Protein AF-0000000083140894 (afdb_homodimer)

pLDDT: mean 89.72, std 10.63, range [37.97, 98.75]

Foldseek 3Di:
DDKFWAKKKKKFWAAAQVLFDDPVNQVLLCVLCVVVQWDKDKDWDWDQDPDVRDTDIGIWIKIAHPVFGWIWTDDRTMIMIMHRDDDDVVVVLVSVVSSCVSVVTFTFKIKMKTKMKDFQADPLLVVLLCCVQPNDDVPPPDDDDDWDKHKDWDWDQDPVLRFIKIKIKMKIFDWDDDPNDTDGGMIMIMIMIMTDPVGNDRRDDSVNSSVRVVVNVVVVVVVVVVSVCSSPDPPD/DDKFWAKKKKKFWAAAQVLFDDPVSQVLLCVLCVVVQWDKDKDWDWDQDPDVRDTDIGIWIKIAHPVFGWIWTDDRTMIMIMHRDDDPVVVVLVSVVSSCVSVVTFTFKIKMKTKMKDFQADPLLVVLLCCVQPNDDPPDDDDDDDWDKHKDWDWDQDPVLRFIKIKIKMKIFDWDDDPNDTDGGMIMIMIMIMTDPVGNDRRDDSVNSSVRVVVNVVVVVVVVVVSVCSSPDPPD

Radius of gyration: 26.81 Å; Cα contacts (8 Å, |Δi|>4): 986; chains: 2; bounding box: 55×72×66 Å

Nearest PDB structures (foldseek):
  6bm7-assembly1_F  TM=3.847E-01  e=2.060E-04  Trypanosoma brucei brucei TREU927
  5tvm-assembly2_E  TM=3.573E-01  e=2.888E-04  Trypanosoma brucei brucei TREU927
  5tvf-assembly1_F  TM=3.531E-01  e=4.534E-04  Trypanosoma brucei brucei TREU927
  6bm7-assembly2_E  TM=3.654E-01  e=8.429E-04  Trypanosoma brucei brucei TREU927
  5tvm-assembly1_F  TM=3.788E-01  e=7.530E-04  Trypanosoma brucei brucei TREU927

Secondary structure (DSSP, 8-state):
-EEEEEEEEEEEES--TTS-S-HHHHHHHHHHHGGGT-EEEEEEEEEEETTTTEEEEEEEEEEEETTTTEEEEE-SSEEEEEESS---HHHHHHHHHHHHHHHT--BSEEEEEEEEEEE---HHHHHHHHHHHSPPPTT-SS-EEEEEEEEEEEEEEETTTTEEEEEEEEEEEEEEEETTEEEEEEEEEEEEEEE-TT-----B-HHHHHHHHHHHHHHHHHHHHHHHHHHHS---/-EEEEEEEEEEEES--TTS-S-HHHHHHHHHHHGGGT-EEEEEEEEEEETTTTEEEEEEEEEEEETTTTEEEEE-SSEEEEEESS---HHHHHHHHHHHHHHHT--BSEEEEEEEEEEE---HHHHHHHHHHHSPPPTT-SS-EEEEEEEEEEEEEEETTTTEEEEEEEEEEEEEEEETTEEEEEEEEEEEEEEE-SS-----B-HHHHHHHHHHHHHHHHHHHHHHHHHHHS---

Structure (mmCIF, N/CA/C/O backbone):
data_AF-0000000083140894-model_v1
#
loop_
_entity.id
_entity.type
_entity.pdbx_description
1 polymer 'Uncharacterized protein'
#
loop_
_atom_site.group_PDB
_atom_site.id
_atom_site.type_symbol
_atom_site.label_atom_id
_atom_site.label_alt_id
_atom_site.label_comp_id
_atom_site.label_asym_id
_atom_site.label_entity_id
_atom_site.label_seq_id
_atom_site.pdbx_PDB_ins_code
_atom_site.Cartn_x
_atom_site.Cartn_y
_atom_site.Cartn_z
_atom_site.occupancy
_atom_site.B_iso_or_equiv
_atom_site.auth_seq_id
_atom_site.auth_comp_id
_atom_site.auth_asym_id
_atom_site.auth_atom_id
_atom_site.pdbx_PDB_model_num
ATOM 1 N N . MET A 1 1 ? 19 0.999 19.016 1 87 1 MET A N 1
ATOM 2 C CA . MET A 1 1 ? 17.859 1.551 18.297 1 87 1 MET A CA 1
ATOM 3 C C . MET A 1 1 ? 17.922 3.074 18.266 1 87 1 MET A C 1
ATOM 5 O O . MET A 1 1 ? 18.281 3.713 19.25 1 87 1 MET A O 1
ATOM 9 N N . GLU A 1 2 ? 17.75 3.65 17.172 1 91.75 2 GLU A N 1
ATOM 10 C CA . GLU A 1 2 ? 17.719 5.098 16.984 1 91.75 2 GLU A CA 1
ATOM 11 C C . GLU A 1 2 ? 16.516 5.512 16.141 1 91.75 2 GLU A C 1
ATOM 13 O O . GLU A 1 2 ? 16.109 4.793 15.234 1 91.75 2 GLU A O 1
ATOM 18 N N . ILE A 1 3 ? 16 6.676 16.547 1 92.56 3 ILE A N 1
ATOM 19 C CA . ILE A 1 3 ? 14.883 7.227 15.781 1 92.56 3 ILE A CA 1
ATOM 20 C C . ILE A 1 3 ? 15.344 8.461 15.008 1 92.56 3 ILE A C 1
ATOM 22 O O . ILE A 1 3 ? 15.859 9.414 15.594 1 92.56 3 ILE A O 1
ATOM 26 N N . ASN A 1 4 ? 15.195 8.414 13.727 1 93.44 4 ASN A N 1
ATOM 27 C CA . ASN A 1 4 ? 15.547 9.523 12.852 1 93.44 4 ASN A CA 1
ATOM 28 C C . ASN A 1 4 ? 14.32 10.117 12.156 1 93.44 4 ASN A C 1
ATOM 30 O O . ASN A 1 4 ? 13.594 9.398 11.461 1 93.44 4 ASN A O 1
ATOM 34 N N . VAL A 1 5 ? 14.172 11.344 12.391 1 91.75 5 VAL A N 1
ATOM 35 C CA . VAL A 1 5 ? 13.102 12.031 11.672 1 91.75 5 VAL A CA 1
ATOM 36 C C . VAL A 1 5 ? 13.578 12.398 10.266 1 91.75 5 VAL A C 1
ATOM 38 O O . VAL A 1 5 ? 14.594 13.078 10.109 1 91.75 5 VAL A O 1
ATOM 41 N N . MET A 1 6 ? 12.805 11.992 9.281 1 92.5 6 MET A N 1
ATOM 42 C CA . MET A 1 6 ? 13.203 12.25 7.898 1 92.5 6 MET A CA 1
ATOM 43 C C . MET A 1 6 ? 12.531 13.516 7.371 1 92.5 6 MET A C 1
ATOM 45 O O . MET A 1 6 ? 13.188 14.391 6.805 1 92.5 6 MET A O 1
ATOM 49 N N . THR A 1 7 ? 11.281 13.57 7.57 1 95.56 7 THR A N 1
ATOM 50 C CA . THR A 1 7 ? 10.531 14.719 7.059 1 95.56 7 THR A CA 1
ATOM 51 C C . THR A 1 7 ? 9.289 14.969 7.906 1 95.56 7 THR A C 1
ATOM 53 O O . THR A 1 7 ? 8.648 14.031 8.375 1 95.56 7 THR A O 1
ATOM 56 N N . VAL A 1 8 ? 9 16.188 8.156 1 97.06 8 VAL A N 1
ATOM 57 C CA . VAL A 1 8 ? 7.734 16.641 8.727 1 97.06 8 VAL A CA 1
ATOM 58 C C . VAL A 1 8 ? 7.082 17.656 7.793 1 97.06 8 VAL A C 1
ATOM 60 O O . VAL A 1 8 ? 7.723 18.609 7.371 1 97.06 8 VAL A O 1
ATOM 63 N N . LYS A 1 9 ? 5.859 17.469 7.477 1 98 9 LYS A N 1
ATOM 64 C CA . LYS A 1 9 ? 5.117 18.375 6.609 1 98 9 LYS A CA 1
ATOM 65 C C . LYS A 1 9 ? 3.834 18.859 7.285 1 98 9 LYS A C 1
ATOM 67 O O . LYS A 1 9 ? 2.971 18.047 7.637 1 98 9 LYS A O 1
ATOM 72 N N . TYR A 1 10 ? 3.77 20.062 7.469 1 98.56 10 TYR A N 1
ATOM 73 C CA . TYR A 1 10 ? 2.572 20.734 7.949 1 98.56 10 TYR A CA 1
ATOM 74 C C . TYR A 1 10 ? 1.78 21.328 6.789 1 98.56 10 TYR A C 1
ATOM 76 O O . TYR A 1 10 ? 2.334 22.062 5.957 1 98.56 10 TYR A O 1
ATOM 84 N N . SER A 1 11 ? 0.509 21.094 6.777 1 98.75 11 SER A N 1
ATOM 85 C CA . SER A 1 11 ? -0.263 21.578 5.637 1 98.75 11 SER A CA 1
ATOM 86 C C . SER A 1 11 ? -1.566 22.219 6.09 1 98.75 11 SER A C 1
ATOM 88 O O . SER A 1 11 ? -2.215 21.75 7.023 1 98.75 11 SER A O 1
ATOM 90 N N . ILE A 1 12 ? -1.928 23.25 5.434 1 98.62 12 ILE A N 1
ATOM 91 C CA . ILE A 1 12 ? -3.275 23.797 5.48 1 98.62 12 ILE A CA 1
ATOM 92 C C . ILE A 1 12 ? -3.879 23.812 4.078 1 98.62 12 ILE A C 1
ATOM 94 O O . ILE A 1 12 ? -3.17 24.016 3.092 1 98.62 12 ILE A O 1
ATOM 98 N N . PHE A 1 13 ? -5.152 23.594 4.039 1 98.25 13 PHE A N 1
ATOM 99 C CA . PHE A 1 13 ? -5.824 23.469 2.75 1 98.25 13 PHE A CA 1
ATOM 100 C C . PHE A 1 13 ? -6.871 24.562 2.574 1 98.25 13 PHE A C 1
ATOM 102 O O . PHE A 1 13 ? -7.43 25.062 3.555 1 98.25 13 PHE A O 1
ATOM 109 N N . GLY A 1 14 ? -7.16 24.875 1.337 1 97.06 14 GLY A N 1
ATOM 110 C CA . GLY A 1 14 ? -8.133 25.875 0.91 1 97.06 14 GLY A CA 1
ATOM 111 C C . GLY A 1 14 ? -8.148 26.094 -0.591 1 97.06 14 GLY A C 1
ATOM 112 O O . GLY A 1 14 ? -7.781 25.188 -1.355 1 97.06 14 GLY A O 1
ATOM 113 N N . ASN A 1 15 ? -8.742 27.141 -0.982 1 96.19 15 ASN A N 1
ATOM 114 C CA . ASN A 1 15 ? -8.688 27.562 -2.377 1 96.19 15 ASN A CA 1
ATOM 115 C C . ASN A 1 15 ? -7.672 28.672 -2.588 1 96.19 15 ASN A C 1
ATOM 117 O O . ASN A 1 15 ? -7.957 29.844 -2.309 1 96.19 15 ASN A O 1
ATOM 121 N N . TYR A 1 16 ? -6.539 28.297 -3.158 1 96.88 16 TYR A N 1
ATOM 122 C CA . TYR A 1 16 ? -5.434 29.25 -3.199 1 96.88 16 TYR A CA 1
ATOM 123 C C . TYR A 1 16 ? -4.961 29.469 -4.629 1 96.88 16 TYR A C 1
ATOM 125 O O . TYR A 1 16 ? -3.82 29.891 -4.859 1 96.88 16 TYR A O 1
ATOM 133 N N . ASP A 1 17 ? -5.746 29.172 -5.531 1 94.38 17 ASP A N 1
ATOM 134 C CA . ASP A 1 17 ? -5.402 29.281 -6.945 1 94.38 17 ASP A CA 1
ATOM 135 C C . ASP A 1 17 ? -4.969 30.703 -7.289 1 94.38 17 ASP A C 1
ATOM 137 O O . ASP A 1 17 ? -4.121 30.906 -8.156 1 94.38 17 ASP A O 1
ATOM 141 N N . PHE A 1 18 ? -5.438 31.656 -6.582 1 94.62 18 PHE A N 1
ATOM 142 C CA . PHE A 1 18 ? -5.195 33.062 -6.883 1 94.62 18 PHE A CA 1
ATOM 143 C C . PHE A 1 18 ? -3.791 33.469 -6.453 1 94.62 18 PHE A C 1
ATOM 145 O O . PHE A 1 18 ? -3.295 34.531 -6.855 1 94.62 18 PHE A O 1
ATOM 152 N N . VAL A 1 19 ? -3.197 32.688 -5.613 1 95.56 19 VAL A N 1
ATOM 153 C CA . VAL A 1 19 ? -1.817 32.969 -5.23 1 95.56 19 VAL A CA 1
ATOM 154 C C . VAL A 1 19 ? -0.863 32.312 -6.234 1 95.56 19 VAL A C 1
ATOM 156 O O . VAL A 1 19 ? -0.141 31.391 -5.895 1 95.56 19 VAL A O 1
ATOM 159 N N . ASP A 1 20 ? -0.807 32.812 -7.402 1 92.56 20 ASP A N 1
ATOM 160 C CA . ASP A 1 20 ? 0.033 32.281 -8.469 1 92.56 20 ASP A CA 1
ATOM 161 C C . ASP A 1 20 ? 1.432 32.906 -8.422 1 92.56 20 ASP A C 1
ATOM 163 O O . ASP A 1 20 ? 1.721 33.75 -7.574 1 92.56 20 ASP A O 1
ATOM 167 N N . ASN A 1 21 ? 2.254 32.344 -9.328 1 92.62 21 ASN A N 1
ATOM 168 C CA . ASN A 1 21 ? 3.652 32.75 -9.32 1 92.62 21 ASN A CA 1
ATOM 169 C C . ASN A 1 21 ? 3.855 34.062 -10.086 1 92.62 21 ASN A C 1
ATOM 171 O O . ASN A 1 21 ? 4.621 34.094 -11.055 1 92.62 21 ASN A O 1
ATOM 175 N N . THR A 1 22 ? 3.279 35.156 -9.586 1 93.94 22 THR A N 1
ATOM 176 C CA . THR A 1 22 ? 3.471 36.5 -10.156 1 93.94 22 THR A CA 1
ATOM 177 C C . THR A 1 22 ? 4.547 37.25 -9.398 1 93.94 22 THR A C 1
ATOM 179 O O . THR A 1 22 ? 4.797 36.969 -8.219 1 93.94 22 THR A O 1
ATOM 182 N N . PRO A 1 23 ? 5.117 38.188 -10.055 1 94.38 23 PRO A N 1
ATOM 183 C CA . PRO A 1 23 ? 6.113 39 -9.352 1 94.38 23 PRO A CA 1
ATOM 184 C C . PRO A 1 23 ? 5.559 39.656 -8.094 1 94.38 23 PRO A C 1
ATOM 186 O O . PRO A 1 23 ? 6.266 39.781 -7.086 1 94.38 23 PRO A O 1
ATOM 189 N N . GLU A 1 24 ? 4.332 40.062 -8.156 1 95.69 24 GLU A N 1
ATOM 190 C CA . GLU A 1 24 ? 3.691 40.719 -7.012 1 95.69 24 GLU A CA 1
ATOM 191 C C . GLU A 1 24 ? 3.596 39.75 -5.828 1 95.69 24 GLU A C 1
ATOM 193 O O . GLU A 1 24 ? 3.982 40.094 -4.711 1 95.69 24 GLU A O 1
ATOM 198 N N . ASN A 1 25 ? 3.096 38.562 -6.062 1 96.31 25 ASN A N 1
ATOM 199 C CA . ASN A 1 25 ? 2.951 37.594 -5.004 1 96.31 25 ASN A CA 1
ATOM 200 C C . ASN A 1 25 ? 4.309 37.156 -4.445 1 96.31 25 ASN A C 1
ATOM 202 O O . ASN A 1 25 ? 4.473 37.031 -3.232 1 96.31 25 ASN A O 1
ATOM 206 N N . VAL A 1 26 ? 5.266 36.938 -5.305 1 95.31 26 VAL A N 1
ATOM 207 C CA . VAL A 1 26 ? 6.602 36.531 -4.898 1 95.31 26 VAL A CA 1
ATOM 208 C C . VAL A 1 26 ? 7.254 37.625 -4.055 1 95.31 26 VAL A C 1
ATOM 210 O O . VAL A 1 26 ? 7.902 37.312 -3.045 1 95.31 26 VAL A O 1
ATOM 213 N N . SER A 1 27 ? 7.035 38.781 -4.551 1 95.19 27 SER A N 1
ATOM 214 C CA . SER A 1 27 ? 7.586 39.906 -3.803 1 95.19 27 SER A CA 1
ATOM 215 C C . SER A 1 27 ? 7 39.969 -2.396 1 95.19 27 SER A C 1
ATOM 217 O O . SER A 1 27 ? 7.727 40.188 -1.425 1 95.19 27 SER A O 1
ATOM 219 N N . LYS A 1 28 ? 5.754 39.812 -2.318 1 95.44 28 LYS A N 1
ATOM 220 C CA . LYS A 1 28 ? 5.07 39.844 -1.028 1 95.44 28 LYS A CA 1
ATOM 221 C C . LYS A 1 28 ? 5.613 38.75 -0.11 1 95.44 28 LYS A C 1
ATOM 223 O O . LYS A 1 28 ? 5.855 39 1.073 1 95.44 28 LYS A O 1
ATOM 228 N N . LEU A 1 29 ? 5.793 37.625 -0.621 1 96.19 29 LEU A N 1
ATOM 229 C CA . LEU A 1 29 ? 6.32 36.5 0.144 1 96.19 29 LEU A CA 1
ATOM 230 C C . LEU A 1 29 ? 7.758 36.75 0.583 1 96.19 29 LEU A C 1
ATOM 232 O O . LEU A 1 29 ? 8.109 36.531 1.743 1 96.19 29 LEU A O 1
ATOM 236 N N . TYR A 1 30 ? 8.508 37.25 -0.326 1 95.44 30 TYR A N 1
ATOM 237 C CA . TYR A 1 30 ? 9.906 37.5 -0.01 1 95.44 30 TYR A CA 1
ATOM 238 C C . TYR A 1 30 ? 10.031 38.562 1.075 1 95.44 30 TYR A C 1
ATOM 240 O O . TYR A 1 30 ? 10.898 38.469 1.948 1 95.44 30 TYR A O 1
ATOM 248 N N . GLU A 1 31 ? 9.227 39.531 0.975 1 95.31 31 GLU A N 1
ATOM 249 C CA . GLU A 1 31 ? 9.227 40.594 1.99 1 95.31 31 GLU A CA 1
ATOM 250 C C . GLU A 1 31 ? 8.945 40 3.375 1 95.31 31 GLU A C 1
ATOM 252 O O . GLU A 1 31 ? 9.523 40.469 4.367 1 95.31 31 GLU A O 1
ATOM 257 N N . SER A 1 32 ? 8.133 39.031 3.369 1 95.5 32 SER A N 1
ATOM 258 C CA . SER A 1 32 ? 7.695 38.438 4.637 1 95.5 32 SER A CA 1
ATOM 259 C C . SER A 1 32 ? 8.711 37.438 5.16 1 95.5 32 SER A C 1
ATOM 261 O O . SER A 1 32 ? 8.82 37.219 6.375 1 95.5 32 SER A O 1
ATOM 263 N N . PHE A 1 33 ? 9.539 36.812 4.281 1 96.75 33 PHE A N 1
ATOM 264 C CA . PHE A 1 33 ? 10.297 35.656 4.711 1 96.75 33 PHE A CA 1
ATOM 265 C C . PHE A 1 33 ? 11.781 35.812 4.402 1 96.75 33 PHE A C 1
ATOM 267 O O . PHE A 1 33 ? 12.617 35.094 4.93 1 96.75 33 PHE A O 1
ATOM 274 N N . GLY A 1 34 ? 12.102 36.781 3.629 1 95.06 34 GLY A N 1
ATOM 275 C CA . GLY A 1 34 ? 13.461 36.938 3.154 1 95.06 34 GLY A CA 1
ATOM 276 C C . GLY A 1 34 ? 14.461 37.156 4.273 1 95.06 34 GLY A C 1
ATOM 277 O O . GLY A 1 34 ? 15.578 36.656 4.227 1 95.06 34 GLY A O 1
ATOM 278 N N . LYS A 1 35 ? 14.047 37.875 5.219 1 93.88 35 LYS A N 1
ATOM 279 C CA . LYS A 1 35 ? 14.93 38.219 6.324 1 93.88 35 LYS A CA 1
ATOM 280 C C . LYS A 1 35 ? 15.344 36.969 7.105 1 93.88 35 LYS A C 1
ATOM 282 O O . LYS A 1 35 ? 16.375 36.969 7.777 1 93.88 35 LYS A O 1
ATOM 287 N N . GLU A 1 36 ? 14.617 35.969 6.988 1 93.56 36 GLU A N 1
ATOM 288 C CA . GLU A 1 36 ? 14.906 34.75 7.734 1 93.56 36 GLU A CA 1
ATOM 289 C C . GLU A 1 36 ? 15.672 33.75 6.875 1 93.56 36 GLU A C 1
ATOM 291 O O . GLU A 1 36 ? 15.797 32.594 7.246 1 93.56 36 GLU A O 1
ATOM 296 N N . GLY A 1 37 ? 15.984 34.188 5.707 1 93.88 37 GLY A N 1
ATOM 297 C CA . GLY A 1 37 ? 16.859 33.375 4.891 1 93.88 37 GLY A CA 1
ATOM 298 C C . GLY A 1 37 ? 16.125 32.594 3.818 1 93.88 37 GLY A C 1
ATOM 299 O O . GLY A 1 37 ? 16.719 31.781 3.109 1 93.88 37 GLY A O 1
ATOM 300 N N . PHE A 1 38 ? 14.875 32.812 3.684 1 96.5 38 PHE A N 1
ATOM 301 C CA . PHE A 1 38 ? 14.125 32.156 2.633 1 96.5 38 PHE A CA 1
ATOM 302 C C . PHE A 1 38 ? 14.383 32.812 1.279 1 96.5 38 PHE A C 1
ATOM 304 O O . PHE A 1 38 ? 14.406 34.031 1.174 1 96.5 38 PHE A O 1
ATOM 311 N N . MET A 1 39 ? 14.578 31.984 0.313 1 96.25 39 MET A N 1
ATOM 312 C CA . MET A 1 39 ? 14.758 32.438 -1.059 1 96.25 39 MET A CA 1
ATOM 313 C C . MET A 1 39 ? 13.602 32 -1.945 1 96.25 39 MET A C 1
ATOM 315 O O . MET A 1 39 ? 13.117 30.875 -1.82 1 96.25 39 MET A O 1
ATOM 319 N N . PRO A 1 40 ? 13.211 32.875 -2.803 1 94.88 40 PRO A N 1
ATOM 320 C CA . PRO A 1 40 ? 12.141 32.5 -3.717 1 94.88 40 PRO A CA 1
ATOM 321 C C . PRO A 1 40 ? 12.555 31.391 -4.68 1 94.88 40 PRO A C 1
ATOM 323 O O . PRO A 1 40 ? 13.711 31.344 -5.109 1 94.88 40 PRO A O 1
ATOM 326 N N . ASN A 1 41 ? 11.656 30.578 -4.914 1 94 41 ASN A N 1
ATOM 327 C CA . ASN A 1 41 ? 11.742 29.484 -5.879 1 94 41 ASN A CA 1
ATOM 328 C C . ASN A 1 41 ? 10.383 29.203 -6.523 1 94 41 ASN A C 1
ATOM 330 O O . ASN A 1 41 ? 9.414 29.906 -6.262 1 94 41 ASN A O 1
ATOM 334 N N . MET A 1 42 ? 10.367 28.328 -7.527 1 91.88 42 MET A N 1
ATOM 335 C CA . MET A 1 42 ? 9.086 27.953 -8.133 1 91.88 42 MET A CA 1
ATOM 336 C C . MET A 1 42 ? 8.984 26.438 -8.297 1 91.88 42 MET A C 1
ATOM 338 O O . MET A 1 42 ? 10 25.75 -8.43 1 91.88 42 MET A O 1
ATOM 342 N N . VAL A 1 43 ? 7.777 25.938 -8.156 1 93.19 43 VAL A N 1
ATOM 343 C CA . VAL A 1 43 ? 7.496 24.547 -8.477 1 93.19 43 VAL A CA 1
ATOM 344 C C . VAL A 1 43 ? 6.562 24.469 -9.68 1 93.19 43 VAL A C 1
ATOM 346 O O . VAL A 1 43 ? 5.684 25.312 -9.852 1 93.19 43 VAL A O 1
ATOM 349 N N . THR A 1 44 ? 6.797 23.453 -10.453 1 91 44 THR A N 1
ATOM 350 C CA . THR A 1 44 ? 5.996 23.266 -11.656 1 91 44 THR A CA 1
ATOM 351 C C . THR A 1 44 ? 5.004 22.109 -11.469 1 91 44 THR A C 1
ATOM 353 O O . THR A 1 44 ? 5.383 21.016 -11.031 1 91 44 THR A O 1
ATOM 356 N N . LEU A 1 45 ? 3.76 22.375 -11.711 1 89.31 45 LEU A N 1
ATOM 357 C CA . LEU A 1 45 ? 2.715 21.359 -11.719 1 89.31 45 LEU A CA 1
ATOM 358 C C . LEU A 1 45 ? 2.264 21.062 -13.141 1 89.31 45 LEU A C 1
ATOM 360 O O . LEU A 1 45 ? 2.184 21.953 -13.977 1 89.31 45 LEU A O 1
ATOM 364 N N . LEU A 1 46 ? 2.078 19.781 -13.359 1 84.25 46 LEU A N 1
ATOM 365 C CA . LEU A 1 46 ? 1.522 19.406 -14.648 1 84.25 46 LEU A CA 1
ATOM 366 C C . LEU A 1 46 ? 0.008 19.234 -14.57 1 84.25 46 LEU A C 1
ATOM 368 O O . LEU A 1 46 ? -0.501 18.578 -13.664 1 84.25 46 LEU A O 1
ATOM 372 N N . LYS A 1 47 ? -0.736 20.016 -15.273 1 73.44 47 LYS A N 1
ATOM 373 C CA . LYS A 1 47 ? -2.189 19.906 -15.336 1 73.44 47 LYS A CA 1
ATOM 374 C C . LYS A 1 47 ? -2.639 19.438 -16.719 1 73.44 47 LYS A C 1
ATOM 376 O O . LYS A 1 47 ? -2.221 20 -17.734 1 73.44 47 LYS A O 1
ATOM 381 N N . ILE A 1 48 ? -3.227 18.25 -16.641 1 67.75 48 ILE A N 1
ATOM 382 C CA . ILE A 1 48 ? -3.785 17.781 -17.906 1 67.75 48 ILE A CA 1
ATOM 383 C C . ILE A 1 48 ? -5.168 18.406 -18.109 1 67.75 48 ILE A C 1
ATOM 385 O O . ILE A 1 48 ? -6.059 18.25 -17.281 1 67.75 48 ILE A O 1
ATOM 389 N N . GLU A 1 49 ? -5.336 19.359 -18.969 1 59.16 49 GLU A N 1
ATOM 390 C CA . GLU A 1 49 ? -6.645 19.938 -19.281 1 59.16 49 GLU A CA 1
ATOM 391 C C . GLU A 1 49 ? -7.43 19.047 -20.234 1 59.16 49 GLU A C 1
ATOM 393 O O . GLU A 1 49 ? -6.914 18.641 -21.281 1 59.16 49 GLU A O 1
ATOM 398 N N . GLN A 1 50 ? -8.539 18.438 -19.609 1 60.44 50 GLN A N 1
ATOM 399 C CA . GLN A 1 50 ? -9.5 17.844 -20.531 1 60.44 50 GLN A CA 1
ATOM 400 C C . GLN A 1 50 ? -10.344 18.906 -21.219 1 60.44 50 GLN A C 1
ATOM 402 O O . GLN A 1 50 ? -10.438 20.047 -20.75 1 60.44 50 GLN A O 1
ATOM 407 N N . PRO A 1 51 ? -10.867 18.344 -22.484 1 61.91 51 PRO A N 1
ATOM 408 C CA . PRO A 1 51 ? -10.781 17.109 -23.266 1 61.91 51 PRO A CA 1
ATOM 409 C C . PRO A 1 51 ? -9.539 17.062 -24.156 1 61.91 51 PRO A C 1
ATOM 411 O O . PRO A 1 51 ? -9.242 16.031 -24.766 1 61.91 51 PRO A O 1
ATOM 414 N N . GLN A 1 52 ? -8.969 18.219 -24.266 1 60.25 52 GLN A N 1
ATOM 415 C CA . GLN A 1 52 ? -7.973 18.281 -25.328 1 60.25 52 GLN A CA 1
ATOM 416 C C . GLN A 1 52 ? -6.68 17.594 -24.906 1 60.25 52 GLN A C 1
ATOM 418 O O . GLN A 1 52 ? -5.762 17.438 -25.719 1 60.25 52 GLN A O 1
ATOM 423 N N . ASN A 1 53 ? -6.562 16.969 -23.844 1 64.62 53 ASN A N 1
ATOM 424 C CA . ASN A 1 53 ? -5.398 16.25 -23.359 1 64.62 53 ASN A CA 1
ATOM 425 C C . ASN A 1 53 ? -4.141 17.109 -23.406 1 64.62 53 ASN A C 1
ATOM 427 O O . ASN A 1 53 ? -3.066 16.625 -23.781 1 64.62 53 ASN A O 1
ATOM 431 N N . LYS A 1 54 ? -4.367 18.484 -23.453 1 65.19 54 LYS A N 1
ATOM 432 C CA . LYS A 1 54 ? -3.211 19.375 -23.422 1 65.19 54 LYS A CA 1
ATOM 433 C C . LYS A 1 54 ? -2.611 19.453 -22.016 1 65.19 54 LYS A C 1
ATOM 435 O O . LYS A 1 54 ? -3.344 19.531 -21.031 1 65.19 54 LYS A O 1
ATOM 440 N N . VAL A 1 55 ? -1.345 19.172 -22.016 1 72.31 55 VAL A N 1
ATOM 441 C CA . VAL A 1 55 ? -0.589 19.25 -20.766 1 72.31 55 VAL A CA 1
ATOM 442 C C . VAL A 1 55 ? -0.121 20.688 -20.531 1 72.31 55 VAL A C 1
ATOM 444 O O . VAL A 1 55 ? 0.611 21.25 -21.359 1 72.31 55 VAL A O 1
ATOM 447 N N . ASP A 1 56 ? -0.754 21.469 -19.625 1 78.69 56 ASP A N 1
ATOM 448 C CA . ASP A 1 56 ? -0.32 22.812 -19.266 1 78.69 56 ASP A CA 1
ATOM 449 C C . ASP A 1 56 ? 0.549 22.797 -18 1 78.69 56 ASP A C 1
ATOM 451 O O . ASP A 1 56 ? 0.361 21.953 -17.125 1 78.69 56 ASP A O 1
ATOM 455 N N . GLN A 1 57 ? 1.533 23.656 -18.156 1 84.75 57 GLN A N 1
ATOM 456 C CA . GLN A 1 57 ? 2.402 23.812 -17 1 84.75 57 GLN A CA 1
ATOM 457 C C . GLN A 1 57 ? 1.942 24.969 -16.125 1 84.75 57 GLN A C 1
ATOM 459 O O . GLN A 1 57 ? 1.671 26.062 -16.625 1 84.75 57 GLN A O 1
ATOM 464 N N . LEU A 1 58 ? 1.712 24.703 -14.844 1 87.5 58 LEU A N 1
ATOM 465 C CA . LEU A 1 58 ? 1.357 25.719 -13.859 1 87.5 58 LEU A CA 1
ATOM 466 C C . LEU A 1 58 ? 2.502 25.953 -12.883 1 87.5 58 LEU A C 1
ATOM 468 O O . LEU A 1 58 ? 3.008 25.016 -12.273 1 87.5 58 LEU A O 1
ATOM 472 N N . TYR A 1 59 ? 2.867 27.219 -12.805 1 91.25 59 TYR A N 1
ATOM 473 C CA . TYR A 1 59 ? 3.936 27.578 -11.875 1 91.25 59 TYR A CA 1
ATOM 474 C C . TYR A 1 59 ? 3.369 28.094 -10.555 1 91.25 59 TYR A C 1
ATOM 476 O O . TYR A 1 59 ? 2.438 28.891 -10.555 1 91.25 59 TYR A O 1
ATOM 484 N N . ARG A 1 60 ? 3.984 27.578 -9.445 1 96.06 60 ARG A N 1
ATOM 485 C CA . ARG A 1 60 ? 3.541 28 -8.117 1 96.06 60 ARG A CA 1
ATOM 486 C C . ARG A 1 60 ? 4.707 28.531 -7.297 1 96.06 60 ARG A C 1
ATOM 488 O O . ARG A 1 60 ? 5.832 28.047 -7.41 1 96.06 60 ARG A O 1
ATOM 495 N N . PRO A 1 61 ? 4.461 29.516 -6.441 1 96.5 61 PRO A N 1
ATOM 496 C CA . PRO A 1 61 ? 5.543 30.062 -5.621 1 96.5 61 PRO A CA 1
ATOM 497 C C . PRO A 1 61 ? 6.035 29.078 -4.562 1 96.5 61 PRO A C 1
ATOM 499 O O . PRO A 1 61 ? 5.238 28.328 -3.998 1 96.5 61 PRO A O 1
ATOM 502 N N . GLN A 1 62 ? 7.262 29.109 -4.305 1 97.25 62 GLN A N 1
ATOM 503 C CA . GLN A 1 62 ? 7.93 28.344 -3.27 1 97.25 62 GLN A CA 1
ATOM 504 C C . GLN A 1 62 ? 9.039 29.156 -2.604 1 97.25 62 GLN A C 1
ATOM 506 O O . GLN A 1 62 ? 9.672 29.984 -3.246 1 97.25 62 GLN A O 1
ATOM 511 N N . LEU A 1 63 ? 9.203 29.016 -1.302 1 96.94 63 LEU A N 1
ATOM 512 C CA . LEU A 1 63 ? 10.305 29.578 -0.533 1 96.94 63 LEU A CA 1
ATOM 513 C C . LEU A 1 63 ? 11.172 28.469 0.06 1 96.94 63 LEU A C 1
ATOM 515 O O . LEU A 1 63 ? 10.656 27.516 0.652 1 96.94 63 LEU A O 1
ATOM 519 N N . VAL A 1 64 ? 12.484 28.594 -0.092 1 96.44 64 VAL A N 1
ATOM 520 C CA . VAL A 1 64 ? 13.391 27.562 0.402 1 96.44 64 VAL A CA 1
ATOM 521 C C . VAL A 1 64 ? 14.438 28.203 1.318 1 96.44 64 VAL A C 1
ATOM 523 O O . VAL A 1 64 ? 15.023 29.234 0.979 1 96.44 64 VAL A O 1
ATOM 526 N N . ASN A 1 65 ? 14.57 27.656 2.479 1 94.62 65 ASN A N 1
ATOM 527 C CA . ASN A 1 65 ? 15.648 28.016 3.396 1 94.62 65 ASN A CA 1
ATOM 528 C C . ASN A 1 65 ? 16.703 26.922 3.492 1 94.62 65 ASN A C 1
ATOM 530 O O . ASN A 1 65 ? 16.438 25.859 4.059 1 94.62 65 ASN A O 1
ATOM 534 N N . LYS A 1 66 ? 17.891 27.109 3.031 1 86.5 66 LYS A N 1
ATOM 535 C CA . LYS A 1 66 ? 18.906 26.062 2.957 1 86.5 66 LYS A CA 1
ATOM 536 C C . LYS A 1 66 ? 19.641 25.922 4.285 1 86.5 66 LYS A C 1
ATOM 538 O O . LYS A 1 66 ? 20.109 24.844 4.625 1 86.5 66 LYS A O 1
ATOM 543 N N . SER A 1 67 ? 19.75 27.047 5.004 1 87.5 67 SER A N 1
ATOM 544 C CA . SER A 1 67 ? 20.469 27.016 6.281 1 87.5 67 SER A CA 1
ATOM 545 C C . SER A 1 67 ? 19.656 26.266 7.34 1 87.5 67 SER A C 1
ATOM 547 O O . SER A 1 67 ? 20.234 25.641 8.234 1 87.5 67 SER A O 1
ATOM 549 N N . MET A 1 68 ? 18.406 26.391 7.281 1 85.75 68 MET A N 1
ATOM 550 C CA . MET A 1 68 ? 17.438 25.609 8.055 1 85.75 68 MET A CA 1
ATOM 551 C C . MET A 1 68 ? 16.531 24.812 7.133 1 85.75 68 MET A C 1
ATOM 553 O O . MET A 1 68 ? 15.547 25.344 6.602 1 85.75 68 MET A O 1
ATOM 557 N N . PRO A 1 69 ? 16.891 23.656 6.938 1 90 69 PRO A N 1
ATOM 558 C CA . PRO A 1 69 ? 16.172 22.922 5.906 1 90 69 PRO A CA 1
ATOM 559 C C . PRO A 1 69 ? 14.656 22.984 6.078 1 90 69 PRO A C 1
ATOM 561 O O . PRO A 1 69 ? 14.086 22.234 6.867 1 90 69 PRO A O 1
ATOM 564 N N . CYS A 1 70 ? 14.094 23.969 5.402 1 95.31 70 CYS A N 1
ATOM 565 C CA . CYS A 1 70 ? 12.664 24.234 5.414 1 95.31 70 CYS A CA 1
ATOM 566 C C . CYS A 1 70 ? 12.195 24.75 4.062 1 95.31 70 CYS A C 1
ATOM 568 O O . CYS A 1 70 ? 12.867 25.578 3.443 1 95.31 70 CYS A O 1
ATOM 570 N N . THR A 1 71 ? 11.133 24.234 3.621 1 96.81 71 THR A N 1
ATOM 571 C CA . THR A 1 71 ? 10.531 24.672 2.363 1 96.81 71 THR A CA 1
ATOM 572 C C . THR A 1 71 ? 9.062 25.031 2.559 1 96.81 71 THR A C 1
ATOM 574 O O . THR A 1 71 ? 8.328 24.297 3.229 1 96.81 71 THR A O 1
ATOM 577 N N . ILE A 1 72 ? 8.648 26.125 2.041 1 97.62 72 ILE A N 1
ATOM 578 C CA . ILE A 1 72 ? 7.258 26.547 2.018 1 97.62 72 ILE A CA 1
ATOM 579 C C . ILE A 1 72 ? 6.742 26.547 0.581 1 97.62 72 ILE A C 1
ATOM 581 O O . ILE A 1 72 ? 7.273 27.266 -0.278 1 97.62 72 ILE A O 1
ATOM 585 N N . THR A 1 73 ? 5.734 25.797 0.322 1 97.94 73 THR A N 1
ATOM 586 C CA . THR A 1 73 ? 5.172 25.703 -1.021 1 97.94 73 THR A CA 1
ATOM 587 C C . THR A 1 73 ? 3.701 26.109 -1.021 1 97.94 73 THR A C 1
ATOM 589 O O . THR A 1 73 ? 2.92 25.625 -0.199 1 97.94 73 THR A O 1
ATOM 592 N N . ILE A 1 74 ? 3.348 26.969 -1.915 1 97.88 74 ILE A N 1
ATOM 593 C CA . ILE A 1 74 ? 1.955 27.375 -2.068 1 97.88 74 ILE A CA 1
ATOM 594 C C . ILE A 1 74 ? 1.361 26.734 -3.316 1 97.88 74 ILE A C 1
ATOM 596 O O . ILE A 1 74 ? 1.697 27.109 -4.441 1 97.88 74 ILE A O 1
ATOM 600 N N . LEU A 1 75 ? 0.528 25.828 -3.092 1 97.19 75 LEU A N 1
ATOM 601 C CA . LEU A 1 75 ? -0.176 25.125 -4.164 1 97.19 75 LEU A CA 1
ATOM 602 C C . LEU A 1 75 ? -1.6 25.656 -4.309 1 97.19 75 LEU A C 1
ATOM 604 O O . LEU A 1 75 ? -2.066 26.438 -3.477 1 97.19 75 LEU A O 1
ATOM 608 N N . PRO A 1 76 ? -2.279 25.25 -5.379 1 95.56 76 PRO A N 1
ATOM 609 C CA . PRO A 1 76 ? -3.625 25.781 -5.598 1 95.56 76 PRO A CA 1
ATOM 610 C C . PRO A 1 76 ? -4.598 25.406 -4.484 1 95.56 76 PRO A C 1
ATOM 612 O O . PRO A 1 76 ? -5.527 26.172 -4.191 1 95.56 76 PRO A O 1
ATOM 615 N N . GLU A 1 77 ? -4.309 24.219 -3.818 1 96 77 GLU A N 1
ATOM 616 C CA . GLU A 1 77 ? -5.305 23.75 -2.861 1 96 77 GLU A CA 1
ATOM 617 C C . GLU A 1 77 ? -4.719 23.656 -1.455 1 96 77 GLU A C 1
ATOM 619 O O . GLU A 1 77 ? -5.387 23.203 -0.527 1 96 77 GLU A O 1
ATOM 624 N N . ARG A 1 78 ? -3.467 24.062 -1.374 1 97.56 78 ARG A N 1
ATOM 625 C CA . ARG A 1 78 ? -2.891 23.922 -0.039 1 97.56 78 ARG A CA 1
ATOM 626 C C . ARG A 1 78 ? -1.57 24.688 0.063 1 97.56 78 ARG A C 1
ATOM 628 O O . ARG A 1 78 ? -0.972 25.031 -0.955 1 97.56 78 ARG A O 1
ATOM 635 N N . VAL A 1 79 ? -1.161 24.969 1.271 1 98.5 79 VAL A N 1
ATOM 636 C CA . VAL A 1 79 ? 0.173 25.438 1.633 1 98.5 79 VAL A CA 1
ATOM 637 C C . VAL A 1 79 ? 0.884 24.375 2.473 1 98.5 79 VAL A C 1
ATOM 639 O O . VAL A 1 79 ? 0.341 23.906 3.473 1 98.5 79 VAL A O 1
ATOM 642 N N . ASP A 1 80 ? 2.057 24.078 2.055 1 98.5 80 ASP A N 1
ATOM 643 C CA . ASP A 1 80 ? 2.867 23.094 2.771 1 98.5 80 ASP A CA 1
ATOM 644 C C . ASP A 1 80 ? 4.113 23.75 3.367 1 98.5 80 ASP A C 1
ATOM 646 O O . ASP A 1 80 ? 4.801 24.516 2.695 1 98.5 80 ASP A O 1
ATOM 650 N N . ILE A 1 81 ? 4.371 23.469 4.605 1 98.06 81 ILE A N 1
ATOM 651 C CA . ILE A 1 81 ? 5.66 23.75 5.23 1 98.06 81 ILE A CA 1
ATOM 652 C C . ILE A 1 81 ? 6.359 22.438 5.578 1 98.06 81 ILE A C 1
ATOM 654 O O . ILE A 1 81 ? 5.871 21.656 6.406 1 98.06 81 ILE A O 1
ATOM 658 N N . GLU A 1 82 ? 7.445 22.203 4.938 1 97.38 82 GLU A N 1
ATOM 659 C CA . GLU A 1 82 ? 8.164 20.938 5.09 1 97.38 82 GLU A CA 1
ATOM 660 C C . GLU A 1 82 ? 9.539 21.156 5.703 1 97.38 82 GLU A C 1
ATOM 662 O O . GLU A 1 82 ? 10.258 22.078 5.316 1 97.38 82 GLU A O 1
ATOM 667 N N . THR A 1 83 ? 9.867 20.281 6.641 1 95.31 83 THR A N 1
ATOM 668 C CA . THR A 1 83 ? 11.18 20.359 7.277 1 95.31 83 THR A CA 1
ATOM 669 C C . THR A 1 83 ? 11.719 18.969 7.578 1 95.31 83 THR A C 1
ATOM 671 O O . THR A 1 83 ? 10.953 18.016 7.684 1 95.31 83 THR A O 1
ATOM 674 N N . SER A 1 84 ? 13.016 18.797 7.551 1 87.5 84 SER A N 1
ATOM 675 C CA . SER A 1 84 ? 13.664 17.531 7.926 1 87.5 84 SER A CA 1
ATOM 676 C C . SER A 1 84 ? 14.242 17.609 9.336 1 87.5 84 SER A C 1
ATOM 678 O O . SER A 1 84 ? 14.727 16.609 9.867 1 87.5 84 SER A O 1
ATOM 680 N N . GLU A 1 85 ? 14.273 18.844 9.773 1 73.38 85 GLU A N 1
ATOM 681 C CA . GLU A 1 85 ? 14.805 19.062 11.117 1 73.38 85 GLU A CA 1
ATOM 682 C C . GLU A 1 85 ? 13.711 19.562 12.062 1 73.38 85 GLU A C 1
ATOM 684 O O . GLU A 1 85 ? 12.617 19.922 11.625 1 73.38 85 GLU A O 1
ATOM 689 N N . GLY A 1 86 ? 13.914 19.266 13.336 1 75 86 GLY A N 1
ATOM 690 C CA . GLY A 1 86 ? 12.961 19.672 14.352 1 75 86 GLY A CA 1
ATOM 691 C C . GLY A 1 86 ? 12.82 21.188 14.477 1 75 86 GLY A C 1
ATOM 692 O O . GLY A 1 86 ? 13.594 21.828 15.195 1 75 86 GLY A O 1
ATOM 693 N N . ILE A 1 87 ? 11.969 21.844 13.625 1 86.62 87 ILE A N 1
ATOM 694 C CA . ILE A 1 87 ? 11.539 23.234 13.82 1 86.62 87 ILE A CA 1
ATOM 695 C C . ILE A 1 87 ? 10.406 23.281 14.844 1 86.62 87 ILE A C 1
ATOM 697 O O . ILE A 1 87 ? 9.516 22.422 14.836 1 86.62 87 ILE A O 1
ATOM 701 N N . GLU A 1 88 ? 10.562 24.25 15.711 1 92.19 88 GLU A N 1
ATOM 702 C CA . GLU A 1 88 ? 9.547 24.406 16.75 1 92.19 88 GLU A CA 1
ATOM 703 C C . GLU A 1 88 ? 8.188 24.734 16.141 1 92.19 88 GLU A C 1
ATOM 705 O O . GLU A 1 88 ? 8.109 25.516 15.18 1 92.19 88 GLU A O 1
ATOM 710 N N . LEU A 1 89 ? 7.211 24.234 16.734 1 96.19 89 LEU A N 1
ATOM 711 C CA . LEU A 1 89 ? 5.852 24.422 16.25 1 96.19 89 LEU A CA 1
ATOM 712 C C . LEU A 1 89 ? 5.504 25.906 16.188 1 96.19 89 LEU A C 1
ATOM 714 O O . LEU A 1 89 ? 4.828 26.359 15.258 1 96.19 89 LEU A O 1
ATOM 718 N N . GLU A 1 90 ? 5.969 26.656 17.141 1 96.75 90 GLU A N 1
ATOM 719 C CA . GLU A 1 90 ? 5.691 28.094 17.188 1 96.75 90 GLU A CA 1
ATOM 720 C C . GLU A 1 90 ? 6.16 28.797 15.914 1 96.75 90 GLU A C 1
ATOM 722 O O . GLU A 1 90 ? 5.469 29.672 15.391 1 96.75 90 GLU A O 1
ATOM 727 N N . LYS A 1 91 ? 7.32 28.391 15.5 1 95.62 91 LYS A N 1
ATOM 728 C CA . LYS A 1 91 ? 7.863 28.969 14.273 1 95.62 91 LYS A CA 1
ATOM 729 C C . LYS A 1 91 ? 7.031 28.578 13.055 1 95.62 91 LYS A C 1
ATOM 731 O O . LYS A 1 91 ? 6.785 29.406 12.172 1 95.62 91 LYS A O 1
ATOM 736 N N . ILE A 1 92 ? 6.625 27.344 13.023 1 97.38 92 ILE A N 1
ATOM 737 C CA . ILE A 1 92 ? 5.77 26.859 11.945 1 97.38 92 ILE A CA 1
ATOM 738 C C . ILE A 1 92 ? 4.48 27.672 11.898 1 97.38 92 ILE A C 1
ATOM 740 O O . ILE A 1 92 ? 4.051 28.109 10.828 1 97.38 92 ILE A O 1
ATOM 744 N N . LEU A 1 93 ? 3.898 27.859 13.023 1 98.31 93 LEU A N 1
ATOM 745 C CA . LEU A 1 93 ? 2.648 28.609 13.125 1 98.31 93 LEU A CA 1
ATOM 746 C C . LEU A 1 93 ? 2.85 30.047 12.695 1 98.31 93 LEU A C 1
ATOM 748 O O . LEU A 1 93 ? 1.978 30.641 12.055 1 98.31 93 LEU A O 1
ATOM 752 N N . ASP A 1 94 ? 3.959 30.578 13.078 1 97.94 94 ASP A N 1
ATOM 753 C CA . ASP A 1 94 ? 4.285 31.938 12.648 1 97.94 94 ASP A CA 1
ATOM 754 C C . ASP A 1 94 ? 4.344 32.031 11.125 1 97.94 94 ASP A C 1
ATOM 756 O O . ASP A 1 94 ? 3.834 32.969 10.531 1 97.94 94 ASP A O 1
ATOM 760 N N . TYR A 1 95 ? 4.973 31.062 10.5 1 97.81 95 TYR A N 1
ATOM 761 C CA . TYR A 1 95 ? 5.059 31.031 9.047 1 97.81 95 TYR A CA 1
ATOM 762 C C . TYR A 1 95 ? 3.672 30.984 8.422 1 97.81 95 TYR A C 1
ATOM 764 O O . TYR A 1 95 ? 3.375 31.734 7.484 1 97.81 95 TYR A O 1
ATOM 772 N N . PHE A 1 96 ? 2.852 30.094 8.969 1 98.5 96 PHE A N 1
ATOM 773 C CA . PHE A 1 96 ? 1.49 30.016 8.453 1 98.5 96 PHE A CA 1
ATOM 774 C C . PHE A 1 96 ? 0.761 31.344 8.625 1 98.5 96 PHE A C 1
ATOM 776 O O . PHE A 1 96 ? 0.087 31.812 7.703 1 98.5 96 PHE A O 1
ATOM 783 N N . LYS A 1 97 ? 0.882 31.906 9.742 1 98.25 97 LYS A N 1
ATOM 784 C CA . LYS A 1 97 ? 0.199 33.156 10.023 1 98.25 97 LYS A CA 1
ATOM 785 C C . LYS A 1 97 ? 0.596 34.25 9.016 1 98.25 97 LYS A C 1
ATOM 787 O O . LYS A 1 97 ? -0.261 34.969 8.5 1 98.25 97 LYS A O 1
ATOM 792 N N . ARG A 1 98 ? 1.833 34.375 8.734 1 97.81 98 ARG A N 1
ATOM 793 C CA . ARG A 1 98 ? 2.332 35.375 7.785 1 97.81 98 ARG A CA 1
ATOM 794 C C . ARG A 1 98 ? 1.718 35.156 6.406 1 97.81 98 ARG A C 1
ATOM 796 O O . ARG A 1 98 ? 1.304 36.125 5.758 1 97.81 98 ARG A O 1
ATOM 803 N N . ILE A 1 99 ? 1.69 33.938 6 1 98.06 99 ILE A N 1
ATOM 804 C CA . ILE A 1 99 ? 1.151 33.625 4.676 1 98.06 99 ILE A CA 1
ATOM 805 C C . ILE A 1 99 ? -0.348 33.906 4.652 1 98.06 99 ILE A C 1
ATOM 807 O O . ILE A 1 99 ? -0.852 34.562 3.721 1 98.06 99 ILE A O 1
ATOM 811 N N . ILE A 1 100 ? -1.05 33.438 5.676 1 97.69 100 ILE A N 1
ATOM 812 C CA . ILE A 1 100 ? -2.492 33.625 5.785 1 97.69 100 ILE A CA 1
ATOM 813 C C . ILE A 1 100 ? -2.818 35.125 5.746 1 97.69 100 ILE A C 1
ATOM 815 O O . ILE A 1 100 ? -3.713 35.531 5.012 1 97.69 100 ILE A O 1
ATOM 819 N N . ASP A 1 101 ? -2.068 35.906 6.438 1 96.44 101 ASP A N 1
ATOM 820 C CA . ASP A 1 101 ? -2.311 37.344 6.516 1 96.44 101 ASP A CA 1
ATOM 821 C C . ASP A 1 101 ? -1.967 38.031 5.195 1 96.44 101 ASP A C 1
ATOM 823 O O . ASP A 1 101 ? -2.658 38.938 4.777 1 96.44 101 ASP A O 1
ATOM 827 N N . SER A 1 102 ? -0.893 37.562 4.586 1 96.38 102 SER A N 1
ATOM 828 C CA . SER A 1 102 ? -0.434 38.188 3.35 1 96.38 102 SER A CA 1
ATOM 829 C C . SER A 1 102 ? -1.467 38.062 2.238 1 96.38 102 SER A C 1
ATOM 831 O O . SER A 1 102 ? -1.599 38.938 1.387 1 96.38 102 SER A O 1
ATOM 833 N N . PHE A 1 103 ? -2.199 36.969 2.311 1 97.5 103 PHE A N 1
ATOM 834 C CA . PHE A 1 103 ? -3.059 36.719 1.166 1 97.5 103 PHE A CA 1
ATOM 835 C C . PHE A 1 103 ? -4.504 36.5 1.61 1 97.5 103 PHE A C 1
ATOM 837 O O . PHE A 1 103 ? -5.359 36.125 0.802 1 97.5 103 PHE A O 1
ATOM 844 N N . ASN A 1 104 ? -4.762 36.719 2.881 1 96.81 104 ASN A N 1
ATOM 845 C CA . ASN A 1 104 ? -6.094 36.531 3.451 1 96.81 104 ASN A CA 1
ATOM 846 C C . ASN A 1 104 ? -6.637 35.125 3.139 1 96.81 104 ASN A C 1
ATOM 848 O O . ASN A 1 104 ? -7.75 35 2.625 1 96.81 104 ASN A O 1
ATOM 852 N N . LEU A 1 105 ? -5.879 34.125 3.48 1 97.88 105 LEU A N 1
ATOM 853 C CA . LEU A 1 105 ? -6.238 32.75 3.158 1 97.88 105 LEU A CA 1
ATOM 854 C C . LEU A 1 105 ? -7.328 32.25 4.098 1 97.88 105 LEU A C 1
ATOM 856 O O . LEU A 1 105 ? -7.316 32.562 5.293 1 97.88 105 LEU A O 1
ATOM 860 N N . LYS A 1 106 ? -8.195 31.453 3.508 1 97.88 106 LYS A N 1
ATOM 861 C CA . LYS A 1 106 ? -9.18 30.703 4.277 1 97.88 106 LYS A CA 1
ATOM 862 C C . LYS A 1 106 ? -8.82 29.219 4.336 1 97.88 106 L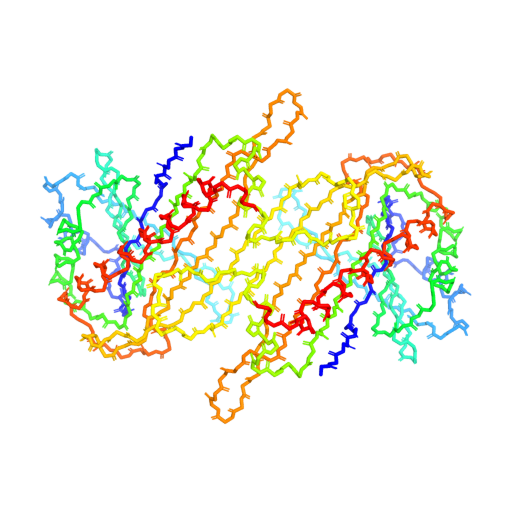YS A C 1
ATOM 864 O O . LYS A 1 106 ? -8.289 28.672 3.369 1 97.88 106 LYS A O 1
ATOM 869 N N . ILE A 1 107 ? -9.18 28.578 5.48 1 98 107 ILE A N 1
ATOM 870 C CA . ILE A 1 107 ? -8.703 27.219 5.703 1 98 107 ILE A CA 1
ATOM 871 C C . ILE A 1 107 ? -9.891 26.281 5.871 1 98 107 ILE A C 1
ATOM 873 O O . ILE A 1 107 ? -10.781 26.531 6.688 1 98 107 ILE A O 1
ATOM 877 N N . ASN A 1 108 ? -9.875 25.172 5.129 1 97.12 108 ASN A N 1
ATOM 878 C CA . ASN A 1 108 ? -10.977 24.219 5.266 1 97.12 108 ASN A CA 1
ATOM 879 C C . ASN A 1 108 ? -10.477 22.859 5.77 1 97.12 108 ASN A C 1
ATOM 881 O O . ASN A 1 108 ? -11.273 22.031 6.203 1 97.12 108 ASN A O 1
ATOM 885 N N . ARG A 1 109 ? -9.18 22.578 5.715 1 97.94 109 ARG A N 1
ATOM 886 C CA . ARG A 1 109 ? -8.602 21.328 6.184 1 97.94 109 ARG A CA 1
ATOM 887 C C . ARG A 1 109 ? -7.172 21.531 6.684 1 97.94 109 ARG A C 1
ATOM 889 O O . ARG A 1 109 ? -6.492 22.469 6.262 1 97.94 109 ARG A O 1
ATOM 896 N N . ILE A 1 110 ? -6.723 20.734 7.641 1 98.31 110 ILE A N 1
ATOM 897 C CA . ILE A 1 110 ? -5.383 20.766 8.219 1 98.31 110 ILE A CA 1
ATOM 898 C C . ILE A 1 110 ? -4.801 19.359 8.266 1 98.31 110 ILE A C 1
ATOM 900 O O . ILE A 1 110 ? -5.523 18.391 8.492 1 98.31 110 ILE A O 1
ATOM 904 N N . ALA A 1 111 ? -3.48 19.266 8.031 1 98.56 111 ALA A N 1
ATOM 905 C CA . ALA A 1 111 ? -2.867 17.938 8.055 1 98.56 111 ALA A CA 1
ATOM 906 C C . ALA A 1 111 ? -1.423 18 8.539 1 98.56 111 ALA A C 1
ATOM 908 O O . ALA A 1 111 ? -0.747 19.016 8.359 1 98.56 111 ALA A O 1
ATOM 909 N N . LEU A 1 112 ? -0.982 16.969 9.188 1 98.25 112 LEU A N 1
ATOM 910 C CA . LEU A 1 112 ? 0.41 16.719 9.539 1 98.25 112 LEU A CA 1
ATOM 911 C C . LEU A 1 112 ? 0.867 15.367 8.977 1 98.25 112 LEU A C 1
ATOM 913 O O . LEU A 1 112 ? 0.232 14.344 9.227 1 98.25 112 LEU A O 1
ATOM 917 N N . ASN A 1 113 ? 1.885 15.375 8.188 1 98.06 113 ASN A N 1
ATOM 918 C CA . ASN A 1 113 ? 2.537 14.164 7.715 1 98.06 113 ASN A CA 1
ATOM 919 C C . ASN A 1 113 ? 3.98 14.07 8.203 1 98.06 113 ASN A C 1
ATOM 921 O O . ASN A 1 113 ? 4.738 15.039 8.086 1 98.06 113 ASN A O 1
ATOM 925 N N . LYS A 1 114 ? 4.305 12.984 8.703 1 97.19 114 LYS A N 1
ATOM 926 C CA . LYS A 1 114 ? 5.66 12.82 9.227 1 97.19 114 LYS A CA 1
ATOM 927 C C . LYS A 1 114 ? 6.227 11.445 8.867 1 97.19 114 LYS A C 1
ATOM 929 O O . LYS A 1 114 ? 5.523 10.438 8.953 1 97.19 114 LYS A O 1
ATOM 934 N N . THR A 1 115 ? 7.457 11.406 8.438 1 97.19 115 THR A N 1
ATOM 935 C CA . THR A 1 115 ? 8.195 10.172 8.211 1 97.19 115 THR A CA 1
ATOM 936 C C . THR A 1 115 ? 9.367 10.055 9.172 1 97.19 115 THR A C 1
ATOM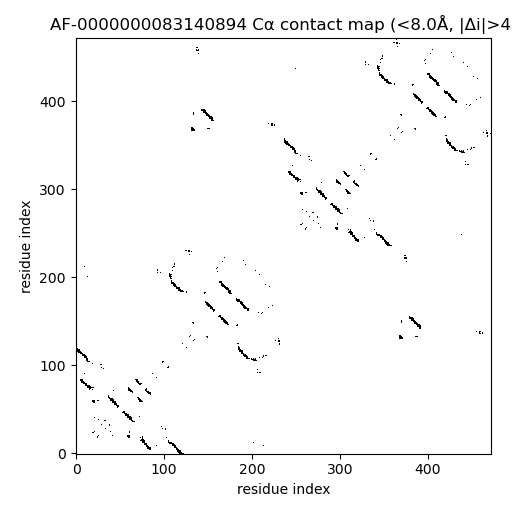 938 O O . THR A 1 115 ? 10.203 10.961 9.258 1 97.19 115 THR A O 1
ATOM 941 N N . SER A 1 116 ? 9.391 9 9.891 1 95.88 116 SER A N 1
ATOM 942 C CA . SER A 1 116 ? 10.492 8.664 10.781 1 95.88 116 SER A CA 1
ATOM 943 C C . SER A 1 116 ? 11.039 7.273 10.484 1 95.88 116 SER A C 1
ATOM 945 O O . SER A 1 116 ? 10.336 6.434 9.914 1 95.88 116 SER A O 1
ATOM 947 N N . ILE A 1 117 ? 12.289 7.09 10.852 1 95.31 117 ILE A N 1
ATOM 948 C CA . ILE A 1 117 ? 12.914 5.781 10.703 1 95.31 117 ILE A CA 1
ATOM 949 C C . ILE A 1 117 ? 13.445 5.312 12.062 1 95.31 117 ILE A C 1
ATOM 951 O O . ILE A 1 117 ? 14.203 6.031 12.719 1 95.31 117 ILE A O 1
ATOM 955 N N . ILE A 1 118 ? 12.992 4.211 12.453 1 94.31 118 ILE A N 1
ATOM 956 C CA . ILE A 1 118 ? 13.625 3.514 13.562 1 94.31 118 ILE A CA 1
ATOM 957 C C . ILE A 1 118 ? 14.734 2.602 13.039 1 94.31 118 ILE A C 1
ATOM 959 O O . ILE A 1 118 ? 14.461 1.61 12.359 1 94.31 118 ILE A O 1
ATOM 963 N N . ALA A 1 119 ? 15.914 2.918 13.414 1 93.75 119 ALA A N 1
ATOM 964 C CA . ALA A 1 119 ? 17.047 2.238 12.781 1 93.75 119 ALA A CA 1
ATOM 965 C C . ALA A 1 119 ? 17.859 1.466 13.812 1 93.75 119 ALA A C 1
ATOM 967 O O . ALA A 1 119 ? 17.625 1.59 15.023 1 93.75 119 ALA A O 1
ATOM 968 N N . ASN A 1 120 ? 18.766 0.58 13.266 1 91.88 120 ASN A N 1
ATOM 969 C CA . ASN A 1 120 ? 19.703 -0.216 14.039 1 91.88 120 ASN A CA 1
ATOM 970 C C . ASN A 1 120 ? 19 -1.188 14.969 1 91.88 120 ASN A C 1
ATOM 972 O O . ASN A 1 120 ? 19.375 -1.328 16.141 1 91.88 120 ASN A O 1
ATOM 976 N N . LEU A 1 121 ? 18.031 -1.745 14.406 1 92.56 121 LEU A N 1
ATOM 977 C CA . LEU A 1 121 ? 17.312 -2.758 15.18 1 92.56 121 LEU A CA 1
ATOM 978 C C . LEU A 1 121 ? 18.062 -4.082 15.164 1 92.56 121 LEU A C 1
ATOM 980 O O . LEU A 1 121 ? 18.531 -4.523 14.109 1 92.56 121 LEU A O 1
ATOM 984 N N . THR A 1 122 ? 18.203 -4.621 16.391 1 90.31 122 THR A N 1
ATOM 985 C CA . THR A 1 122 ? 18.734 -5.977 16.453 1 90.31 122 THR A CA 1
ATOM 986 C C . THR A 1 122 ? 17.734 -6.98 15.898 1 90.31 122 THR A C 1
ATOM 988 O O . THR A 1 122 ? 16.547 -6.656 15.719 1 90.31 122 THR A O 1
ATOM 991 N N . LYS A 1 123 ? 18.203 -8.172 15.656 1 86.31 123 LYS A N 1
ATOM 992 C CA . LYS A 1 123 ? 17.328 -9.234 15.18 1 86.31 123 LYS A CA 1
ATOM 993 C C . LYS A 1 123 ? 16.172 -9.477 16.156 1 86.31 123 LYS A C 1
ATOM 995 O O . LYS A 1 123 ? 15.023 -9.633 15.75 1 86.31 123 LYS A O 1
ATOM 1000 N N . ASP A 1 124 ? 16.516 -9.453 17.375 1 88.25 124 ASP A N 1
ATOM 1001 C CA . ASP A 1 124 ? 15.523 -9.672 18.406 1 88.25 124 ASP A CA 1
ATOM 1002 C C . ASP A 1 124 ? 14.484 -8.555 18.422 1 88.25 124 ASP A C 1
ATOM 1004 O O . ASP A 1 124 ? 13.281 -8.812 18.547 1 88.25 124 ASP A O 1
ATOM 1008 N N . GLU A 1 125 ? 14.914 -7.391 18.266 1 88.94 125 GLU A N 1
ATOM 1009 C CA . GLU A 1 125 ? 14.016 -6.234 18.266 1 88.94 125 GLU A CA 1
ATOM 1010 C C . GLU A 1 125 ? 13.078 -6.27 17.062 1 88.94 125 GLU A C 1
ATOM 1012 O O . GLU A 1 125 ? 11.883 -5.973 17.203 1 88.94 125 GLU A O 1
ATOM 1017 N N . GLN A 1 126 ? 13.625 -6.652 16.016 1 85.31 126 GLN A N 1
ATOM 1018 C CA . GLN A 1 126 ? 12.828 -6.766 14.805 1 85.31 126 GLN A CA 1
ATOM 1019 C C . GLN A 1 126 ? 11.758 -7.84 14.938 1 85.31 126 GLN A C 1
ATOM 1021 O O . GLN A 1 126 ? 10.625 -7.656 14.492 1 85.31 126 GLN A O 1
ATOM 1026 N N . GLU A 1 127 ? 12.172 -8.914 15.453 1 83.44 127 GLU A N 1
ATOM 1027 C CA . GLU A 1 127 ? 11.234 -10.016 15.648 1 83.44 127 GLU A CA 1
ATOM 1028 C C . GLU A 1 127 ? 10.086 -9.609 16.562 1 83.44 127 GLU A C 1
ATOM 1030 O O . GLU A 1 127 ? 8.93 -9.953 16.312 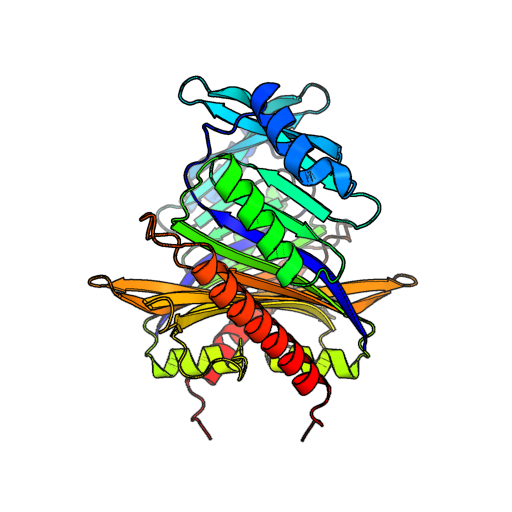1 83.44 127 GLU A O 1
ATOM 1035 N N . LYS A 1 128 ? 10.383 -8.836 17.562 1 83.75 128 LYS A N 1
ATOM 1036 C CA . LYS A 1 128 ? 9.352 -8.352 18.484 1 83.75 128 LYS A CA 1
ATOM 1037 C C . LYS A 1 128 ? 8.359 -7.449 17.766 1 83.75 128 LYS A C 1
ATOM 1039 O O . LYS A 1 128 ? 7.145 -7.594 17.938 1 83.75 128 LYS A O 1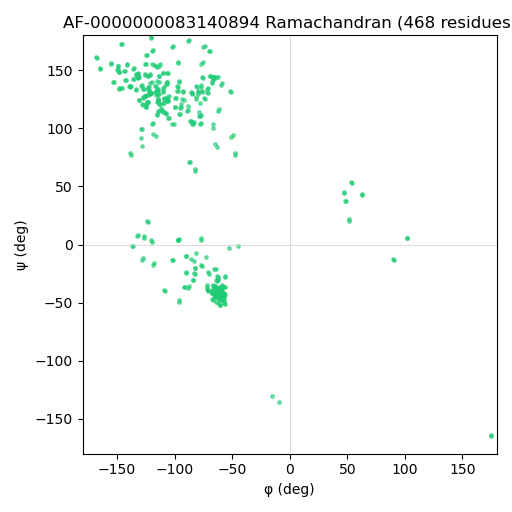
ATOM 1044 N N . LEU A 1 129 ? 8.883 -6.574 16.969 1 83.44 129 LEU A N 1
ATOM 1045 C CA . LEU A 1 129 ? 8.023 -5.648 16.234 1 83.44 129 LEU A CA 1
ATOM 1046 C C . LEU A 1 129 ? 7.137 -6.395 15.242 1 83.44 129 LEU A C 1
ATOM 1048 O O . LEU A 1 129 ? 5.93 -6.152 15.18 1 83.44 129 LEU A O 1
ATOM 1052 N N . ASN A 1 130 ? 7.793 -7.281 14.602 1 79.44 130 ASN A N 1
ATOM 1053 C CA . ASN A 1 130 ? 7.059 -8.023 13.586 1 79.44 130 ASN A CA 1
ATOM 1054 C C . ASN A 1 130 ? 5.992 -8.922 14.203 1 79.44 130 ASN A C 1
ATOM 1056 O O . ASN A 1 130 ? 4.887 -9.039 13.672 1 79.44 130 ASN A O 1
ATOM 1060 N N . GLU A 1 131 ? 6.297 -9.523 15.242 1 79.19 131 GLU A N 1
ATOM 1061 C CA . GLU A 1 131 ? 5.348 -10.398 15.914 1 79.19 131 GLU A CA 1
ATOM 1062 C C . GLU A 1 131 ? 4.121 -9.633 16.391 1 79.19 131 GLU A C 1
ATOM 1064 O O . GLU A 1 131 ? 3.014 -10.172 16.422 1 79.19 131 GLU A O 1
ATOM 1069 N N . LYS A 1 132 ? 4.3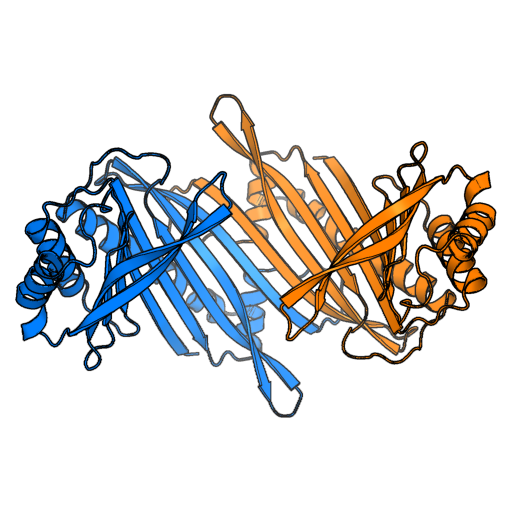91 -8.469 16.656 1 76.06 132 LYS A N 1
ATOM 1070 C CA . LYS A 1 132 ? 3.289 -7.66 17.156 1 76.06 132 LYS A CA 1
ATOM 1071 C C . LYS A 1 132 ? 2.523 -6.996 16.016 1 76.06 132 LYS A C 1
ATOM 1073 O O . LYS A 1 132 ? 1.296 -6.887 16.062 1 76.06 132 LYS A O 1
ATOM 1078 N N . LEU A 1 133 ? 3.242 -6.613 15.062 1 76 133 LEU A N 1
ATOM 1079 C CA . LEU A 1 133 ? 2.635 -5.762 14.039 1 76 133 LEU A CA 1
ATOM 1080 C C . LEU A 1 133 ? 2.059 -6.602 12.906 1 76 133 LEU A C 1
ATOM 1082 O O . LEU A 1 133 ? 1.092 -6.195 12.258 1 76 133 LEU A O 1
ATOM 1086 N N . THR A 1 134 ? 2.754 -7.684 12.578 1 74.88 134 THR A N 1
ATOM 1087 C CA . THR A 1 134 ? 2.312 -8.609 11.539 1 74.88 134 THR A CA 1
ATOM 1088 C C . THR A 1 134 ? 2.539 -10.055 11.977 1 74.88 134 THR A C 1
ATOM 1090 O O . THR A 1 134 ? 3.463 -10.711 11.492 1 74.88 134 THR A O 1
ATOM 1093 N N . PRO A 1 135 ? 1.683 -10.461 12.797 1 71.69 135 PRO A N 1
ATOM 1094 C CA . PRO A 1 135 ? 1.93 -11.805 13.328 1 71.69 135 PRO A CA 1
ATOM 1095 C C . PRO A 1 135 ? 1.98 -12.859 12.227 1 71.69 135 PRO A C 1
ATOM 1097 O O . PRO A 1 135 ? 1.22 -12.789 11.258 1 71.69 135 PRO A O 1
ATOM 1100 N N . PRO A 1 136 ? 3.025 -13.766 12.414 1 65.62 136 PRO A N 1
ATOM 1101 C CA . PRO A 1 136 ? 3.207 -14.828 11.43 1 65.62 136 PRO A CA 1
ATOM 1102 C C . PRO A 1 136 ? 2.045 -15.82 11.406 1 65.62 136 PRO A C 1
ATOM 1104 O O . PRO A 1 136 ? 1.37 -16 12.422 1 65.62 136 PRO A O 1
ATOM 1107 N N . GLU A 1 137 ? 1.843 -16.219 10.078 1 62.94 137 GLU A N 1
ATOM 1108 C CA . GLU A 1 137 ? 0.902 -17.328 9.961 1 62.94 137 GLU A CA 1
ATOM 1109 C C . GLU A 1 137 ? 1.565 -18.656 10.32 1 62.94 137 GLU A C 1
ATOM 1111 O O . GLU A 1 137 ? 2.779 -18.812 10.164 1 62.94 137 GLU A O 1
ATOM 1116 N N . ASN A 1 138 ? 1.098 -19.453 11.305 1 60.5 138 ASN A N 1
ATOM 1117 C CA . ASN A 1 138 ? 1.649 -20.734 11.734 1 60.5 138 ASN A CA 1
ATOM 1118 C C . ASN A 1 138 ? 1.988 -21.625 10.547 1 60.5 138 ASN A C 1
ATOM 1120 O O . ASN A 1 138 ? 2.357 -22.781 10.734 1 60.5 138 ASN A O 1
ATOM 1124 N N . CYS A 1 139 ? 1.75 -21.203 9.438 1 52.62 139 CYS A N 1
ATOM 1125 C CA . CYS A 1 139 ? 1.812 -22.172 8.344 1 52.62 139 CYS A CA 1
ATOM 1126 C C . CYS A 1 139 ? 3.248 -22.391 7.883 1 52.62 139 CYS A C 1
ATOM 1128 O O . CYS A 1 139 ? 3.527 -23.297 7.109 1 52.62 139 CYS A O 1
ATOM 1130 N N . CYS A 1 140 ? 4.047 -21.562 8.453 1 55.81 140 CYS A N 1
ATOM 1131 C CA . CYS A 1 140 ? 5.289 -21.781 7.727 1 55.81 140 CYS A CA 1
ATOM 1132 C C . CYS A 1 140 ? 6.441 -22.047 8.688 1 55.81 140 CYS A C 1
ATOM 1134 O O . CYS A 1 140 ? 6.77 -21.203 9.516 1 55.81 140 CYS A O 1
ATOM 1136 N N . GLY A 1 141 ? 6.605 -23.25 9.094 1 57.88 141 GLY A N 1
ATOM 1137 C CA . GLY A 1 141 ? 7.824 -23.594 9.812 1 57.88 141 GLY A CA 1
ATOM 1138 C C . GLY A 1 141 ? 8.859 -22.484 9.789 1 57.88 141 GLY A C 1
ATOM 1139 O O . GLY A 1 141 ? 8.516 -21.297 9.867 1 57.88 141 GLY A O 1
ATOM 1140 N N . GLU A 1 142 ? 10.102 -22.859 9.531 1 62.59 142 GLU A N 1
ATOM 1141 C CA . GLU A 1 142 ? 11.234 -21.938 9.438 1 62.59 142 GLU A CA 1
ATOM 1142 C C . GLU A 1 142 ? 11.086 -21.016 8.242 1 62.59 142 GLU A C 1
ATOM 1144 O O . GLU A 1 142 ? 10.945 -21.469 7.102 1 62.59 142 GLU A O 1
ATOM 1149 N N . GLN A 1 143 ? 10.727 -19.812 8.477 1 78.81 143 GLN A N 1
ATOM 1150 C CA . GLN A 1 143 ? 10.602 -18.812 7.414 1 78.81 143 GLN A CA 1
ATOM 1151 C C . GLN A 1 143 ? 11.5 -17.625 7.676 1 78.81 143 GLN A C 1
ATOM 1153 O O . GLN A 1 143 ? 11.844 -17.328 8.828 1 78.81 143 GLN A O 1
ATOM 1158 N N . GLU A 1 144 ? 12.062 -17.25 6.559 1 85 144 GLU A N 1
ATOM 1159 C CA . GLU A 1 144 ? 12.789 -15.984 6.574 1 85 144 GLU A CA 1
ATOM 1160 C C . GLU A 1 144 ? 11.867 -14.812 6.254 1 85 144 GLU A C 1
ATOM 1162 O O . GLU A 1 144 ? 11.258 -14.773 5.18 1 85 144 GLU A O 1
ATOM 1167 N N . LEU A 1 145 ? 11.781 -13.938 7.203 1 88.88 145 LEU A N 1
ATOM 1168 C CA . LEU A 1 145 ? 10.977 -12.742 6.945 1 88.88 145 LEU A CA 1
ATOM 1169 C C . LEU A 1 145 ? 11.68 -11.82 5.957 1 88.88 145 LEU A C 1
ATOM 1171 O O . LEU A 1 145 ? 12.844 -11.453 6.156 1 88.88 145 LEU A O 1
ATOM 1175 N N . ILE A 1 146 ? 10.93 -11.383 4.93 1 89.12 146 ILE A N 1
ATOM 1176 C CA . ILE A 1 146 ? 11.516 -10.555 3.881 1 89.12 146 ILE A CA 1
ATOM 1177 C C . ILE A 1 146 ? 10.992 -9.125 4.004 1 89.12 146 ILE A C 1
ATOM 1179 O O . ILE A 1 146 ? 11.734 -8.164 3.793 1 89.12 146 ILE A O 1
ATOM 1183 N N . GLU A 1 147 ? 9.734 -9.031 4.328 1 91.88 147 GLU A N 1
ATOM 1184 C CA . GLU A 1 147 ? 9.125 -7.703 4.406 1 91.88 147 GLU A CA 1
ATOM 1185 C C . GLU A 1 147 ? 7.797 -7.75 5.148 1 91.88 147 GLU A C 1
ATOM 1187 O O . GLU A 1 147 ? 7.105 -8.773 5.137 1 91.88 147 GLU A O 1
ATOM 1192 N N . TYR A 1 148 ? 7.512 -6.648 5.754 1 90.69 148 TYR A N 1
ATOM 1193 C CA . TYR A 1 148 ? 6.18 -6.5 6.328 1 90.69 148 TYR A CA 1
ATOM 1194 C C . TYR A 1 148 ? 5.734 -5.043 6.309 1 90.69 148 TYR A C 1
ATOM 1196 O O . TYR A 1 148 ? 6.566 -4.133 6.277 1 90.69 148 TYR A O 1
ATOM 1204 N N . VAL A 1 149 ? 4.465 -4.824 6.281 1 92.62 149 VAL A N 1
ATOM 1205 C CA . VAL A 1 149 ? 3.822 -3.516 6.344 1 92.62 149 VAL A CA 1
ATOM 1206 C C . VAL A 1 149 ? 2.594 -3.588 7.25 1 92.62 149 VAL A C 1
ATOM 1208 O O . VAL A 1 149 ? 1.844 -4.566 7.211 1 92.62 149 VAL A O 1
ATOM 1211 N N . SER A 1 150 ? 2.418 -2.639 8.062 1 91.56 150 SER A N 1
ATOM 1212 C CA . SER A 1 150 ? 1.217 -2.455 8.867 1 91.56 150 SER A CA 1
ATOM 1213 C C . SER A 1 150 ? 0.652 -1.048 8.711 1 91.56 150 SER A C 1
ATOM 1215 O O . SER A 1 150 ? 1.341 -0.062 8.984 1 91.56 150 SER A O 1
ATOM 1217 N N . HIS A 1 151 ? -0.517 -1.007 8.273 1 93.25 151 HIS A N 1
ATOM 1218 C CA . HIS A 1 151 ? -1.21 0.26 8.07 1 93.25 151 HIS A CA 1
ATOM 1219 C C . HIS A 1 151 ? -2.514 0.309 8.859 1 93.25 151 HIS A C 1
ATOM 1221 O O . HIS A 1 151 ? -3.271 -0.663 8.875 1 93.25 151 HIS A O 1
ATOM 1227 N N . ARG A 1 152 ? -2.744 1.418 9.5 1 91.44 152 ARG A N 1
ATOM 1228 C CA . ARG A 1 152 ? -3.947 1.595 10.305 1 91.44 152 ARG A CA 1
ATOM 1229 C C . ARG A 1 152 ? -4.398 3.051 10.305 1 91.44 152 ARG A C 1
ATOM 1231 O O . ARG A 1 152 ? -3.576 3.961 10.43 1 91.44 152 ARG A O 1
ATOM 1238 N N . VAL A 1 153 ? -5.648 3.236 10.125 1 92.38 153 VAL A N 1
ATOM 1239 C CA . VAL A 1 153 ? -6.242 4.566 10.227 1 92.38 153 VAL A CA 1
ATOM 1240 C C . VAL A 1 153 ? -7.398 4.539 11.219 1 92.38 153 VAL A C 1
ATOM 1242 O O . VAL A 1 153 ? -8.297 3.695 11.125 1 92.38 153 VAL A O 1
ATOM 1245 N N . VAL A 1 154 ? -7.34 5.422 12.133 1 90.94 154 VAL A N 1
ATOM 1246 C CA . VAL A 1 154 ? -8.43 5.578 13.086 1 90.94 154 VAL A CA 1
ATOM 1247 C C . VAL A 1 154 ? -8.938 7.02 13.055 1 90.94 154 VAL A C 1
ATOM 1249 O O . VAL A 1 154 ? -8.273 7.906 12.516 1 90.94 154 VAL A O 1
ATOM 1252 N N . ARG A 1 155 ? -10.141 7.16 13.609 1 91.5 155 ARG A N 1
ATOM 1253 C CA . ARG A 1 155 ? -10.75 8.484 13.711 1 91.5 155 ARG A CA 1
ATOM 1254 C C . ARG A 1 155 ? -11.086 8.812 15.164 1 91.5 155 ARG A C 1
ATOM 1256 O O . ARG A 1 155 ? -11.594 7.965 15.898 1 91.5 155 ARG A O 1
ATOM 1263 N N . LYS A 1 156 ? -10.695 10 15.453 1 91.19 156 LYS A N 1
ATOM 1264 C CA . LYS A 1 156 ? -10.945 10.484 16.812 1 91.19 156 LYS A CA 1
ATOM 1265 C C . LYS A 1 156 ? -11.633 11.844 16.797 1 91.19 156 LYS A C 1
ATOM 1267 O O . LYS A 1 156 ? -11.25 12.727 16.031 1 91.19 156 LYS A O 1
ATOM 1272 N N . LYS A 1 157 ? -12.617 11.938 17.672 1 91.31 157 LYS A N 1
ATOM 1273 C CA . LYS A 1 157 ? -13.266 13.234 17.812 1 91.31 157 LYS A CA 1
ATOM 1274 C C . LYS A 1 157 ? -12.391 14.195 18.625 1 91.31 157 LYS A C 1
ATOM 1276 O O . LYS A 1 157 ? -11.836 13.82 19.656 1 91.31 157 LYS A O 1
ATOM 1281 N N . ASN A 1 158 ? -12.25 15.328 18.094 1 92.94 158 ASN A N 1
ATOM 1282 C CA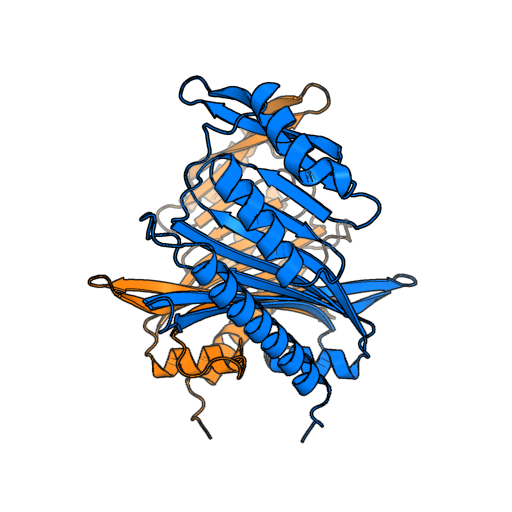 . ASN A 1 158 ? -11.594 16.406 18.812 1 92.94 158 ASN A CA 1
ATOM 1283 C C . ASN A 1 158 ? -12.586 17.484 19.234 1 92.94 158 ASN A C 1
ATOM 1285 O O . ASN A 1 158 ? -13.102 18.234 18.391 1 92.94 158 ASN A O 1
ATOM 1289 N N . ASP A 1 159 ? -12.789 17.656 20.469 1 91.5 159 ASP A N 1
ATOM 1290 C CA . ASP A 1 159 ? -13.859 18.5 21 1 91.5 159 ASP A CA 1
ATOM 1291 C C . ASP A 1 159 ? -13.547 19.984 20.75 1 91.5 159 ASP A C 1
ATOM 1293 O O . ASP A 1 159 ? -14.453 20.766 20.453 1 91.5 159 ASP A O 1
ATOM 1297 N N . TYR A 1 160 ? -12.32 20.344 20.922 1 93.88 160 TYR A N 1
ATOM 1298 C CA . TYR A 1 160 ? -11.953 21.734 20.703 1 93.88 160 TYR A CA 1
ATOM 1299 C C . TYR A 1 160 ? -12.25 22.172 19.281 1 93.88 160 TYR A C 1
ATOM 1301 O O . TYR A 1 160 ? -12.797 23.25 19.047 1 93.88 160 TYR A O 1
ATOM 1309 N N . LEU A 1 161 ? -11.984 21.328 18.328 1 94.56 161 LEU A N 1
ATOM 1310 C CA . LEU A 1 161 ? -12.164 21.656 16.922 1 94.56 161 LEU A CA 1
ATOM 1311 C C . LEU A 1 161 ? -13.562 21.281 16.453 1 94.56 161 LEU A C 1
ATOM 1313 O O . LEU A 1 161 ? -13.977 21.656 15.352 1 94.56 161 LEU A O 1
ATOM 1317 N N . ASP A 1 162 ? -14.273 20.562 17.312 1 91.5 162 ASP A N 1
ATOM 1318 C CA . ASP A 1 162 ? -15.555 19.984 16.922 1 91.5 162 ASP A CA 1
ATOM 1319 C C . ASP A 1 162 ? -15.438 19.281 15.57 1 91.5 162 ASP A C 1
ATOM 1321 O O . ASP A 1 162 ? -16.234 19.531 14.664 1 91.5 162 ASP A O 1
ATOM 1325 N N . GLU A 1 163 ? -14.391 18.516 15.422 1 92.12 163 GLU A N 1
ATOM 1326 C CA . GLU A 1 163 ? -14.023 17.812 14.203 1 92.12 163 GLU A CA 1
ATOM 1327 C C . GLU A 1 163 ? -13.586 16.391 14.5 1 92.12 163 GLU A C 1
ATOM 1329 O O . GLU A 1 163 ? -13.133 16.094 15.609 1 92.12 163 GLU A O 1
ATOM 1334 N N . LYS A 1 164 ? -13.82 15.555 13.5 1 91.44 164 LYS A N 1
ATOM 1335 C CA . LYS A 1 164 ? -13.18 14.242 13.562 1 91.44 164 LYS A CA 1
ATOM 1336 C C . LYS A 1 164 ? -11.836 14.25 12.836 1 91.44 164 LYS A C 1
ATOM 1338 O O . LYS A 1 164 ? -11.734 14.75 11.711 1 91.44 164 LYS A O 1
ATOM 1343 N N . ILE A 1 165 ? -10.859 13.719 13.531 1 94.94 165 ILE A N 1
ATOM 1344 C CA . ILE A 1 165 ? -9.5 13.727 13.008 1 94.94 165 ILE A CA 1
ATOM 1345 C C . ILE A 1 165 ? -9.086 12.305 12.625 1 94.94 165 ILE A C 1
ATOM 1347 O O . ILE A 1 165 ? -9.297 11.367 13.391 1 94.94 165 ILE A O 1
ATOM 1351 N N . ASN A 1 166 ? -8.562 12.188 11.453 1 94.75 166 ASN A N 1
ATOM 1352 C CA . ASN A 1 166 ? -7.984 10.922 11.023 1 94.75 166 ASN A CA 1
ATOM 1353 C C . ASN A 1 166 ? -6.539 10.773 11.492 1 94.75 166 ASN A C 1
ATOM 1355 O O . ASN A 1 166 ? -5.723 11.68 11.305 1 94.75 166 ASN A O 1
ATOM 1359 N N . ILE A 1 167 ? -6.312 9.68 12.047 1 94.81 167 ILE A N 1
ATOM 1360 C CA . ILE A 1 167 ? -4.961 9.352 12.484 1 94.81 167 ILE A CA 1
ATOM 1361 C C . ILE A 1 167 ? -4.484 8.086 11.773 1 94.81 167 ILE A C 1
ATOM 1363 O O . ILE A 1 167 ? -4.906 6.977 12.117 1 94.81 167 ILE A O 1
ATOM 1367 N N . GLY A 1 168 ? -3.621 8.344 10.789 1 94.44 168 GLY A N 1
ATOM 1368 C CA . GLY A 1 168 ? -3.082 7.227 10.023 1 94.44 168 GLY A CA 1
ATOM 1369 C C . GLY A 1 168 ? -1.636 6.918 10.359 1 94.44 168 GLY A C 1
ATOM 1370 O O . GLY A 1 168 ? -0.835 7.832 10.578 1 94.44 168 GLY A O 1
ATOM 1371 N N . ARG A 1 169 ? -1.336 5.641 10.43 1 93.25 169 ARG A N 1
ATOM 1372 C CA . ARG A 1 169 ? 0.038 5.184 10.617 1 93.25 169 ARG A CA 1
ATOM 1373 C C . ARG A 1 169 ? 0.376 4.059 9.641 1 93.25 169 ARG A C 1
ATOM 1375 O O . ARG A 1 169 ? -0.428 3.148 9.43 1 93.25 169 ARG A O 1
ATOM 1382 N N . ASN A 1 170 ? 1.483 4.203 9.055 1 95 170 ASN A N 1
ATOM 1383 C CA . ASN A 1 170 ? 2.029 3.168 8.188 1 95 170 ASN A CA 1
ATOM 1384 C C . ASN A 1 170 ? 3.432 2.75 8.625 1 95 170 ASN A C 1
ATOM 1386 O O . ASN A 1 170 ? 4.336 3.582 8.695 1 95 170 ASN A O 1
ATOM 1390 N N . LEU A 1 171 ? 3.549 1.494 8.945 1 92.94 171 LEU A N 1
ATOM 1391 C CA . LEU A 1 171 ? 4.84 0.905 9.281 1 92.94 171 LEU A CA 1
ATOM 1392 C C . LEU A 1 171 ? 5.344 0.019 8.148 1 92.94 171 LEU A C 1
ATOM 1394 O O . LEU A 1 171 ? 4.648 -0.904 7.723 1 92.94 171 LEU A O 1
ATOM 1398 N N . THR A 1 172 ? 6.508 0.34 7.727 1 94.94 172 THR A N 1
ATOM 1399 C CA . THR A 1 172 ? 7.109 -0.434 6.645 1 94.94 172 THR A CA 1
ATOM 1400 C C . THR A 1 172 ? 8.508 -0.916 7.031 1 94.94 172 THR A C 1
ATOM 1402 O O . THR A 1 172 ? 9.367 -0.112 7.391 1 94.94 172 THR A O 1
ATOM 1405 N N . SER A 1 173 ? 8.68 -2.217 6.902 1 93.81 173 SER A N 1
ATOM 1406 C CA . SER A 1 173 ? 10.023 -2.729 7.133 1 93.81 173 SER A CA 1
ATOM 1407 C C . SER A 1 173 ? 10.992 -2.238 6.062 1 93.81 173 SER A C 1
ATOM 1409 O O . SER A 1 173 ? 10.602 -2.035 4.91 1 93.81 173 SER A O 1
ATOM 1411 N N . ALA A 1 174 ? 12.141 -1.99 6.461 1 92.5 174 ALA A N 1
ATOM 1412 C CA . ALA A 1 174 ? 13.195 -1.583 5.535 1 92.5 174 ALA A CA 1
ATOM 1413 C C . ALA A 1 174 ? 14.469 -2.389 5.77 1 92.5 174 ALA A C 1
ATOM 1415 O O . ALA A 1 174 ? 14.75 -2.807 6.895 1 92.5 174 ALA A O 1
ATOM 1416 N N . THR A 1 175 ? 15.148 -2.596 4.594 1 89.75 175 THR A N 1
ATOM 1417 C CA . THR A 1 175 ? 16.281 -3.506 4.652 1 89.75 175 THR A CA 1
ATOM 1418 C C . THR A 1 175 ? 17.594 -2.764 4.359 1 89.75 175 THR A C 1
ATOM 1420 O O . THR A 1 175 ? 17.578 -1.677 3.781 1 89.75 175 THR A O 1
ATOM 1423 N N . THR A 1 176 ? 18.609 -3.273 4.883 1 85.12 176 THR A N 1
ATOM 1424 C CA . THR A 1 176 ? 19.969 -2.934 4.492 1 85.12 176 THR A CA 1
ATOM 1425 C C . THR A 1 176 ? 20.672 -4.141 3.889 1 85.12 176 THR A C 1
ATOM 1427 O O . THR A 1 176 ? 20.5 -5.27 4.352 1 85.12 176 THR A O 1
ATOM 1430 N N . SER A 1 177 ? 21.234 -3.932 2.768 1 81.62 177 SER A N 1
ATOM 1431 C CA . SER A 1 177 ? 22.016 -5.004 2.148 1 81.62 177 SER A CA 1
ATOM 1432 C C . SER A 1 177 ? 23.5 -4.863 2.455 1 81.62 177 SER A C 1
ATOM 1434 O O . SER A 1 177 ? 24.094 -3.818 2.189 1 81.62 177 SER A O 1
ATOM 1436 N N . THR A 1 178 ? 23.984 -5.824 3.236 1 74.62 178 THR A N 1
ATOM 1437 C CA . THR A 1 178 ? 25.422 -5.879 3.492 1 74.62 178 THR A CA 1
ATOM 1438 C C . THR A 1 178 ? 26 -7.211 3.027 1 74.62 178 THR A C 1
ATOM 1440 O O . THR A 1 178 ? 25.531 -8.273 3.428 1 74.62 178 THR A O 1
ATOM 1443 N N . ASN A 1 179 ? 27.062 -7.18 2.266 1 76.94 179 ASN A N 1
ATOM 1444 C CA . ASN A 1 179 ? 27.797 -8.344 1.766 1 76.94 179 ASN A CA 1
ATOM 1445 C C . ASN A 1 179 ? 26.859 -9.375 1.155 1 76.94 179 ASN A C 1
ATOM 1447 O O . ASN A 1 179 ? 26.969 -10.57 1.437 1 76.94 179 ASN A O 1
ATOM 1451 N N . GLY A 1 180 ? 25.828 -8.891 0.466 1 72.25 180 GLY A N 1
ATOM 1452 C CA . GLY A 1 180 ? 24.953 -9.812 -0.245 1 72.25 180 GLY A CA 1
ATOM 1453 C C . GLY A 1 180 ? 23.781 -10.289 0.593 1 72.25 180 GLY A C 1
ATOM 1454 O O . GLY A 1 180 ? 22.891 -10.977 0.089 1 72.25 180 GLY A O 1
ATOM 1455 N N . GLU A 1 181 ? 23.844 -10.039 1.891 1 76 181 GLU A N 1
ATOM 1456 C CA . GLU A 1 181 ? 22.734 -10.453 2.75 1 76 181 GLU A CA 1
ATOM 1457 C C . GLU A 1 181 ? 21.812 -9.281 3.053 1 76 181 GLU A C 1
ATOM 1459 O O . GLU A 1 181 ? 22.266 -8.18 3.359 1 76 181 GLU A O 1
ATOM 1464 N N . THR A 1 182 ? 20.578 -9.484 2.775 1 81.44 182 THR A N 1
ATOM 1465 C CA . THR A 1 182 ? 19.578 -8.461 3.059 1 81.44 182 THR A CA 1
ATOM 1466 C C . THR A 1 182 ? 18.844 -8.773 4.359 1 81.44 182 THR A C 1
ATOM 1468 O O . THR A 1 182 ? 18.312 -9.875 4.531 1 81.44 182 THR A O 1
ATOM 1471 N N . VAL A 1 183 ? 19.016 -7.805 5.305 1 85.31 183 VAL A N 1
ATOM 1472 C CA . VAL A 1 183 ? 18.359 -8.008 6.59 1 85.31 183 VAL A CA 1
ATOM 1473 C C . VAL A 1 183 ? 17.438 -6.832 6.895 1 85.31 183 VAL A C 1
ATOM 1475 O O . VAL A 1 183 ? 17.75 -5.688 6.555 1 85.31 183 VAL A O 1
ATOM 1478 N N . ILE A 1 184 ? 16.375 -7.137 7.508 1 88.44 184 ILE A N 1
ATOM 1479 C CA . ILE A 1 184 ? 15.5 -6.09 8.023 1 88.44 184 ILE A CA 1
ATOM 1480 C C . ILE A 1 184 ? 16.094 -5.508 9.305 1 88.44 184 ILE A C 1
ATOM 1482 O O . ILE A 1 184 ? 16.141 -6.184 10.336 1 88.44 184 ILE A O 1
ATOM 1486 N N . ASP A 1 185 ? 16.547 -4.215 9.211 1 91.62 185 ASP A N 1
ATOM 1487 C CA . ASP A 1 185 ? 17.156 -3.629 10.406 1 91.62 185 ASP A CA 1
ATOM 1488 C C . ASP A 1 185 ? 16.594 -2.234 10.672 1 91.62 185 ASP A C 1
ATOM 1490 O O . ASP A 1 185 ? 17.078 -1.525 11.562 1 91.62 185 ASP A O 1
ATOM 1494 N N . LYS A 1 186 ? 15.586 -1.892 9.898 1 94.62 186 LYS A N 1
ATOM 1495 C CA . LYS A 1 186 ? 14.938 -0.595 10.062 1 94.62 186 LYS A CA 1
ATOM 1496 C C . LYS A 1 186 ? 13.422 -0.709 9.867 1 94.62 186 LYS A C 1
ATOM 1498 O O . LYS A 1 186 ? 12.945 -1.646 9.227 1 94.62 186 LYS A O 1
ATOM 1503 N N . VAL A 1 187 ? 12.719 0.19 10.445 1 94.31 187 VAL A N 1
ATOM 1504 C CA . VAL A 1 187 ? 11.289 0.353 10.203 1 94.31 187 VAL A CA 1
ATOM 1505 C C . VAL A 1 187 ? 10.977 1.819 9.922 1 94.31 187 VAL A C 1
ATOM 1507 O O . VAL A 1 187 ? 11.367 2.705 10.688 1 94.31 187 VAL A O 1
ATOM 1510 N N . GLN A 1 188 ? 10.375 2.055 8.812 1 96 188 GLN A N 1
ATOM 1511 C CA . GLN A 1 188 ? 9.867 3.389 8.5 1 96 188 GLN A CA 1
ATOM 1512 C C . GLN A 1 188 ? 8.477 3.605 9.094 1 96 188 GLN A C 1
ATOM 1514 O O . GLN A 1 188 ? 7.594 2.764 8.93 1 96 188 GLN A O 1
ATOM 1519 N N . VAL A 1 189 ? 8.32 4.68 9.75 1 94.94 189 VAL A N 1
ATOM 1520 C CA . VAL A 1 189 ? 7.043 5.051 10.344 1 94.94 189 VAL A CA 1
ATOM 1521 C C . VAL A 1 189 ? 6.512 6.32 9.68 1 94.94 189 VAL A C 1
ATOM 1523 O O . VAL A 1 189 ? 7.082 7.402 9.844 1 94.94 189 VAL A O 1
ATOM 1526 N N . ASP A 1 190 ? 5.441 6.16 8.953 1 97 190 ASP A N 1
ATOM 1527 C CA . ASP A 1 190 ? 4.754 7.305 8.359 1 97 190 ASP A CA 1
ATOM 1528 C C . ASP A 1 190 ? 3.455 7.613 9.094 1 97 190 ASP A C 1
ATOM 1530 O O . ASP A 1 190 ? 2.602 6.734 9.258 1 97 190 ASP A O 1
ATOM 1534 N N . THR A 1 191 ? 3.352 8.773 9.539 1 96.12 191 THR A N 1
ATOM 1535 C CA . THR A 1 191 ? 2.105 9.219 10.156 1 96.12 191 THR A CA 1
ATOM 1536 C C . THR A 1 191 ? 1.407 10.25 9.273 1 96.12 191 THR A C 1
ATOM 1538 O O . THR A 1 191 ? 2.061 11.109 8.68 1 96.12 191 THR A O 1
ATOM 1541 N N . ASP A 1 192 ? 0.176 10.094 9.117 1 97.25 192 ASP A N 1
ATOM 1542 C CA . ASP A 1 192 ? -0.721 10.977 8.383 1 97.25 192 ASP A CA 1
ATOM 1543 C C . ASP A 1 192 ? -1.931 11.359 9.234 1 97.25 192 ASP A C 1
ATOM 1545 O O . ASP A 1 192 ? -2.865 10.57 9.383 1 97.25 192 ASP A O 1
ATOM 1549 N N . ILE A 1 193 ? -1.883 12.484 9.797 1 96.94 193 ILE A N 1
ATOM 1550 C CA . ILE A 1 193 ? -2.951 12.969 10.672 1 96.94 193 ILE A CA 1
ATOM 1551 C C . ILE A 1 193 ? -3.629 14.18 10.031 1 96.94 193 ILE A C 1
ATOM 1553 O O . ILE A 1 193 ? -2.963 15.156 9.68 1 96.94 193 ILE A O 1
ATOM 1557 N N . ASN A 1 194 ? -4.969 14.109 9.867 1 97.44 194 ASN A N 1
ATOM 1558 C CA . ASN A 1 194 ? -5.625 15.188 9.133 1 97.44 194 ASN A CA 1
ATOM 1559 C C . ASN A 1 194 ? -7.094 15.312 9.523 1 97.44 194 ASN A C 1
ATOM 1561 O O . ASN A 1 194 ? -7.691 14.367 10.031 1 97.44 194 ASN A O 1
ATOM 1565 N N . THR A 1 195 ? -7.594 16.453 9.336 1 96.56 195 THR A N 1
ATOM 1566 C CA . THR A 1 195 ? -9.031 16.672 9.438 1 96.56 195 THR A CA 1
ATOM 1567 C C . THR A 1 195 ? -9.75 16.078 8.219 1 96.56 195 THR A C 1
ATOM 1569 O O . THR A 1 195 ? -9.102 15.672 7.254 1 96.56 195 THR A O 1
ATOM 1572 N N . ARG A 1 196 ? -11.023 16.047 8.281 1 90.19 196 ARG A N 1
ATOM 1573 C CA . ARG A 1 196 ? -11.781 15.375 7.227 1 90.19 196 ARG A CA 1
ATOM 1574 C C . ARG A 1 196 ? -11.742 16.172 5.93 1 90.19 196 ARG A C 1
ATOM 1576 O O . ARG A 1 196 ? -12.078 17.359 5.914 1 90.19 196 ARG A O 1
ATOM 1583 N N . GLY A 1 197 ? -11.484 15.469 4.824 1 85.31 197 GLY A N 1
ATOM 1584 C CA . GLY A 1 197 ? -11.383 16.125 3.529 1 85.31 197 GLY A CA 1
ATOM 1585 C C . GLY A 1 197 ? -12.727 16.375 2.879 1 85.31 197 GLY A C 1
ATOM 1586 O O . GLY A 1 197 ? -12.852 17.25 2.008 1 85.31 197 GLY A O 1
ATOM 1587 N N . GLU A 1 198 ? -13.68 15.617 3.348 1 83.38 198 GLU A N 1
ATOM 1588 C CA . GLU A 1 198 ? -15.008 15.727 2.752 1 83.38 198 GLU A CA 1
ATOM 1589 C C . GLU A 1 198 ? -15.672 17.047 3.127 1 83.38 198 GLU A C 1
ATOM 1591 O O . GLU A 1 198 ? -16.531 17.547 2.398 1 83.38 198 GLU A O 1
ATOM 1596 N N . ASN A 1 199 ? -15.305 17.656 4.191 1 84.62 199 ASN A N 1
ATOM 1597 C CA . ASN A 1 199 ? -15.828 18.953 4.617 1 84.62 199 ASN A CA 1
ATOM 1598 C C . ASN A 1 199 ? -15.055 20.094 3.984 1 84.62 199 ASN A C 1
ATOM 1600 O O . ASN A 1 199 ? -13.961 20.453 4.441 1 84.62 199 ASN A O 1
ATOM 1604 N N . THR A 1 200 ? -15.609 20.719 3.084 1 88.56 200 THR A N 1
ATOM 1605 C CA . THR A 1 200 ? -14.898 21.75 2.324 1 88.56 200 THR A CA 1
ATOM 1606 C C . THR A 1 200 ? -15.188 23.141 2.883 1 88.56 200 THR A C 1
ATOM 1608 O O . THR A 1 200 ? -14.727 24.141 2.336 1 88.56 200 THR A O 1
ATOM 1611 N N . LYS A 1 201 ? -15.906 23.234 3.93 1 92.81 201 LYS A N 1
ATOM 1612 C CA . LYS A 1 201 ? -16.188 24.531 4.535 1 92.81 201 LYS A CA 1
ATOM 1613 C C . LYS A 1 201 ? -14.93 25.141 5.129 1 92.81 201 LYS A C 1
ATOM 1615 O O . LYS A 1 201 ? -14.117 24.453 5.742 1 92.81 201 LYS A O 1
ATOM 1620 N N . GLU A 1 202 ? -14.836 26.453 4.898 1 94.81 202 GLU A N 1
ATOM 1621 C CA . GLU A 1 202 ? -13.75 27.203 5.516 1 94.81 202 GLU A CA 1
ATOM 1622 C C . GLU A 1 202 ? -14.031 27.469 6.992 1 94.81 202 GLU A C 1
ATOM 1624 O O . GLU A 1 202 ? -14.766 28.406 7.336 1 94.81 202 GLU A O 1
ATOM 1629 N N . ARG A 1 203 ? -13.375 26.75 7.828 1 93.88 203 ARG A N 1
ATOM 1630 C CA . ARG A 1 203 ? -13.844 26.797 9.211 1 93.88 203 ARG A CA 1
ATOM 1631 C C . ARG A 1 203 ? -12.672 26.906 10.18 1 93.88 203 ARG A C 1
ATOM 1633 O O . ARG A 1 203 ? -12.875 26.969 11.398 1 93.88 203 ARG A O 1
ATOM 1640 N N . PHE A 1 204 ? -11.523 26.906 9.641 1 96.75 204 PHE A N 1
ATOM 1641 C CA . PHE A 1 204 ? -10.398 26.906 10.57 1 96.75 204 PHE A CA 1
ATOM 1642 C C . PHE A 1 204 ? -9.672 28.25 10.531 1 96.75 204 PHE A C 1
ATOM 1644 O O . PHE A 1 204 ? -9.586 28.875 9.484 1 96.75 204 PHE A O 1
ATOM 1651 N N . GLU A 1 205 ? -9.148 28.609 11.672 1 96.75 205 GLU A N 1
ATOM 1652 C CA . GLU A 1 205 ? -8.258 29.75 11.859 1 96.75 205 GLU A CA 1
ATOM 1653 C C . GLU A 1 205 ? -6.906 29.312 12.414 1 96.75 205 GLU A C 1
ATOM 1655 O O . GLU A 1 205 ? -6.703 28.125 12.688 1 96.75 205 GLU A O 1
ATOM 1660 N N . ILE A 1 206 ? -6.062 30.234 12.578 1 97.38 206 ILE A N 1
ATOM 1661 C CA . ILE A 1 206 ? -4.695 29.938 12.984 1 97.38 206 ILE A CA 1
ATOM 1662 C C . ILE A 1 206 ? -4.703 29.25 14.352 1 97.38 206 ILE A C 1
ATOM 1664 O O . ILE A 1 206 ? -3.885 28.375 14.617 1 97.38 206 ILE A O 1
ATOM 1668 N N . ASN A 1 207 ? -5.609 29.688 15.211 1 96.88 207 ASN A N 1
ATOM 1669 C CA . ASN A 1 207 ? -5.688 29.062 16.516 1 96.88 207 ASN A CA 1
ATOM 1670 C C . ASN A 1 207 ? -6.117 27.594 16.422 1 96.88 207 ASN A C 1
ATOM 1672 O O . ASN A 1 207 ? -5.68 26.766 17.219 1 96.88 207 ASN A O 1
ATOM 1676 N N . HIS A 1 208 ? -6.984 27.281 15.508 1 97.81 208 HIS A N 1
ATOM 1677 C CA . HIS A 1 208 ? -7.367 25.891 15.242 1 97.81 208 HIS A CA 1
ATOM 1678 C C . HIS A 1 208 ? -6.18 25.078 14.742 1 97.81 208 HIS A C 1
ATOM 1680 O O . HIS A 1 208 ? -6.004 23.922 15.133 1 97.81 208 HIS A O 1
ATOM 1686 N N . CYS A 1 209 ? -5.336 25.734 13.898 1 98.31 209 CYS A N 1
ATOM 1687 C CA . CYS A 1 209 ? -4.141 25.062 13.398 1 98.31 209 CYS A CA 1
ATOM 1688 C C . CYS A 1 209 ? -3.193 24.703 14.539 1 98.31 209 CYS A C 1
ATOM 1690 O O . CYS A 1 209 ? -2.658 23.594 14.586 1 98.31 209 CYS A O 1
ATOM 1692 N N . GLU A 1 210 ? -3.029 25.656 15.391 1 98.25 210 GLU A N 1
ATOM 1693 C CA . GLU A 1 210 ? -2.164 25.422 16.547 1 98.25 210 GLU A CA 1
ATOM 1694 C C . GLU A 1 210 ? -2.629 24.219 17.359 1 98.25 210 GLU A C 1
ATOM 1696 O O . GLU A 1 210 ? -1.844 23.312 17.625 1 98.25 210 GLU A O 1
ATOM 1701 N N . HIS A 1 211 ? -3.889 24.234 17.672 1 98.06 211 HIS A N 1
ATOM 1702 C CA . HIS A 1 211 ? -4.449 23.141 18.469 1 98.06 211 HIS A CA 1
ATOM 1703 C C . HIS A 1 211 ? -4.312 21.812 17.734 1 98.06 211 HIS A C 1
ATOM 1705 O O . HIS A 1 211 ? -3.924 20.797 18.328 1 98.06 211 HIS A O 1
ATOM 1711 N N . PHE A 1 212 ? -4.633 21.812 16.5 1 98.19 212 PHE A N 1
ATOM 1712 C CA . PHE A 1 212 ? -4.559 20.594 15.711 1 98.19 212 PHE A CA 1
ATOM 1713 C C . PHE A 1 212 ? -3.133 20.062 15.68 1 98.19 212 PHE A C 1
ATOM 1715 O O . PHE A 1 212 ? -2.91 18.875 15.914 1 98.19 212 PHE A O 1
ATOM 1722 N N . PHE A 1 213 ? -2.201 20.922 15.312 1 98.44 213 PHE A N 1
ATOM 1723 C CA . PHE A 1 213 ? -0.828 20.453 15.164 1 98.44 213 PHE A CA 1
ATOM 1724 C C . PHE A 1 213 ? -0.28 19.938 16.5 1 98.44 213 PHE A C 1
ATOM 1726 O O . PHE A 1 213 ? 0.463 18.969 16.531 1 98.44 213 PHE A O 1
ATOM 1733 N N . GLU A 1 214 ? -0.588 20.609 17.578 1 97.31 214 GLU A N 1
ATOM 1734 C CA . GLU A 1 214 ? -0.194 20.109 18.891 1 97.31 214 GLU A CA 1
ATOM 1735 C C . GLU A 1 214 ? -0.742 18.703 19.125 1 97.31 214 GLU A C 1
ATOM 1737 O O . GLU A 1 214 ? -0.008 17.812 19.562 1 97.31 214 GLU A O 1
ATOM 1742 N N . PHE A 1 215 ? -1.989 18.562 18.859 1 95.44 215 PHE A N 1
ATOM 1743 C CA . PHE A 1 215 ? -2.648 17.266 19 1 95.44 215 PHE A CA 1
ATOM 1744 C C . PHE A 1 215 ? -1.979 16.219 18.125 1 95.44 215 PHE A C 1
ATOM 1746 O O . PHE A 1 215 ? -1.687 15.117 18.578 1 95.44 215 PHE A O 1
ATOM 1753 N N . ALA A 1 216 ? -1.757 16.578 16.875 1 96.31 216 ALA A N 1
ATOM 1754 C CA . ALA A 1 216 ? -1.184 15.664 15.891 1 96.31 216 ALA A CA 1
ATOM 1755 C C . ALA A 1 216 ? 0.224 15.234 16.297 1 96.31 216 ALA A C 1
ATOM 1757 O O . ALA A 1 216 ? 0.586 14.062 16.172 1 96.31 216 ALA A O 1
ATOM 1758 N N . ILE A 1 217 ? 0.978 16.203 16.766 1 95.5 217 ILE A N 1
ATOM 1759 C CA . ILE A 1 217 ? 2.338 15.914 17.203 1 95.5 217 ILE A CA 1
ATOM 1760 C C . ILE A 1 217 ? 2.303 14.945 18.391 1 95.5 217 ILE A C 1
ATOM 1762 O O . ILE A 1 217 ? 3.102 14.008 18.453 1 95.5 217 ILE A O 1
ATOM 1766 N N . GLU A 1 218 ? 1.41 15.172 19.266 1 93.81 218 GLU A N 1
ATOM 1767 C CA . GLU A 1 218 ? 1.254 14.273 20.406 1 93.81 218 GLU A CA 1
ATOM 1768 C C . GLU A 1 218 ? 0.899 12.859 19.953 1 93.81 218 GLU A C 1
ATOM 1770 O O . GLU A 1 218 ? 1.443 11.875 20.469 1 93.81 218 GLU A O 1
ATOM 1775 N N . CYS A 1 219 ? -0.036 12.766 19.047 1 92.88 219 CYS A N 1
ATOM 1776 C CA . CYS A 1 219 ? -0.423 11.469 18.516 1 92.88 219 CYS A CA 1
ATOM 1777 C C . CYS A 1 219 ? 0.772 10.766 17.875 1 92.88 219 CYS A C 1
ATOM 1779 O O . CYS A 1 219 ? 0.989 9.57 18.109 1 92.88 219 CYS A O 1
ATOM 1781 N N . ASP A 1 220 ? 1.489 11.508 17.125 1 93.31 220 ASP A N 1
ATOM 1782 C CA . ASP A 1 220 ? 2.67 10.953 16.469 1 93.31 220 ASP A CA 1
ATOM 1783 C C . ASP A 1 220 ? 3.674 10.43 17.5 1 93.31 220 ASP A C 1
ATOM 1785 O O . ASP A 1 220 ? 4.227 9.344 17.344 1 93.31 220 ASP A O 1
ATOM 1789 N N . GLN A 1 221 ? 3.893 11.227 18.453 1 92.19 221 GLN A N 1
ATOM 1790 C CA . GLN A 1 221 ? 4.816 10.828 19.516 1 92.19 221 GLN A CA 1
ATOM 1791 C C . GLN A 1 221 ? 4.34 9.555 20.203 1 92.19 221 GLN A C 1
ATOM 1793 O O . GLN A 1 221 ? 5.145 8.664 20.5 1 92.19 221 GLN A O 1
ATOM 1798 N N . GLU A 1 222 ? 3.123 9.469 20.438 1 91.12 222 GLU A N 1
ATOM 1799 C CA . GLU A 1 222 ? 2.566 8.273 21.062 1 91.12 222 GLU A CA 1
ATOM 1800 C C . GLU A 1 222 ? 2.762 7.039 20.188 1 91.12 222 GLU A C 1
ATOM 1802 O O . GLU A 1 222 ? 3.062 5.957 20.703 1 91.12 222 GLU A O 1
ATOM 1807 N N . ILE A 1 223 ? 2.57 7.195 18.953 1 90.56 223 ILE A N 1
ATOM 1808 C CA . ILE A 1 223 ? 2.76 6.102 18.016 1 90.56 223 ILE A CA 1
ATOM 1809 C C . ILE A 1 223 ? 4.203 5.602 18.078 1 90.56 223 ILE A C 1
ATOM 1811 O O . ILE A 1 223 ? 4.441 4.398 18.188 1 90.56 223 ILE A O 1
ATOM 1815 N N . LEU A 1 224 ? 5.09 6.523 18.078 1 91.12 224 LEU A N 1
ATOM 1816 C CA . LEU A 1 224 ? 6.5 6.156 18.125 1 91.12 224 LEU A CA 1
ATOM 1817 C C . LEU A 1 224 ? 6.855 5.523 19.469 1 91.12 224 LEU A C 1
ATOM 1819 O O . LEU A 1 224 ? 7.59 4.535 19.516 1 91.12 224 LEU A O 1
ATOM 1823 N N . GLU A 1 225 ? 6.324 6.098 20.484 1 89.25 225 GLU A N 1
ATOM 1824 C CA . GLU A 1 225 ? 6.582 5.555 21.812 1 89.25 225 GLU A CA 1
ATOM 1825 C C . GLU A 1 225 ? 6.043 4.133 21.938 1 89.25 225 GLU A C 1
ATOM 1827 O O . GLU A 1 225 ? 6.656 3.289 22.594 1 89.25 225 GLU A O 1
ATOM 1832 N N . ASN A 1 226 ? 4.957 3.912 21.406 1 86.25 226 ASN A N 1
ATOM 1833 C CA . ASN A 1 226 ? 4.387 2.568 21.422 1 86.25 226 ASN A CA 1
ATOM 1834 C C . ASN A 1 226 ? 5.297 1.566 20.719 1 86.25 226 ASN A C 1
ATOM 1836 O O . ASN A 1 226 ? 5.457 0.436 21.172 1 86.25 226 ASN A O 1
ATOM 1840 N N . MET A 1 227 ? 5.844 1.935 19.656 1 86.19 227 MET A N 1
ATOM 1841 C CA . MET A 1 227 ? 6.77 1.061 18.938 1 86.19 227 MET A CA 1
ATOM 1842 C C . MET A 1 227 ? 7.988 0.74 19.797 1 86.19 227 MET A C 1
ATOM 1844 O O . MET A 1 227 ? 8.43 -0.409 19.859 1 86.19 227 MET A O 1
ATOM 1848 N N . VAL A 1 228 ? 8.414 1.766 20.438 1 86.88 228 VAL A N 1
ATOM 1849 C CA . VAL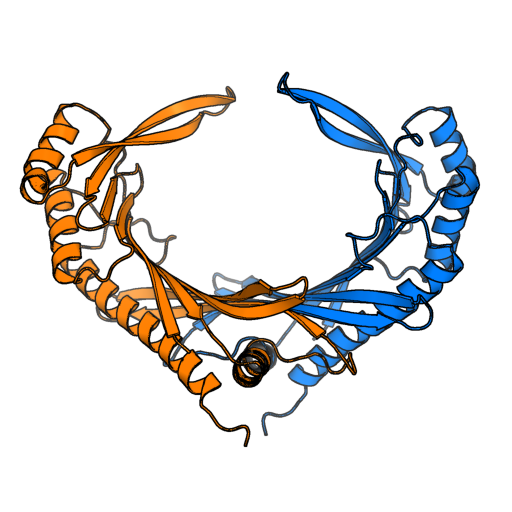 A 1 228 ? 9.578 1.593 21.297 1 86.88 228 VAL A CA 1
ATOM 1850 C C . VAL A 1 228 ? 9.219 0.673 22.469 1 86.88 228 VAL A C 1
ATOM 1852 O O . VAL A 1 228 ? 10.016 -0.182 22.859 1 86.88 228 VAL A O 1
ATOM 1855 N N . ARG A 1 229 ? 8.078 0.828 22.938 1 86.31 229 ARG A N 1
ATOM 1856 C CA . ARG A 1 229 ? 7.621 -0.025 24.031 1 86.31 229 ARG A CA 1
ATOM 1857 C C . ARG A 1 229 ? 7.562 -1.485 23.594 1 86.31 229 ARG A C 1
ATOM 1859 O O . ARG A 1 229 ? 7.965 -2.379 24.344 1 86.31 229 ARG A O 1
ATOM 1866 N N . VAL A 1 230 ? 7.043 -1.719 22.469 1 83.31 230 VAL A N 1
ATOM 1867 C CA . VAL A 1 230 ? 6.934 -3.072 21.938 1 83.31 230 VAL A CA 1
ATOM 1868 C C . VAL A 1 230 ? 8.32 -3.697 21.828 1 83.31 230 VAL A C 1
ATOM 1870 O O . VAL A 1 230 ? 8.516 -4.863 22.188 1 83.31 230 VAL A O 1
ATOM 1873 N N . ILE A 1 231 ? 9.242 -2.945 21.406 1 85.06 231 ILE A N 1
ATOM 1874 C CA . ILE A 1 231 ? 10.617 -3.41 21.219 1 85.06 231 ILE A CA 1
ATOM 1875 C C . ILE A 1 231 ? 11.227 -3.754 22.578 1 85.06 231 ILE A C 1
ATOM 1877 O O . ILE A 1 231 ? 11.953 -4.746 22.703 1 85.06 231 ILE A O 1
ATOM 1881 N N . ASN A 1 232 ? 10.852 -2.994 23.562 1 84.44 232 ASN A N 1
ATOM 1882 C CA . ASN A 1 232 ? 11.492 -3.146 24.859 1 84.44 232 ASN A CA 1
ATOM 1883 C C . ASN A 1 232 ? 10.758 -4.152 25.734 1 84.44 232 ASN A C 1
ATOM 1885 O O . ASN A 1 232 ? 11.273 -4.578 26.781 1 84.44 232 ASN A O 1
ATOM 1889 N N . GLU A 1 233 ? 9.516 -4.348 25.469 1 76.75 233 GLU A N 1
ATOM 1890 C CA . GLU A 1 233 ? 8.75 -5.293 26.281 1 76.75 233 GLU A CA 1
ATOM 1891 C C . GLU A 1 233 ? 9.312 -6.703 26.172 1 76.75 233 GLU A C 1
ATOM 1893 O O . GLU A 1 233 ? 9.695 -7.137 25.078 1 76.75 233 GLU A O 1
ATOM 1898 N N . SER A 1 234 ? 9.867 -7.285 27.328 1 58.19 234 SER A N 1
ATOM 1899 C CA . SER A 1 234 ? 10.383 -8.641 27.469 1 58.19 234 SER A CA 1
ATOM 1900 C C . SER A 1 234 ? 9.359 -9.672 26.984 1 58.19 234 SER A C 1
ATOM 1902 O O . SER A 1 234 ? 8.156 -9.469 27.125 1 58.19 234 SER A O 1
ATOM 1904 N N . LYS A 1 235 ? 9.812 -10.609 26.156 1 52.44 235 LYS A N 1
ATOM 1905 C CA . LYS A 1 235 ? 9.016 -11.789 25.828 1 52.44 235 LYS A CA 1
ATOM 1906 C C . LYS A 1 235 ? 8.43 -12.422 27.078 1 52.44 235 LYS A C 1
ATOM 1908 O O . LYS A 1 235 ? 9.156 -12.742 28.016 1 52.44 235 LYS A O 1
ATOM 1913 N N . ASN A 1 236 ? 7.324 -11.945 27.734 1 38.69 236 ASN A N 1
ATOM 1914 C CA . ASN A 1 236 ? 6.848 -12.867 28.766 1 38.69 236 ASN A CA 1
ATOM 1915 C C . ASN A 1 236 ? 6.426 -14.203 28.172 1 38.69 236 ASN A C 1
ATOM 1917 O O . ASN A 1 236 ? 5.754 -14.242 27.125 1 38.69 236 ASN A O 1
ATOM 1921 N N . MET B 1 1 ? -19.688 -15.469 9 1 87.25 1 MET B N 1
ATOM 1922 C CA . MET B 1 1 ? -18.469 -15.273 8.219 1 87.25 1 MET B CA 1
ATOM 1923 C C . MET B 1 1 ? -18.469 -16.156 6.98 1 87.25 1 MET B C 1
ATOM 1925 O O . MET B 1 1 ? -18.859 -17.328 7.047 1 87.25 1 MET B O 1
ATOM 1929 N N . GLU B 1 2 ? -18.188 -15.664 5.875 1 91.94 2 GLU B N 1
ATOM 1930 C CA . GLU B 1 2 ? -18.078 -16.391 4.613 1 91.94 2 GLU B CA 1
ATOM 1931 C C . GLU B 1 2 ? -16.781 -16.031 3.885 1 91.94 2 GLU B C 1
ATOM 1933 O O . GLU B 1 2 ? -16.328 -14.891 3.943 1 91.94 2 GLU B O 1
ATOM 1938 N N . ILE B 1 3 ? -16.266 -17.078 3.252 1 92.75 3 ILE B N 1
ATOM 1939 C CA . ILE B 1 3 ? -15.07 -16.859 2.445 1 92.75 3 ILE B CA 1
ATOM 1940 C C . ILE B 1 3 ? -15.422 -16.984 0.963 1 92.75 3 ILE B C 1
ATOM 1942 O O . ILE B 1 3 ? -15.945 -18.016 0.526 1 92.75 3 ILE B O 1
ATOM 1946 N N . ASN B 1 4 ? -15.164 -15.945 0.219 1 93.38 4 ASN B N 1
ATOM 1947 C CA . ASN B 1 4 ? -15.406 -15.914 -1.219 1 93.38 4 ASN B CA 1
ATOM 1948 C C . ASN B 1 4 ? -14.109 -15.773 -2.004 1 93.38 4 ASN B C 1
ATOM 1950 O O . ASN B 1 4 ? -13.352 -14.828 -1.8 1 93.38 4 ASN B O 1
ATOM 1954 N N . VAL B 1 5 ? -13.938 -16.719 -2.824 1 91.56 5 VAL B N 1
ATOM 1955 C CA . VAL B 1 5 ? -12.789 -16.625 -3.721 1 91.56 5 VAL B CA 1
ATOM 1956 C C . VAL B 1 5 ? -13.141 -15.711 -4.898 1 91.56 5 VAL B C 1
ATOM 1958 O O . VAL B 1 5 ? -14.109 -15.961 -5.617 1 91.56 5 VAL B O 1
ATOM 1961 N N . MET B 1 6 ? -12.305 -14.695 -5.105 1 92.38 6 MET B N 1
ATOM 1962 C CA . MET B 1 6 ? -12.586 -13.75 -6.184 1 92.38 6 MET B CA 1
ATOM 1963 C C . MET B 1 6 ? -11.82 -14.125 -7.449 1 92.38 6 MET B C 1
ATOM 1965 O O . MET B 1 6 ? -12.398 -14.188 -8.531 1 92.38 6 MET B O 1
ATOM 1969 N N . THR B 1 7 ? -10.586 -14.383 -7.281 1 95.56 7 THR B N 1
ATOM 1970 C CA . THR B 1 7 ? -9.758 -14.703 -8.438 1 95.56 7 THR B CA 1
ATOM 1971 C C . THR B 1 7 ? -8.578 -15.586 -8.031 1 95.56 7 THR B C 1
ATOM 1973 O O . THR B 1 7 ? -8.008 -15.406 -6.949 1 95.56 7 THR B O 1
ATOM 1976 N N . VAL B 1 8 ? -8.258 -16.531 -8.812 1 97.06 8 VAL B N 1
ATOM 1977 C CA . VAL B 1 8 ? -7.027 -17.312 -8.727 1 97.06 8 VAL B CA 1
ATOM 1978 C C . VAL B 1 8 ? -6.262 -17.219 -10.047 1 97.06 8 VAL B C 1
ATOM 1980 O O . VAL B 1 8 ? -6.828 -17.438 -11.117 1 97.06 8 VAL B O 1
ATOM 1983 N N . LYS B 1 9 ? -5.027 -16.891 -9.992 1 97.94 9 LYS B N 1
ATOM 1984 C CA . LYS B 1 9 ? -4.18 -16.781 -11.18 1 97.94 9 LYS B CA 1
ATOM 1985 C C . LYS B 1 9 ? -2.939 -17.656 -11.047 1 97.94 9 LYS B C 1
ATOM 1987 O O . LYS B 1 9 ? -2.143 -17.484 -10.117 1 97.94 9 LYS B O 1
ATOM 1992 N N . TYR B 1 10 ? -2.836 -18.531 -11.891 1 98.62 10 TYR B N 1
ATOM 1993 C CA . TYR B 1 10 ? -1.654 -19.375 -12.039 1 98.62 10 TYR B CA 1
ATOM 1994 C C . TYR B 1 10 ? -0.75 -18.844 -13.148 1 98.62 10 TYR B C 1
ATOM 1996 O O . TYR B 1 10 ? -1.208 -18.609 -14.273 1 98.62 10 TYR B O 1
ATOM 2004 N N . SER B 1 11 ? 0.506 -18.75 -12.859 1 98.75 11 SER B N 1
ATOM 2005 C CA . SER B 1 11 ? 1.386 -18.172 -13.867 1 98.75 11 SER B CA 1
ATOM 2006 C C . SER B 1 11 ? 2.672 -18.984 -14.008 1 98.75 11 SER B C 1
ATOM 2008 O O . SER B 1 11 ? 3.225 -19.453 -13.008 1 98.75 11 SER B O 1
ATOM 2010 N N . ILE B 1 12 ? 3.129 -19.094 -15.172 1 98.62 12 ILE B N 1
ATOM 2011 C CA . ILE B 1 12 ? 4.488 -19.531 -15.477 1 98.62 12 ILE B CA 1
ATOM 2012 C C . ILE B 1 12 ? 5.203 -18.438 -16.281 1 98.62 12 ILE B C 1
ATOM 2014 O O . ILE B 1 12 ? 4.578 -17.75 -17.094 1 98.62 12 ILE B O 1
ATOM 2018 N N . PHE B 1 13 ? 6.465 -18.344 -16.047 1 98.25 13 PHE B N 1
ATOM 2019 C CA . PHE B 1 13 ? 7.23 -17.266 -16.672 1 98.25 13 PHE B CA 1
ATOM 2020 C C . PHE B 1 13 ? 8.328 -17.844 -17.562 1 98.25 13 PHE B C 1
ATOM 2022 O O . PHE B 1 13 ? 8.82 -18.938 -17.312 1 98.25 13 PHE B O 1
ATOM 2029 N N . GLY B 1 14 ? 8.719 -17.047 -18.531 1 97.06 14 GLY B N 1
ATOM 2030 C CA . GLY B 1 14 ? 9.758 -17.359 -19.5 1 97.06 14 GLY B CA 1
ATOM 2031 C C . GLY B 1 14 ? 9.906 -16.297 -20.578 1 97.06 14 GLY B C 1
ATOM 2032 O O . GLY B 1 14 ? 9.586 -15.133 -20.344 1 97.06 14 GLY B O 1
ATOM 2033 N N . ASN B 1 15 ? 10.555 -16.672 -21.609 1 96.12 15 ASN B N 1
ATOM 2034 C CA . ASN B 1 15 ? 10.641 -15.812 -22.797 1 96.12 15 ASN B CA 1
ATOM 2035 C C . ASN B 1 15 ? 9.688 -16.281 -23.891 1 96.12 15 ASN B C 1
ATOM 2037 O O . ASN B 1 15 ? 9.992 -17.219 -24.625 1 96.12 15 ASN B O 1
ATOM 2041 N N . TYR B 1 16 ? 8.578 -15.547 -24.016 1 96.75 16 TYR B N 1
ATOM 2042 C CA . TYR B 1 16 ? 7.512 -16.047 -24.875 1 96.75 16 TYR B CA 1
ATOM 2043 C C . TYR B 1 16 ? 7.168 -15.039 -25.969 1 96.75 16 TYR B C 1
ATOM 2045 O O . TYR B 1 16 ? 6.07 -15.078 -26.531 1 96.75 16 TYR B O 1
ATOM 2053 N N . ASP B 1 17 ? 8.008 -14.172 -26.219 1 94.06 17 ASP B N 1
ATOM 2054 C CA . ASP B 1 17 ? 7.781 -13.117 -27.188 1 94.06 17 ASP B CA 1
ATOM 2055 C C . ASP B 1 17 ? 7.434 -13.703 -28.562 1 94.06 17 ASP B C 1
ATOM 2057 O O . ASP B 1 17 ? 6.66 -13.109 -29.312 1 94.06 17 ASP B O 1
ATOM 2061 N N . PHE B 1 18 ? 7.895 -14.852 -28.844 1 94.44 18 PHE B N 1
ATOM 2062 C CA . PHE B 1 18 ? 7.734 -15.469 -30.156 1 94.44 18 PHE B CA 1
ATOM 2063 C C . PHE B 1 18 ? 6.32 -16 -30.344 1 94.44 18 PHE B C 1
ATOM 2065 O O . PHE B 1 18 ? 5.898 -16.312 -31.453 1 94.44 18 PHE B O 1
ATOM 2072 N N . VAL B 1 19 ? 5.621 -16.172 -29.25 1 95.44 19 VAL B N 1
ATOM 2073 C CA . VAL B 1 19 ? 4.227 -16.594 -29.359 1 95.44 19 VAL B CA 1
ATOM 2074 C C . VAL B 1 19 ? 3.33 -15.359 -29.516 1 95.44 19 VAL B C 1
ATOM 2076 O O . VAL B 1 19 ? 2.547 -15.031 -28.625 1 95.44 19 VAL B O 1
ATOM 2079 N N . ASP B 1 20 ? 3.393 -14.742 -30.625 1 92.5 20 ASP B N 1
ATOM 2080 C CA . ASP B 1 20 ? 2.619 -13.531 -30.906 1 92.5 20 ASP B CA 1
ATOM 2081 C C . ASP B 1 20 ? 1.244 -13.883 -31.469 1 92.5 20 ASP B C 1
ATOM 2083 O O . ASP B 1 20 ? 0.917 -15.055 -31.641 1 92.5 20 ASP B O 1
ATOM 2087 N N . ASN B 1 21 ? 0.471 -12.797 -31.656 1 92.62 21 ASN B N 1
ATOM 2088 C CA . ASN B 1 21 ? -0.91 -12.984 -32.094 1 92.62 21 ASN B CA 1
ATOM 2089 C C . ASN B 1 21 ? -1.007 -13.172 -33.594 1 92.62 21 ASN B C 1
ATOM 2091 O O . ASN B 1 21 ? -1.711 -12.414 -34.281 1 92.62 21 ASN B O 1
ATOM 2095 N N . THR B 1 22 ? -0.419 -14.25 -34.094 1 93.88 22 THR B N 1
ATOM 2096 C CA . THR B 1 22 ? -0.517 -14.602 -35.531 1 93.88 22 THR B CA 1
ATOM 2097 C C . THR B 1 22 ? -1.619 -15.633 -35.75 1 93.88 22 THR B C 1
ATOM 2099 O O . THR B 1 22 ? -1.969 -16.391 -34.844 1 93.88 22 THR B O 1
ATOM 2102 N N . PRO B 1 23 ? -2.102 -15.664 -36.938 1 94.31 23 PRO B N 1
ATOM 2103 C CA . PRO B 1 23 ? -3.117 -16.672 -37.219 1 94.31 23 PRO B CA 1
ATOM 2104 C C . PRO B 1 23 ? -2.639 -18.094 -36.938 1 94.31 23 PRO B C 1
ATOM 2106 O O . PRO B 1 23 ? -3.42 -18.938 -36.469 1 94.31 23 PRO B O 1
ATOM 2109 N N . GLU B 1 24 ? -1.404 -18.344 -37.219 1 95.69 24 GLU B N 1
ATOM 2110 C CA . GLU B 1 24 ? -0.833 -19.672 -36.969 1 95.69 24 GLU B CA 1
ATOM 2111 C C . GLU B 1 24 ? -0.864 -20.031 -35.5 1 95.69 24 GLU B C 1
ATOM 2113 O O . GLU B 1 24 ? -1.325 -21.109 -35.125 1 95.69 24 GLU B O 1
ATOM 2118 N N . ASN B 1 25 ? -0.389 -19.156 -34.656 1 96.25 25 ASN B N 1
ATOM 2119 C CA . ASN B 1 25 ? -0.365 -19.391 -33.219 1 96.25 25 ASN B CA 1
ATOM 2120 C C . ASN B 1 25 ? -1.774 -19.516 -32.656 1 96.25 25 ASN B C 1
ATOM 2122 O O . ASN B 1 25 ? -2.041 -20.391 -31.828 1 96.25 25 ASN B O 1
ATOM 2126 N N . VAL B 1 26 ? -2.654 -18.672 -33.094 1 95.25 26 VAL B N 1
ATOM 2127 C CA . VAL B 1 26 ? -4.035 -18.688 -32.625 1 95.25 26 VAL B CA 1
ATOM 2128 C C . VAL B 1 26 ? -4.711 -19.984 -33.031 1 95.25 26 VAL B C 1
ATOM 2130 O O . VAL B 1 26 ? -5.445 -20.578 -32.219 1 95.25 26 VAL B O 1
ATOM 2133 N N . SER B 1 27 ? -4.418 -20.312 -34.219 1 95.06 27 SER B N 1
ATOM 2134 C CA . SER B 1 27 ? -4.98 -21.578 -34.688 1 95.06 27 SER B CA 1
ATOM 2135 C C . SER B 1 27 ? -4.504 -22.75 -33.844 1 95.06 27 SER B C 1
ATOM 2137 O O . SER B 1 27 ? -5.301 -23.625 -33.5 1 95.06 27 SER B O 1
ATOM 2139 N N . LYS B 1 28 ? -3.277 -22.781 -33.562 1 95.38 28 LYS B N 1
ATOM 2140 C CA . LYS B 1 28 ? -2.701 -23.828 -32.75 1 95.38 28 LYS B CA 1
ATOM 2141 C C . LYS B 1 28 ? -3.359 -23.875 -31.359 1 95.38 28 LYS B C 1
ATOM 2143 O O . LYS B 1 28 ? -3.691 -24.938 -30.859 1 95.38 28 LYS B O 1
ATOM 2148 N N . LEU B 1 29 ? -3.531 -22.766 -30.812 1 96.19 29 LEU B N 1
ATOM 2149 C CA . LEU B 1 29 ? -4.164 -22.656 -29.5 1 96.19 29 LEU B CA 1
ATOM 2150 C C . LEU B 1 29 ? -5.617 -23.109 -29.562 1 96.19 29 LEU B C 1
ATOM 2152 O O . LEU B 1 29 ? -6.07 -23.875 -28.703 1 96.19 29 LEU B O 1
ATOM 2156 N N . TYR B 1 30 ? -6.273 -22.656 -30.562 1 95.5 30 TYR B N 1
ATOM 2157 C CA . TYR B 1 30 ? -7.684 -23.016 -30.688 1 95.5 30 TYR B CA 1
ATOM 2158 C C . TYR B 1 30 ? -7.855 -24.516 -30.875 1 95.5 30 TYR B C 1
ATOM 2160 O O . TYR B 1 30 ? -8.789 -25.109 -30.344 1 95.5 30 TYR B O 1
ATOM 2168 N N . GLU B 1 31 ? -7.012 -25.062 -31.625 1 95.25 31 GLU B N 1
ATOM 2169 C CA . GLU B 1 31 ? -7.055 -26.5 -31.844 1 95.25 31 GLU B CA 1
ATOM 2170 C C . GLU B 1 31 ? -6.906 -27.25 -30.531 1 95.25 31 GLU B C 1
ATOM 2172 O O . GLU B 1 31 ? -7.551 -28.281 -30.328 1 95.25 31 GLU B O 1
ATOM 2177 N N . SER B 1 32 ? -6.129 -26.672 -29.688 1 95.5 32 SER B N 1
ATOM 2178 C CA . SER B 1 32 ? -5.812 -27.328 -28.438 1 95.5 32 SER B CA 1
ATOM 2179 C C . SER B 1 32 ? -6.906 -27.094 -27.391 1 95.5 32 SER B C 1
ATOM 2181 O O . SER B 1 32 ? -7.117 -27.922 -26.5 1 95.5 32 SER B O 1
ATOM 2183 N N . PHE B 1 33 ? -7.684 -26 -27.516 1 96.69 33 PHE B N 1
ATOM 2184 C CA . PHE B 1 33 ? -8.531 -25.594 -26.391 1 96.69 33 PHE B CA 1
ATOM 2185 C C . PHE B 1 33 ? -9.969 -25.406 -26.844 1 96.69 33 PHE B C 1
ATOM 2187 O O . PHE B 1 33 ? -10.883 -25.344 -26.016 1 96.69 33 PHE B O 1
ATOM 2194 N N . GLY B 1 34 ? -10.188 -25.359 -28.078 1 95.06 34 GLY B N 1
ATOM 2195 C CA . GLY B 1 34 ? -11.5 -25.031 -28.625 1 95.06 34 GLY B CA 1
ATOM 2196 C C . GLY B 1 34 ? -12.578 -26.016 -28.203 1 95.06 34 GLY B C 1
ATOM 2197 O O . GLY B 1 34 ? -13.711 -25.609 -27.906 1 95.06 34 GLY B O 1
ATOM 2198 N N . LYS B 1 35 ? -12.219 -27.219 -28.141 1 93.88 35 LYS B N 1
ATOM 2199 C CA . LYS B 1 35 ? -13.18 -28.266 -27.828 1 93.88 35 LYS B CA 1
ATOM 2200 C C . LYS B 1 35 ? -13.703 -28.109 -26.391 1 93.88 35 LYS B C 1
ATOM 2202 O O . LYS B 1 35 ? -14.789 -28.594 -26.078 1 93.88 35 LYS B O 1
ATOM 2207 N N . GLU B 1 36 ? -13.016 -27.453 -25.625 1 93.5 36 GLU B N 1
ATOM 2208 C CA . GLU B 1 36 ? -13.414 -27.281 -24.234 1 93.5 36 GLU B CA 1
ATOM 2209 C C . GLU B 1 36 ? -14.141 -25.953 -24.031 1 93.5 36 GLU B C 1
ATOM 2211 O O . GLU B 1 36 ? -14.352 -25.531 -22.891 1 93.5 36 GLU B O 1
ATOM 2216 N N . GLY B 1 37 ? -14.344 -25.266 -25.109 1 93.81 37 GLY B N 1
ATOM 2217 C CA . GLY B 1 37 ? -15.18 -24.078 -25.031 1 93.81 37 GLY B CA 1
ATOM 2218 C C . GLY B 1 37 ? -14.391 -22.797 -25 1 93.81 37 GLY B C 1
ATOM 2219 O O . GLY B 1 37 ? -14.961 -21.703 -24.844 1 93.81 37 GLY B O 1
ATOM 2220 N N . PHE B 1 38 ? -13.133 -22.875 -25.156 1 96.44 38 PHE B N 1
ATOM 2221 C CA . PHE B 1 38 ? -12.328 -21.672 -25.203 1 96.44 38 PHE B CA 1
ATOM 2222 C C . PHE B 1 38 ? -12.445 -20.984 -26.562 1 96.44 38 PHE B C 1
ATOM 2224 O O . PHE B 1 38 ? -12.422 -21.641 -27.609 1 96.44 38 PHE B O 1
ATOM 2231 N N . MET B 1 39 ? -12.57 -19.703 -26.5 1 96.25 39 MET B N 1
ATOM 2232 C CA . MET B 1 39 ? -12.625 -18.891 -27.719 1 96.25 39 MET B CA 1
ATOM 2233 C C . MET B 1 39 ? -11.414 -17.953 -27.797 1 96.25 39 MET B C 1
ATOM 2235 O O . MET B 1 39 ? -10.984 -17.391 -26.797 1 96.25 39 MET B O 1
ATOM 2239 N N . PRO B 1 40 ? -10.922 -17.828 -29 1 94.81 40 PRO B N 1
ATOM 2240 C CA . PRO B 1 40 ? -9.789 -16.906 -29.156 1 94.81 40 PRO B CA 1
ATOM 2241 C C . PRO B 1 40 ? -10.172 -15.461 -28.906 1 94.81 40 PRO B C 1
ATOM 2243 O O . PRO B 1 40 ? -11.281 -15.039 -29.234 1 94.81 40 PRO B O 1
ATOM 2246 N N . ASN B 1 41 ? -9.305 -14.812 -28.328 1 94 41 ASN B N 1
ATOM 2247 C CA . ASN B 1 41 ? -9.344 -13.383 -28.047 1 94 41 ASN B CA 1
ATOM 2248 C C . ASN B 1 41 ? -7.957 -12.758 -28.125 1 94 41 ASN B C 1
ATOM 2250 O O . ASN B 1 41 ? -6.98 -13.438 -28.453 1 94 41 ASN B O 1
ATOM 2254 N N . MET B 1 42 ? -7.879 -11.414 -28.031 1 91.94 42 MET B N 1
ATOM 2255 C CA . MET B 1 42 ? -6.578 -10.758 -28 1 91.94 42 MET B CA 1
ATOM 2256 C C . MET B 1 42 ? -6.527 -9.711 -26.891 1 91.94 42 MET B C 1
ATOM 2258 O O . MET B 1 42 ? -7.559 -9.156 -26.5 1 91.94 42 MET B O 1
ATOM 2262 N N . VAL B 1 43 ? -5.363 -9.57 -26.312 1 93.31 43 VAL B N 1
ATOM 2263 C CA . VAL B 1 43 ? -5.121 -8.477 -25.375 1 93.31 43 VAL B CA 1
ATOM 2264 C C . VAL B 1 43 ? -4.098 -7.508 -25.953 1 93.31 43 VAL B C 1
ATOM 2266 O O . VAL B 1 43 ? -3.176 -7.926 -26.672 1 93.31 43 VAL B O 1
ATOM 2269 N N . THR B 1 44 ? -4.324 -6.266 -25.641 1 90.94 44 THR B N 1
ATOM 2270 C CA . THR B 1 44 ? -3.436 -5.23 -26.156 1 90.94 44 THR B CA 1
ATOM 2271 C C . THR B 1 44 ? -2.508 -4.723 -25.047 1 90.94 44 THR B C 1
ATOM 2273 O O . THR B 1 44 ? -2.961 -4.398 -23.953 1 90.94 44 THR B O 1
ATOM 2276 N N . LEU B 1 45 ? -1.241 -4.723 -25.312 1 89.38 45 LEU B N 1
ATOM 2277 C CA . LEU B 1 45 ? -0.237 -4.137 -24.438 1 89.38 45 LEU B CA 1
ATOM 2278 C C . LEU B 1 45 ? 0.32 -2.846 -25.016 1 89.38 45 LEU B C 1
ATOM 2280 O O . LEU B 1 45 ? 0.489 -2.736 -26.234 1 89.38 45 LEU B O 1
ATOM 2284 N N . LEU B 1 46 ? 0.481 -1.897 -24.125 1 84.06 46 LEU B N 1
ATOM 2285 C CA . LEU B 1 46 ? 1.139 -0.674 -24.578 1 84.06 46 LEU B CA 1
ATOM 2286 C C . LEU B 1 46 ? 2.635 -0.724 -24.281 1 84.06 46 LEU B C 1
ATOM 2288 O O . LEU B 1 46 ? 3.045 -1.08 -23.172 1 84.06 46 LEU B O 1
ATOM 2292 N N . LYS B 1 47 ? 3.416 -0.676 -25.297 1 75.12 47 LYS B N 1
ATOM 2293 C CA . LYS B 1 47 ? 4.867 -0.634 -25.125 1 75.12 47 LYS B CA 1
ATOM 2294 C C . LYS B 1 47 ? 5.43 0.718 -25.562 1 75.12 47 LYS B C 1
ATOM 2296 O O . LYS B 1 47 ? 5.133 1.2 -26.656 1 75.12 47 LYS B O 1
ATOM 2301 N N . ILE B 1 48 ? 5.992 1.323 -24.531 1 67.25 48 ILE B N 1
ATOM 2302 C CA . ILE B 1 48 ? 6.648 2.58 -24.875 1 67.25 48 ILE B CA 1
ATOM 2303 C C . ILE B 1 48 ? 8.062 2.303 -25.375 1 67.25 48 ILE B C 1
ATOM 2305 O O . ILE B 1 48 ? 8.867 1.679 -24.688 1 67.25 48 ILE B O 1
ATOM 2309 N N . GLU B 1 49 ? 8.312 2.402 -26.656 1 59.66 49 GLU B N 1
ATOM 2310 C CA . GLU B 1 49 ? 9.664 2.234 -27.188 1 59.66 49 GLU B CA 1
ATOM 2311 C C . GLU B 1 49 ? 10.5 3.496 -26.984 1 59.66 49 GLU B C 1
ATOM 2313 O O . GLU B 1 49 ? 10.07 4.594 -27.344 1 59.66 49 GLU B O 1
ATOM 2318 N N . GLN B 1 50 ? 11.562 3.305 -26.094 1 60 50 GLN B N 1
ATOM 2319 C CA . GLN B 1 50 ? 12.586 4.344 -26.094 1 60 50 GLN B CA 1
ATOM 2320 C C . GLN B 1 50 ? 13.508 4.215 -27.297 1 60 50 GLN B C 1
ATOM 2322 O O . GLN B 1 50 ? 13.562 3.156 -27.938 1 60 50 GLN B O 1
ATOM 2327 N N . PRO B 1 51 ? 14.094 5.582 -27.578 1 62.16 51 PRO B N 1
ATOM 2328 C CA . PRO B 1 51 ? 14.031 6.949 -27.047 1 62.16 51 PRO B CA 1
ATOM 2329 C C . PRO B 1 51 ? 12.859 7.746 -27.625 1 62.16 51 PRO B C 1
ATOM 2331 O O . PRO B 1 51 ? 12.586 8.859 -27.156 1 62.16 51 PRO B O 1
ATOM 2334 N N . GLN B 1 52 ? 12.312 7.184 -28.641 1 60.22 52 GLN B N 1
ATOM 2335 C CA . GLN B 1 52 ? 11.406 8.047 -29.391 1 60.22 52 GLN B CA 1
ATOM 2336 C C . GLN B 1 52 ? 10.062 8.188 -28.672 1 60.22 52 GLN B C 1
ATOM 2338 O O . GLN B 1 52 ? 9.211 8.977 -29.078 1 60.22 52 GLN B O 1
ATOM 2343 N N . ASN B 1 53 ? 9.883 7.672 -27.562 1 65.06 53 ASN B N 1
ATOM 2344 C CA . ASN B 1 53 ? 8.656 7.754 -26.766 1 65.06 53 ASN B CA 1
ATOM 2345 C C . ASN B 1 53 ? 7.434 7.348 -27.578 1 65.06 53 ASN B C 1
ATOM 2347 O O . ASN B 1 53 ? 6.383 7.98 -27.484 1 65.06 53 ASN B O 1
ATOM 2351 N N . LYS B 1 54 ? 7.676 6.551 -28.703 1 65.31 54 LYS B N 1
ATOM 2352 C CA . LYS B 1 54 ? 6.551 6.047 -29.484 1 65.31 54 LYS B CA 1
ATOM 2353 C C . LYS B 1 54 ? 5.824 4.926 -28.734 1 65.31 54 LYS B C 1
ATOM 2355 O O . LYS B 1 54 ? 6.461 4.059 -28.141 1 65.31 54 LYS B O 1
ATOM 2360 N N . VAL B 1 55 ? 4.586 5.145 -28.594 1 72.88 55 VAL B N 1
ATOM 2361 C CA . VAL B 1 55 ? 3.723 4.145 -27.969 1 72.88 55 VAL B CA 1
ATOM 2362 C C . VAL B 1 55 ? 3.285 3.119 -29.016 1 72.88 55 VAL B C 1
ATOM 2364 O O . VAL B 1 55 ? 2.643 3.469 -30 1 72.88 55 VAL B O 1
ATOM 2367 N N . ASP B 1 56 ? 3.875 1.883 -29.016 1 78.69 56 ASP B N 1
ATOM 2368 C CA . ASP B 1 56 ? 3.459 0.801 -29.906 1 78.69 56 ASP B CA 1
ATOM 2369 C C . ASP B 1 56 ? 2.488 -0.144 -29.203 1 78.69 56 ASP B C 1
ATOM 2371 O O . ASP B 1 56 ? 2.578 -0.345 -27.984 1 78.69 56 ASP B O 1
ATOM 2375 N N . GLN B 1 57 ? 1.552 -0.485 -30.047 1 84.38 57 GLN B N 1
ATOM 2376 C CA . GLN B 1 57 ? 0.598 -1.466 -29.547 1 84.38 57 GLN B CA 1
ATOM 2377 C C . GLN B 1 57 ? 1.03 -2.887 -29.891 1 84.38 57 GLN B C 1
ATOM 2379 O O . GLN B 1 57 ? 1.39 -3.168 -31.047 1 84.38 57 GLN B O 1
ATOM 2384 N N . LEU B 1 58 ? 1.147 -3.752 -28.891 1 87.31 58 LEU B N 1
ATOM 2385 C CA . LEU B 1 58 ? 1.459 -5.168 -29.062 1 87.31 58 LEU B CA 1
ATOM 2386 C C . LEU B 1 58 ? 0.247 -6.035 -28.75 1 87.31 58 LEU B C 1
ATOM 2388 O O . LEU B 1 58 ? -0.347 -5.91 -27.672 1 87.31 58 LEU B O 1
ATOM 2392 N N . TYR B 1 59 ? -0.059 -6.871 -29.734 1 91.12 59 TYR B N 1
ATOM 2393 C CA . TYR B 1 59 ? -1.186 -7.773 -29.531 1 91.12 59 TYR B CA 1
ATOM 2394 C C . TYR B 1 59 ? -0.706 -9.156 -29.094 1 91.12 59 TYR B C 1
ATOM 2396 O O . TYR B 1 59 ? 0.254 -9.688 -29.656 1 91.12 59 TYR B O 1
ATOM 2404 N N . ARG B 1 60 ? -1.431 -9.711 -28.062 1 95.94 60 ARG B N 1
ATOM 2405 C CA . ARG B 1 60 ? -1.077 -11.031 -27.562 1 95.94 60 ARG B CA 1
ATOM 2406 C C . ARG B 1 60 ? -2.281 -11.969 -27.578 1 95.94 60 ARG B C 1
ATOM 2408 O O . ARG B 1 60 ? -3.414 -11.531 -27.359 1 95.94 60 ARG B O 1
ATOM 2415 N N . PRO B 1 61 ? -2.057 -13.25 -27.828 1 96.44 61 PRO B N 1
ATOM 2416 C CA . PRO B 1 61 ? -3.178 -14.195 -27.859 1 96.44 61 PRO B CA 1
ATOM 2417 C C . PRO B 1 61 ? -3.793 -14.414 -26.469 1 96.44 61 PRO B C 1
ATOM 2419 O O . PRO B 1 61 ? -3.074 -14.438 -25.469 1 96.44 61 PRO B O 1
ATOM 2422 N N . GLN B 1 62 ? -5.031 -14.586 -26.453 1 97.19 62 GLN B N 1
ATOM 2423 C CA . GLN B 1 62 ? -5.812 -14.906 -25.266 1 97.19 62 GLN B CA 1
ATOM 2424 C C . GLN B 1 62 ? -6.938 -15.883 -25.594 1 97.19 62 GLN B C 1
ATOM 2426 O O . GLN B 1 62 ? -7.496 -15.844 -26.688 1 97.19 62 GLN B O 1
ATOM 2431 N N . LEU B 1 63 ? -7.203 -16.828 -24.703 1 97 63 LEU B N 1
ATOM 2432 C CA . LEU B 1 63 ? -8.344 -17.734 -24.766 1 97 63 LEU B CA 1
ATOM 2433 C C . LEU B 1 63 ? -9.297 -17.5 -23.609 1 97 63 LEU B C 1
ATOM 2435 O O . LEU B 1 63 ? -8.867 -17.406 -22.453 1 97 63 LEU B O 1
ATOM 2439 N N . VAL B 1 64 ? -10.586 -17.406 -23.891 1 96.44 64 VAL B N 1
ATOM 2440 C CA . VAL B 1 64 ? -11.57 -17.125 -22.859 1 96.44 64 VAL B CA 1
ATOM 2441 C C . VAL B 1 64 ? -12.656 -18.203 -22.875 1 96.44 64 VAL B C 1
ATOM 2443 O O . VAL B 1 64 ? -13.18 -18.531 -23.953 1 96.44 64 VAL B O 1
ATOM 2446 N N . ASN B 1 65 ? -12.914 -18.781 -21.766 1 94.69 65 ASN B N 1
ATOM 2447 C CA . ASN B 1 65 ? -14.047 -19.672 -21.578 1 94.69 65 ASN B CA 1
ATOM 2448 C C . ASN B 1 65 ? -15.133 -19.031 -20.734 1 94.69 65 ASN B C 1
ATOM 2450 O O . ASN B 1 65 ? -14.961 -18.844 -19.531 1 94.69 65 ASN B O 1
ATOM 2454 N N . LYS B 1 66 ? -16.281 -18.734 -21.25 1 87 66 LYS B N 1
ATOM 2455 C CA . LYS B 1 66 ? -17.328 -18 -20.547 1 87 66 LYS B CA 1
ATOM 2456 C C . LYS B 1 66 ? -18.172 -18.922 -19.688 1 87 66 LYS B C 1
ATOM 2458 O O . LYS B 1 66 ? -18.703 -18.516 -18.656 1 87 66 LYS B O 1
ATOM 2463 N N . SER B 1 67 ? -18.297 -20.172 -20.156 1 87.5 67 SER B N 1
ATOM 2464 C CA . SER B 1 67 ? -19.109 -21.125 -19.406 1 87.5 67 SER B CA 1
ATOM 2465 C C . SER B 1 67 ? -18.422 -21.547 -18.109 1 87.5 67 SER B C 1
ATOM 2467 O O . SER B 1 67 ? -19.094 -21.828 -17.109 1 87.5 67 SER B O 1
ATOM 2469 N N . MET B 1 68 ? -17.156 -21.672 -18.156 1 85.69 68 MET B N 1
ATOM 2470 C CA . MET B 1 68 ? -16.297 -21.844 -17 1 85.69 68 MET B CA 1
ATOM 2471 C C . MET B 1 68 ? -15.344 -20.672 -16.844 1 85.69 68 MET B C 1
ATOM 2473 O O . MET B 1 68 ? -14.297 -20.625 -17.5 1 85.69 68 MET B O 1
ATOM 2477 N N . PRO B 1 69 ? -15.742 -19.797 -16.109 1 90 69 PRO B N 1
ATOM 2478 C CA . PRO B 1 69 ? -14.961 -18.547 -16.094 1 90 69 PRO B CA 1
ATOM 2479 C C . PRO B 1 69 ? -13.469 -18.797 -15.922 1 90 69 PRO B C 1
ATOM 2481 O O . PRO B 1 69 ? -13 -19 -14.797 1 90 69 PRO B O 1
ATOM 2484 N N . CYS B 1 70 ? -12.812 -18.859 -17.078 1 95.31 70 CYS B N 1
ATOM 2485 C CA . CYS B 1 70 ? -11.375 -19.094 -17.156 1 95.31 70 CYS B CA 1
ATOM 2486 C C . CYS B 1 70 ? -10.773 -18.359 -18.344 1 95.31 70 CYS B C 1
ATOM 2488 O O . CYS B 1 70 ? -11.359 -18.344 -19.438 1 95.31 70 CYS B O 1
ATOM 2490 N N . THR B 1 71 ? -9.703 -17.734 -18.109 1 96.81 71 THR B N 1
ATOM 2491 C CA . THR B 1 71 ? -8.984 -17.031 -19.156 1 96.81 71 THR B CA 1
ATOM 2492 C C . THR B 1 71 ? -7.523 -17.469 -19.219 1 96.81 71 THR B C 1
ATOM 2494 O O . THR B 1 71 ? -6.871 -17.594 -18.172 1 96.81 71 THR B O 1
ATOM 2497 N N . ILE B 1 72 ? -7.023 -17.734 -20.375 1 97.62 72 ILE B N 1
ATOM 2498 C CA . ILE B 1 72 ? -5.621 -18.031 -20.609 1 97.62 72 ILE B CA 1
ATOM 2499 C C . ILE B 1 72 ? -4.988 -16.922 -21.438 1 97.62 72 ILE B C 1
ATOM 2501 O O . ILE B 1 72 ? -5.426 -16.641 -22.562 1 97.62 72 ILE B O 1
ATOM 2505 N N . THR B 1 73 ? -4 -16.297 -20.922 1 97.94 73 THR B N 1
ATOM 2506 C CA . THR B 1 73 ? -3.334 -15.195 -21.609 1 97.94 73 THR B CA 1
ATOM 2507 C C . THR B 1 73 ? -1.854 -15.5 -21.812 1 97.94 73 THR B C 1
ATOM 2509 O O . THR B 1 73 ? -1.158 -15.883 -20.875 1 97.94 73 THR B O 1
ATOM 2512 N N . ILE B 1 74 ? -1.386 -15.336 -23.016 1 97.81 74 ILE B N 1
ATOM 2513 C CA . ILE B 1 74 ? 0.03 -15.508 -23.312 1 97.81 74 ILE B CA 1
ATOM 2514 C C . ILE B 1 74 ? 0.692 -14.148 -23.5 1 97.81 74 ILE B C 1
ATOM 2516 O O . ILE B 1 74 ? 0.453 -13.469 -24.5 1 97.81 74 ILE B O 1
ATOM 2520 N N . LEU B 1 75 ? 1.464 -13.805 -22.578 1 97.12 75 LEU B N 1
ATOM 2521 C CA . LEU B 1 75 ? 2.223 -12.562 -22.609 1 97.12 75 LEU B CA 1
ATOM 2522 C C . LEU B 1 75 ? 3.674 -12.82 -23.016 1 97.12 75 LEU B C 1
ATOM 2524 O O . LEU B 1 75 ? 4.102 -13.977 -23.094 1 97.12 75 LEU B O 1
ATOM 2528 N N . PRO B 1 76 ? 4.414 -11.758 -23.266 1 95.38 76 PRO B N 1
ATOM 2529 C CA . PRO B 1 76 ? 5.793 -11.961 -23.719 1 95.38 76 PRO B CA 1
ATOM 2530 C C . PRO B 1 76 ? 6.66 -12.664 -22.672 1 95.38 76 PRO B C 1
ATOM 2532 O O . PRO B 1 76 ? 7.594 -13.383 -23.031 1 95.38 76 PRO B O 1
ATOM 2535 N N . GLU B 1 77 ? 6.27 -12.469 -21.344 1 95.88 77 GLU B N 1
ATOM 2536 C CA . GLU B 1 77 ? 7.168 -12.984 -20.328 1 95.88 77 GLU B CA 1
ATOM 2537 C C . GLU B 1 77 ? 6.465 -14.016 -19.438 1 95.88 77 GLU B C 1
ATOM 2539 O O . GLU B 1 77 ? 7.039 -14.5 -18.469 1 95.88 77 GLU B O 1
ATOM 2544 N N . ARG B 1 78 ? 5.23 -14.273 -19.828 1 97.56 78 ARG B N 1
ATOM 2545 C CA . ARG B 1 78 ? 4.543 -15.227 -18.969 1 97.56 78 ARG B CA 1
ATOM 2546 C C . ARG B 1 78 ? 3.248 -15.719 -19.609 1 97.56 78 ARG B C 1
ATOM 2548 O O . ARG B 1 78 ? 2.752 -15.109 -20.562 1 97.56 78 ARG B O 1
ATOM 2555 N N . VAL B 1 79 ? 2.76 -16.828 -19.125 1 98.5 79 VAL B N 1
ATOM 2556 C CA . VAL B 1 79 ? 1.423 -17.344 -19.391 1 98.5 79 VAL B CA 1
ATOM 2557 C C . VAL B 1 79 ? 0.604 -17.344 -18.094 1 98.5 79 VAL B C 1
ATOM 2559 O O . VAL B 1 79 ? 1.048 -17.859 -17.062 1 98.5 79 VAL B O 1
ATOM 2562 N N . ASP B 1 80 ? -0.545 -16.781 -18.203 1 98.5 80 ASP B N 1
ATOM 2563 C CA . ASP B 1 80 ? -1.45 -16.719 -17.047 1 98.5 80 ASP B CA 1
ATOM 2564 C C . ASP B 1 80 ? -2.715 -17.547 -17.312 1 98.5 80 ASP B C 1
ATOM 2566 O O . ASP B 1 80 ? -3.309 -17.453 -18.391 1 98.5 80 ASP B O 1
ATOM 2570 N N . ILE B 1 81 ? -3.086 -18.328 -16.359 1 98.06 81 ILE B N 1
ATOM 2571 C CA . ILE B 1 81 ? -4.41 -18.938 -16.312 1 98.06 81 ILE B CA 1
ATOM 2572 C C . ILE B 1 81 ? -5.184 -18.391 -15.117 1 98.06 81 ILE B C 1
ATOM 2574 O O . ILE B 1 81 ? -4.789 -18.578 -13.969 1 98.06 81 ILE B O 1
ATOM 2578 N N . GLU B 1 82 ? -6.227 -17.703 -15.398 1 97.38 82 GLU B N 1
ATOM 2579 C CA . GLU B 1 82 ? -6.996 -17.016 -14.359 1 97.38 82 GLU B CA 1
ATOM 2580 C C . GLU B 1 82 ? -8.414 -17.578 -14.273 1 97.38 82 GLU B C 1
ATOM 2582 O O . GLU B 1 82 ? -9.062 -17.797 -15.297 1 97.38 82 GLU B O 1
ATOM 2587 N N . THR B 1 83 ? -8.852 -17.781 -13.055 1 95.38 83 THR B N 1
ATOM 2588 C CA . THR B 1 83 ? -10.203 -18.281 -12.836 1 95.38 83 THR B CA 1
ATOM 2589 C C . THR B 1 83 ? -10.82 -17.641 -11.594 1 95.38 83 THR B C 1
ATOM 2591 O O . THR B 1 83 ? -10.102 -17.156 -10.711 1 95.38 83 THR B O 1
ATOM 2594 N N . SER B 1 84 ? -12.125 -17.469 -11.555 1 87.38 84 SER B N 1
ATOM 2595 C CA . SER B 1 84 ? -12.844 -16.984 -10.391 1 87.38 84 SER B CA 1
ATOM 2596 C C . SER B 1 84 ? -13.531 -18.109 -9.641 1 87.38 84 SER B C 1
ATOM 2598 O O . SER B 1 84 ? -14.109 -17.906 -8.57 1 87.38 84 SER B O 1
ATOM 2600 N N . GLU B 1 85 ? -13.562 -19.203 -10.336 1 73.06 85 GLU B N 1
ATOM 2601 C CA . GLU B 1 85 ? -14.188 -20.375 -9.742 1 73.06 85 GLU B CA 1
ATOM 2602 C C . GLU B 1 85 ? -13.156 -21.469 -9.469 1 73.06 85 GLU B C 1
ATOM 2604 O O . GLU B 1 85 ? -12.016 -21.391 -9.93 1 73.06 85 GLU B O 1
ATOM 2609 N N . GLY B 1 86 ? -13.484 -22.297 -8.523 1 74.69 86 GLY B N 1
ATOM 2610 C CA . GLY B 1 86 ? -12.594 -23.391 -8.164 1 74.69 86 GLY B CA 1
ATOM 2611 C C . GLY B 1 86 ? -12.414 -24.406 -9.273 1 74.69 86 GLY B C 1
ATOM 2612 O O . GLY B 1 86 ? -13.273 -25.266 -9.477 1 74.69 86 GLY B O 1
ATOM 2613 N N . ILE B 1 87 ? -11.438 -24.188 -10.227 1 86.19 87 ILE B N 1
ATOM 2614 C CA . ILE B 1 87 ? -10.969 -25.188 -11.172 1 86.19 87 ILE B CA 1
ATOM 2615 C C . ILE B 1 87 ? -9.938 -26.078 -10.492 1 86.19 87 ILE B C 1
ATOM 2617 O O . ILE B 1 87 ? -9.086 -25.594 -9.742 1 86.19 87 ILE B O 1
ATOM 2621 N N . GLU B 1 88 ? -10.125 -27.359 -10.766 1 92.06 88 GLU B N 1
ATOM 2622 C CA . GLU B 1 88 ? -9.188 -28.312 -10.172 1 92.06 88 GLU B CA 1
ATOM 2623 C C . GLU B 1 88 ? -7.773 -28.094 -10.703 1 92.06 88 GLU B C 1
ATOM 2625 O O . GLU B 1 88 ? -7.586 -27.812 -11.891 1 92.06 88 GLU B O 1
ATOM 2630 N N . LEU B 1 89 ? -6.875 -28.297 -9.844 1 96.12 89 LEU B N 1
ATOM 2631 C CA . LEU B 1 89 ? -5.473 -28.078 -10.188 1 96.12 89 LEU B CA 1
ATOM 2632 C C . LEU B 1 89 ? -5.066 -28.953 -11.367 1 96.12 89 LEU B C 1
ATOM 2634 O O . LEU B 1 89 ? -4.301 -28.516 -12.227 1 96.12 89 LEU B O 1
ATOM 2638 N N . GLU B 1 90 ? -5.578 -30.141 -11.414 1 96.62 90 GLU B N 1
ATOM 2639 C CA . GLU B 1 90 ? -5.25 -31.062 -12.5 1 96.62 90 GLU B CA 1
ATOM 2640 C C . GLU B 1 90 ? -5.586 -30.453 -13.859 1 96.62 90 GLU B C 1
ATOM 2642 O O . GLU B 1 90 ? -4.824 -30.609 -14.82 1 96.62 90 GLU B O 1
ATOM 2647 N N . LYS B 1 91 ? -6.715 -29.828 -13.898 1 95.56 91 LYS B N 1
ATOM 2648 C CA . LYS B 1 91 ? -7.133 -29.203 -15.148 1 95.56 91 LYS B CA 1
ATOM 2649 C C . LYS B 1 91 ? -6.219 -28.031 -15.5 1 95.56 91 LYS B C 1
ATOM 2651 O O . LYS B 1 91 ? -5.875 -27.844 -16.672 1 95.56 91 LYS B O 1
ATOM 2656 N N . ILE B 1 92 ? -5.863 -27.266 -14.516 1 97.38 92 ILE B N 1
ATOM 2657 C CA . ILE B 1 92 ? -4.945 -26.156 -14.711 1 97.38 92 ILE B CA 1
ATOM 2658 C C . ILE B 1 92 ? -3.625 -26.656 -15.281 1 97.38 92 ILE B C 1
ATOM 2660 O O . ILE B 1 92 ? -3.098 -26.094 -16.25 1 97.38 92 ILE B O 1
ATOM 2664 N N . LEU B 1 93 ? -3.129 -27.703 -14.695 1 98.25 93 LEU B N 1
ATOM 2665 C CA . LEU B 1 93 ? -1.864 -28.281 -15.125 1 98.25 93 LEU B CA 1
ATOM 2666 C C . LEU B 1 93 ? -1.971 -28.828 -16.547 1 98.25 93 LEU B C 1
ATOM 2668 O O . LEU B 1 93 ? -1.027 -28.703 -17.328 1 98.25 93 LEU B O 1
ATOM 2672 N N . ASP B 1 94 ? -3.096 -29.391 -16.828 1 97.94 94 ASP B N 1
ATOM 2673 C CA . ASP B 1 94 ? -3.332 -29.859 -18.188 1 97.94 94 ASP B CA 1
ATOM 2674 C C . ASP B 1 94 ? -3.264 -28.703 -19.188 1 97.94 94 ASP B C 1
ATOM 2676 O O . ASP B 1 94 ? -2.672 -28.844 -20.25 1 97.94 94 ASP B O 1
ATOM 2680 N N . TYR B 1 95 ? -3.869 -27.609 -18.844 1 97.81 95 TYR B N 1
ATOM 2681 C CA . TYR B 1 95 ? -3.84 -26.438 -19.719 1 97.81 95 TYR B CA 1
ATOM 2682 C C . TYR B 1 95 ? -2.41 -25.969 -19.938 1 97.81 95 TYR B C 1
ATOM 2684 O O . TYR B 1 95 ? -2.01 -25.688 -21.078 1 97.81 95 TYR B O 1
ATOM 2692 N N . PHE B 1 96 ? -1.665 -25.891 -18.844 1 98.5 96 PHE B N 1
ATOM 2693 C CA . PHE B 1 96 ? -0.27 -25.484 -18.969 1 98.5 96 PHE B CA 1
ATOM 2694 C C . PHE B 1 96 ? 0.493 -26.469 -19.859 1 98.5 96 PHE B C 1
ATOM 2696 O O . PHE B 1 96 ? 1.26 -26.062 -20.734 1 98.5 96 PHE B O 1
ATOM 2703 N N . LYS B 1 97 ? 0.294 -27.688 -19.641 1 98.25 97 LYS B N 1
ATOM 2704 C CA . LYS B 1 97 ? 0.999 -28.703 -20.406 1 98.25 97 LYS B CA 1
ATOM 2705 C C . LYS B 1 97 ? 0.726 -28.547 -21.906 1 98.25 97 LYS B C 1
ATOM 2707 O O . LYS B 1 97 ? 1.649 -28.609 -22.719 1 98.25 97 LYS B O 1
ATOM 2712 N N . ARG B 1 98 ? -0.465 -28.359 -22.281 1 97.75 98 ARG B N 1
ATOM 2713 C CA . ARG B 1 98 ? -0.849 -28.188 -23.688 1 97.75 98 ARG B CA 1
ATOM 2714 C C . ARG B 1 98 ? -0.131 -27 -24.312 1 97.75 98 ARG B C 1
ATOM 2716 O O . ARG B 1 98 ? 0.37 -27.094 -25.438 1 97.75 98 ARG B O 1
ATOM 2723 N N . ILE B 1 99 ? -0.125 -25.938 -23.578 1 98 99 ILE B N 1
ATOM 2724 C CA . ILE B 1 99 ? 0.506 -24.719 -24.094 1 98 99 ILE B CA 1
ATOM 2725 C C . ILE B 1 99 ? 2.012 -24.938 -24.219 1 98 99 ILE B C 1
ATOM 2727 O O . ILE B 1 99 ? 2.611 -24.609 -25.25 1 98 99 ILE B O 1
ATOM 2731 N N . ILE B 1 100 ? 2.609 -25.484 -23.156 1 97.62 100 ILE B N 1
ATOM 2732 C CA . ILE B 1 100 ? 4.043 -25.75 -23.141 1 97.62 100 ILE B CA 1
ATOM 2733 C C . ILE B 1 100 ? 4.43 -26.641 -24.312 1 97.62 100 ILE B C 1
ATOM 2735 O O . ILE B 1 100 ? 5.395 -26.359 -25.031 1 97.62 100 ILE B O 1
ATOM 2739 N N . ASP B 1 101 ? 3.65 -27.641 -24.562 1 96.31 101 ASP B N 1
ATOM 2740 C CA . ASP B 1 101 ? 3.934 -28.594 -25.625 1 96.31 101 ASP B CA 1
ATOM 2741 C C . ASP B 1 101 ? 3.727 -27.953 -27 1 96.31 101 ASP B C 1
ATOM 2743 O O . ASP B 1 101 ? 4.484 -28.219 -27.938 1 96.31 101 ASP B O 1
ATOM 2747 N N . SER B 1 102 ? 2.695 -27.141 -27.109 1 96.25 102 SER B N 1
ATOM 2748 C CA . SER B 1 102 ? 2.361 -26.531 -28.391 1 96.25 102 SER B CA 1
ATOM 2749 C C . SER B 1 102 ? 3.475 -25.609 -28.859 1 96.25 102 SER B C 1
ATOM 2751 O O . SER B 1 102 ? 3.707 -25.469 -30.062 1 96.25 102 SER B O 1
ATOM 2753 N N . PHE B 1 103 ? 4.152 -25.031 -27.906 1 97.44 103 PHE B N 1
ATOM 2754 C CA . PHE B 1 103 ? 5.09 -23.984 -28.312 1 97.44 103 PHE B CA 1
ATOM 2755 C C . PHE B 1 103 ? 6.484 -24.266 -27.766 1 97.44 103 PHE B C 1
ATOM 2757 O O . PHE B 1 103 ? 7.391 -23.453 -27.906 1 97.44 103 PHE B O 1
ATOM 2764 N N . ASN B 1 104 ? 6.664 -25.406 -27.141 1 96.75 104 ASN B N 1
ATOM 2765 C CA . ASN B 1 104 ? 7.934 -25.781 -26.547 1 96.75 104 ASN B CA 1
ATOM 2766 C C . ASN B 1 104 ? 8.445 -24.719 -25.594 1 96.75 104 ASN B C 1
ATOM 2768 O O . ASN B 1 104 ? 9.594 -24.266 -25.703 1 96.75 104 ASN B O 1
ATOM 2772 N N . LEU B 1 105 ? 7.625 -24.344 -24.672 1 97.81 105 LEU B N 1
ATOM 2773 C CA . LEU B 1 105 ? 7.953 -23.266 -23.734 1 97.81 105 LEU B CA 1
ATOM 2774 C C . LEU B 1 105 ? 8.945 -23.734 -22.688 1 97.81 105 LEU B C 1
ATOM 2776 O O . LEU B 1 105 ? 8.844 -24.859 -22.203 1 97.81 105 LEU B O 1
ATOM 2780 N N . LYS B 1 106 ? 9.828 -22.828 -22.344 1 97.88 106 LYS B N 1
ATOM 2781 C CA . LYS B 1 106 ? 10.719 -23.016 -21.203 1 97.88 106 LYS B CA 1
ATOM 2782 C C . LYS B 1 106 ? 10.297 -22.156 -20.016 1 97.88 106 LYS B C 1
ATOM 2784 O O . LYS B 1 106 ? 9.836 -21.016 -20.203 1 97.88 106 LYS B O 1
ATOM 2789 N N . ILE B 1 107 ? 10.539 -22.688 -18.797 1 98 107 ILE B N 1
ATOM 2790 C CA . ILE B 1 107 ? 9.992 -22.016 -17.625 1 98 107 ILE B CA 1
ATOM 2791 C C . ILE B 1 107 ? 11.125 -21.625 -16.688 1 98 107 ILE B C 1
ATOM 2793 O O . ILE B 1 107 ? 11.961 -22.453 -16.312 1 98 107 ILE B O 1
ATOM 2797 N N . ASN B 1 108 ? 11.125 -20.359 -16.234 1 97.12 108 ASN B N 1
ATOM 2798 C CA . ASN B 1 108 ? 12.164 -19.922 -15.312 1 97.12 108 ASN B CA 1
ATOM 2799 C C . ASN B 1 108 ? 11.578 -19.484 -13.977 1 97.12 108 ASN B C 1
ATOM 2801 O O . ASN B 1 108 ? 12.305 -19.344 -12.992 1 97.12 108 ASN B O 1
ATOM 2805 N N . ARG B 1 109 ? 10.281 -19.203 -13.883 1 97.94 109 ARG B N 1
ATOM 2806 C CA . ARG B 1 109 ? 9.617 -18.797 -12.656 1 97.94 109 ARG B CA 1
ATOM 2807 C C . ARG B 1 109 ? 8.172 -19.266 -12.633 1 97.94 109 ARG B C 1
ATOM 2809 O O . ARG B 1 109 ? 7.559 -19.469 -13.68 1 97.94 109 ARG B O 1
ATOM 2816 N N . ILE B 1 110 ? 7.617 -19.516 -11.461 1 98.31 110 ILE B N 1
ATOM 2817 C CA . ILE B 1 110 ? 6.238 -19.938 -11.25 1 98.31 110 ILE B CA 1
ATOM 2818 C C . ILE B 1 110 ? 5.598 -19.094 -10.148 1 98.31 110 ILE B C 1
ATOM 2820 O O . ILE B 1 110 ? 6.266 -18.703 -9.188 1 98.31 110 ILE B O 1
ATOM 2824 N N . ALA B 1 111 ? 4.297 -18.797 -10.328 1 98.56 111 ALA B N 1
ATOM 2825 C CA . ALA B 1 111 ? 3.635 -17.984 -9.32 1 98.56 111 ALA B CA 1
ATOM 2826 C C . ALA B 1 111 ? 2.16 -18.344 -9.195 1 98.56 111 ALA B C 1
ATOM 2828 O O . ALA B 1 111 ? 1.54 -18.797 -10.156 1 98.56 111 ALA B O 1
ATOM 2829 N N . LEU B 1 112 ? 1.636 -18.203 -8.016 1 98.25 112 LEU B N 1
ATOM 2830 C CA . LEU B 1 112 ? 0.212 -18.266 -7.707 1 98.25 112 LEU B CA 1
ATOM 2831 C C . LEU B 1 112 ? -0.249 -17 -7.012 1 98.25 112 LEU B C 1
ATOM 2833 O O . LEU B 1 112 ? 0.326 -16.594 -6 1 98.25 112 LEU B O 1
ATOM 2837 N N . ASN B 1 113 ? -1.204 -16.344 -7.578 1 98.06 113 ASN B N 1
ATOM 2838 C CA . ASN B 1 113 ? -1.861 -15.195 -6.957 1 98.06 113 ASN B CA 1
ATOM 2839 C C . ASN B 1 113 ? -3.342 -15.461 -6.707 1 98.06 113 ASN B C 1
ATOM 2841 O O . ASN B 1 113 ? -4.051 -15.938 -7.602 1 98.06 113 ASN B O 1
ATOM 2845 N N . LYS B 1 114 ? -3.75 -15.18 -5.574 1 97.25 114 LYS B N 1
ATOM 2846 C CA . LYS B 1 114 ? -5.148 -15.438 -5.238 1 97.25 114 LYS B CA 1
ATOM 2847 C C . LYS B 1 114 ? -5.738 -14.297 -4.41 1 97.25 114 LYS B C 1
ATOM 2849 O O . LYS B 1 114 ? -5.082 -13.781 -3.504 1 97.25 114 LYS B O 1
ATOM 2854 N N . THR B 1 115 ? -6.922 -13.898 -4.742 1 97.19 115 THR B N 1
ATOM 2855 C CA . THR B 1 115 ? -7.688 -12.93 -3.963 1 97.19 115 THR B CA 1
ATOM 2856 C C . THR B 1 115 ? -8.938 -13.578 -3.377 1 97.19 115 THR B C 1
ATOM 2858 O O . THR B 1 115 ? -9.742 -14.164 -4.109 1 97.19 115 THR B O 1
ATOM 2861 N N . SER B 1 116 ? -9.055 -13.5 -2.105 1 95.94 116 SER B N 1
ATOM 2862 C CA . SER B 1 116 ? -10.242 -13.953 -1.388 1 95.94 116 SER B CA 1
ATOM 2863 C C . SER B 1 116 ? -10.82 -12.844 -0.512 1 95.94 116 SER B C 1
ATOM 2865 O O . SER B 1 116 ? -10.109 -11.906 -0.138 1 95.94 116 SER B O 1
ATOM 2867 N N . ILE B 1 117 ? -12.094 -12.977 -0.256 1 95.31 117 ILE B N 1
ATOM 2868 C CA . ILE B 1 117 ? -12.75 -12.031 0.646 1 95.31 117 ILE B CA 1
ATOM 2869 C C . ILE B 1 117 ? -13.406 -12.797 1.794 1 95.31 117 ILE B C 1
ATOM 2871 O O . ILE B 1 117 ? -14.188 -13.727 1.563 1 95.31 117 ILE B O 1
ATOM 2875 N N . ILE B 1 118 ? -13.031 -12.461 2.949 1 94.38 118 ILE B N 1
ATOM 2876 C CA . ILE B 1 118 ? -13.781 -12.891 4.125 1 94.38 118 ILE B CA 1
ATOM 2877 C C . ILE B 1 118 ? -14.875 -11.875 4.438 1 94.38 118 ILE B C 1
ATOM 2879 O O . ILE B 1 118 ? -14.586 -10.742 4.828 1 94.38 118 ILE B O 1
ATOM 2883 N N . ALA B 1 119 ? -16.078 -12.312 4.328 1 93.81 119 ALA B N 1
ATOM 2884 C CA . ALA B 1 119 ? -17.188 -11.359 4.395 1 93.81 119 ALA B CA 1
ATOM 2885 C C . ALA B 1 119 ? -18.109 -11.68 5.562 1 93.81 119 ALA B C 1
ATOM 2887 O O . ALA B 1 119 ? -17.969 -12.711 6.211 1 93.81 119 ALA B O 1
ATOM 2888 N N . ASN B 1 120 ? -18.984 -10.672 5.848 1 92 120 ASN B N 1
ATOM 2889 C CA . ASN B 1 120 ? -20.016 -10.758 6.867 1 92 120 ASN B CA 1
ATOM 2890 C C . ASN B 1 120 ? -19.422 -10.93 8.266 1 92 120 ASN B C 1
ATOM 2892 O O . ASN B 1 120 ? -19.891 -11.75 9.047 1 92 120 ASN B O 1
ATOM 2896 N N . LEU B 1 121 ? -18.453 -10.18 8.43 1 92.69 121 LEU B N 1
ATOM 2897 C CA . LEU B 1 121 ? -17.844 -10.188 9.758 1 92.69 121 LEU B CA 1
ATOM 2898 C C . LEU B 1 121 ? -18.641 -9.336 10.727 1 92.69 121 LEU B C 1
ATOM 2900 O O . LEU B 1 121 ? -19.047 -8.219 10.398 1 92.69 121 LEU B O 1
ATOM 2904 N N . THR B 1 122 ? -18.891 -9.953 11.891 1 90.25 122 THR B N 1
ATOM 2905 C CA . THR B 1 122 ? -19.484 -9.148 12.945 1 90.25 122 THR B CA 1
ATOM 2906 C C . THR B 1 122 ? -18.484 -8.141 13.492 1 90.25 122 THR B C 1
ATOM 2908 O O . THR B 1 122 ? -17.281 -8.242 13.211 1 90.25 122 THR B O 1
ATOM 2911 N N . LYS B 1 123 ? -18.984 -7.199 14.227 1 85.88 123 LYS B N 1
ATOM 2912 C CA . LYS B 1 123 ? -18.109 -6.203 14.844 1 85.88 123 LYS B CA 1
ATOM 2913 C C . LYS B 1 123 ? -17.047 -6.871 15.727 1 85.88 123 LYS B C 1
ATOM 2915 O O . LYS B 1 123 ? -15.875 -6.496 15.695 1 85.88 123 LYS B O 1
ATOM 2920 N N . ASP B 1 124 ? -17.484 -7.824 16.422 1 87.94 124 ASP B N 1
ATOM 2921 C CA . ASP B 1 124 ? -16.578 -8.547 17.312 1 87.94 124 ASP B CA 1
ATOM 2922 C C . ASP B 1 124 ? -15.5 -9.289 16.516 1 87.94 124 ASP B C 1
ATOM 2924 O O . ASP B 1 124 ? -14.328 -9.266 16.891 1 87.94 124 ASP B O 1
ATOM 2928 N N . GLU B 1 125 ? -15.875 -9.875 15.484 1 88.75 125 GLU B N 1
ATOM 2929 C CA . GLU B 1 125 ? -14.938 -10.617 14.641 1 88.75 125 GLU B CA 1
ATOM 2930 C C . GLU B 1 125 ? -13.906 -9.688 14.016 1 88.75 125 GLU B C 1
ATOM 2932 O O . GLU B 1 125 ? -12.719 -10.023 13.961 1 88.75 125 GLU B O 1
ATOM 2937 N N . GLN B 1 126 ? -14.383 -8.609 13.617 1 85.12 126 GLN B N 1
ATOM 2938 C CA . GLN B 1 126 ? -13.5 -7.609 13.023 1 85.12 126 GLN B CA 1
ATOM 2939 C C . GLN B 1 126 ? -12.484 -7.098 14.047 1 85.12 126 GLN B C 1
ATOM 2941 O O . GLN B 1 126 ? -11.312 -6.906 13.727 1 85.12 126 GLN B O 1
ATOM 2946 N N . GLU B 1 127 ? -12.984 -6.824 15.172 1 83.06 127 GLU B N 1
ATOM 2947 C CA . GLU B 1 127 ? -12.117 -6.332 16.234 1 83.06 127 GLU B CA 1
ATOM 2948 C C . GLU B 1 127 ? -11.031 -7.348 16.578 1 83.06 127 GLU B C 1
ATOM 2950 O O . GLU B 1 127 ? -9.875 -6.98 16.797 1 83.06 127 GLU B O 1
ATOM 2955 N N . LYS B 1 128 ? -11.367 -8.594 16.547 1 83.62 128 LYS B N 1
ATOM 2956 C CA . LYS B 1 128 ? -10.398 -9.648 16.812 1 83.62 128 LYS B CA 1
ATOM 2957 C C . LYS B 1 128 ? -9.305 -9.68 15.758 1 83.62 128 LYS B C 1
ATOM 2959 O O . LYS B 1 128 ? -8.117 -9.773 16.078 1 83.62 128 LYS B O 1
ATOM 2964 N N . LEU B 1 129 ? -9.734 -9.562 14.539 1 83.25 129 LEU B N 1
ATOM 2965 C CA . LEU B 1 129 ? -8.773 -9.594 13.438 1 83.25 129 LEU B CA 1
ATOM 2966 C C . LEU B 1 129 ? -7.844 -8.391 13.5 1 83.25 129 LEU B C 1
ATOM 2968 O O . LEU B 1 129 ? -6.625 -8.531 13.367 1 83.25 129 LEU B O 1
ATOM 2972 N N . ASN B 1 130 ? -8.484 -7.309 13.742 1 78.75 130 ASN B N 1
ATOM 2973 C CA . ASN B 1 130 ? -7.703 -6.078 13.758 1 78.75 130 ASN B CA 1
ATOM 2974 C C . ASN B 1 130 ? -6.734 -6.051 14.938 1 78.75 130 ASN B C 1
ATOM 2976 O O . ASN B 1 130 ? -5.602 -5.586 14.797 1 78.75 130 ASN B O 1
ATOM 2980 N N . GLU B 1 131 ? -7.148 -6.492 16.016 1 78.62 131 GLU B N 1
ATOM 2981 C CA . GLU B 1 131 ? -6.297 -6.512 17.203 1 78.62 131 GLU B CA 1
ATOM 2982 C C . GLU B 1 131 ? -5.074 -7.402 16.984 1 78.62 131 GLU B C 1
ATOM 2984 O O . GLU B 1 131 ? -3.998 -7.125 17.516 1 78.62 131 GLU B O 1
ATOM 2989 N N . LYS B 1 132 ? -5.32 -8.32 16.219 1 76.19 132 LYS B N 1
ATOM 2990 C CA . LYS B 1 132 ? -4.227 -9.258 15.984 1 76.19 132 LYS B CA 1
ATOM 2991 C C . LYS B 1 132 ? -3.336 -8.797 14.836 1 76.19 132 LYS B C 1
ATOM 2993 O O . LYS B 1 132 ? -2.113 -8.945 14.898 1 76.19 132 LYS B O 1
ATOM 2998 N N . LEU B 1 133 ? -3.955 -8.227 13.898 1 75.75 133 LEU B N 1
ATOM 2999 C CA . LEU B 1 133 ? -3.223 -7.965 12.664 1 75.75 133 LEU B CA 1
ATOM 3000 C C . LEU B 1 133 ? -2.596 -6.574 12.688 1 75.75 133 LEU B C 1
ATOM 3002 O O . LEU B 1 133 ? -1.567 -6.344 12.055 1 75.75 133 LEU B O 1
ATOM 3006 N N . THR B 1 134 ? -3.297 -5.648 13.273 1 74.56 134 THR B N 1
ATOM 3007 C CA . THR B 1 134 ? -2.822 -4.277 13.414 1 74.56 134 THR B CA 1
ATOM 3008 C C . THR B 1 134 ? -3.16 -3.725 14.789 1 74.56 134 THR B C 1
ATOM 3010 O O . THR B 1 134 ? -4.094 -2.932 14.938 1 74.56 134 THR B O 1
ATOM 3013 N N . PRO B 1 135 ? -2.385 -4.125 15.703 1 71.62 135 PRO B N 1
ATOM 3014 C CA . PRO B 1 135 ? -2.744 -3.707 17.062 1 71.62 135 PRO B CA 1
ATOM 3015 C C . PRO B 1 135 ? -2.791 -2.188 17.219 1 71.62 135 PRO B C 1
ATOM 3017 O O . PRO B 1 135 ? -1.981 -1.478 16.609 1 71.62 135 PRO B O 1
ATOM 3020 N N . PRO B 1 136 ? -3.867 -1.772 17.984 1 65.75 136 PRO B N 1
ATOM 3021 C CA . PRO B 1 136 ? -4.062 -0.336 18.188 1 65.75 136 PRO B CA 1
ATOM 3022 C C . PRO B 1 136 ? -2.953 0.295 19.031 1 65.75 136 PRO B C 1
ATOM 3024 O O . PRO B 1 136 ? -2.336 -0.384 19.859 1 65.75 136 PRO B O 1
ATOM 3027 N N . GLU B 1 137 ? -2.707 1.573 18.562 1 63.28 137 GLU B N 1
ATOM 3028 C CA . GLU B 1 137 ? -1.826 2.367 19.406 1 63.28 137 GLU B CA 1
ATOM 3029 C C . GLU B 1 137 ? -2.582 2.941 20.609 1 63.28 137 GLU B C 1
ATOM 3031 O O . GLU B 1 137 ? -3.795 3.15 20.531 1 63.28 137 GLU B O 1
ATOM 3036 N N . ASN B 1 138 ? -2.105 2.785 21.844 1 60.53 138 ASN B N 1
ATOM 3037 C CA . ASN B 1 138 ? -2.738 3.293 23.062 1 60.53 138 ASN B CA 1
ATOM 3038 C C . ASN B 1 138 ? -3.047 4.781 22.953 1 60.53 138 ASN B C 1
ATOM 3040 O O . ASN B 1 138 ? -3.488 5.402 23.922 1 60.53 138 ASN B O 1
ATOM 3044 N N . CYS B 1 139 ? -2.67 5.332 21.891 1 53.78 139 CYS B N 1
ATOM 3045 C CA . CYS B 1 139 ? -2.762 6.785 21.906 1 53.78 139 CYS B CA 1
ATOM 3046 C C . CYS B 1 139 ? -4.215 7.242 21.812 1 53.78 139 CYS B C 1
ATOM 3048 O O . CYS B 1 139 ? -4.516 8.414 22.016 1 53.78 139 CYS B O 1
ATOM 3050 N N . CYS B 1 140 ? -5.031 6.246 21.516 1 55.53 140 CYS B N 1
ATOM 3051 C CA . CYS B 1 140 ? -6.266 6.938 21.172 1 55.53 140 CYS B CA 1
ATOM 3052 C C . CYS B 1 140 ? -7.453 6.355 21.938 1 55.53 140 CYS B C 1
ATOM 3054 O O . CYS B 1 140 ? -7.699 5.148 21.875 1 55.53 140 CYS B O 1
ATOM 3056 N N . GLY B 1 141 ? -7.703 6.914 23.031 1 56.97 141 GLY B N 1
ATOM 3057 C CA . GLY B 1 141 ? -8.984 6.621 23.656 1 56.97 141 GLY B CA 1
ATOM 3058 C C . GLY B 1 141 ? -9.977 5.98 22.719 1 56.97 141 GLY B C 1
ATOM 3059 O O . GLY B 1 141 ? -9.617 5.102 21.938 1 56.97 141 GLY B O 1
ATOM 3060 N N . GLU B 1 142 ? -11.219 6.59 22.734 1 62.34 142 GLU B N 1
ATOM 3061 C CA . GLU B 1 142 ? -12.32 6.168 21.875 1 62.34 142 GLU B CA 1
ATOM 3062 C C . GLU B 1 142 ? -12.008 6.449 20.406 1 62.34 142 GLU B C 1
ATOM 3064 O O . GLU B 1 142 ? -11.797 7.602 20.016 1 62.34 142 GLU B O 1
ATOM 3069 N N . GLN B 1 143 ? -11.609 5.449 19.719 1 77.38 143 GLN B N 1
ATOM 3070 C CA . GLN B 1 143 ? -11.297 5.578 18.297 1 77.38 143 GLN B CA 1
ATOM 3071 C C . GLN B 1 143 ? -12.18 4.66 17.453 1 77.38 143 GLN B C 1
ATOM 3073 O O . GLN B 1 143 ? -12.656 3.635 17.953 1 77.38 143 GLN B O 1
ATOM 3078 N N . GLU B 1 144 ? -12.539 5.285 16.375 1 84.56 144 GLU B N 1
ATOM 3079 C CA . GLU B 1 144 ? -13.203 4.492 15.344 1 84.56 144 GLU B CA 1
ATOM 3080 C C . GLU B 1 144 ? -12.195 4 14.297 1 84.56 144 GLU B C 1
ATOM 3082 O O . GLU B 1 144 ? -11.484 4.801 13.695 1 84.56 144 GLU B O 1
ATOM 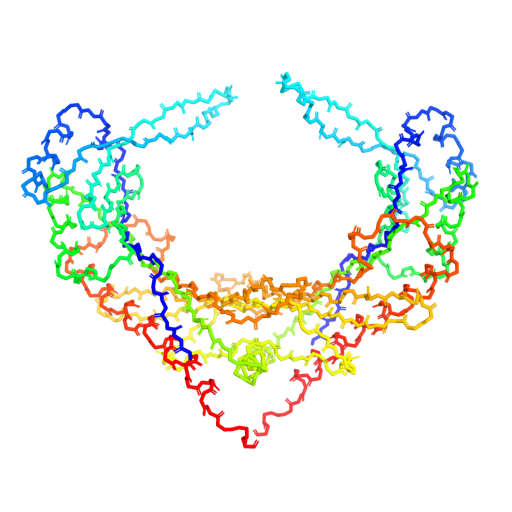3087 N N . LEU B 1 145 ? -12.156 2.713 14.188 1 88.88 145 LEU B N 1
ATOM 3088 C CA . LEU B 1 145 ? -11.289 2.162 13.156 1 88.88 145 LEU B CA 1
ATOM 3089 C C . LEU B 1 145 ? -11.859 2.42 11.766 1 88.88 145 LEU B C 1
ATOM 3091 O O . LEU B 1 145 ? -13.016 2.096 11.492 1 88.88 145 LEU B O 1
ATOM 3095 N N . ILE B 1 146 ? -11.016 2.943 10.867 1 89.06 146 ILE B N 1
ATOM 3096 C CA . ILE B 1 146 ? -11.469 3.295 9.523 1 89.06 146 ILE B CA 1
ATOM 3097 C C . ILE B 1 146 ? -10.898 2.301 8.516 1 89.06 146 ILE B C 1
ATOM 3099 O O . ILE B 1 146 ? -11.594 1.9 7.574 1 89.06 146 ILE B O 1
ATOM 3103 N N . GLU B 1 147 ? -9.68 1.934 8.719 1 91.88 147 GLU B N 1
ATOM 3104 C CA . GLU B 1 147 ? -9.039 1.022 7.777 1 91.88 147 GLU B CA 1
ATOM 3105 C C . GLU B 1 147 ? -7.762 0.422 8.367 1 91.88 147 GLU B C 1
ATOM 3107 O O . GLU B 1 147 ? -7.117 1.038 9.219 1 91.88 147 GLU B O 1
ATOM 3112 N N . TYR B 1 148 ? -7.473 -0.749 7.891 1 90.69 148 TYR B N 1
ATOM 3113 C CA . TYR B 1 148 ? -6.18 -1.34 8.227 1 90.69 148 TYR B CA 1
ATOM 3114 C C . TYR B 1 148 ? -5.676 -2.23 7.102 1 90.69 148 TYR B C 1
ATOM 3116 O O . TYR B 1 148 ? -6.465 -2.727 6.293 1 90.69 148 TYR B O 1
ATOM 3124 N N . VAL B 1 149 ? -4.395 -2.393 7.004 1 92.5 149 VAL B N 1
ATOM 3125 C CA . VAL B 1 149 ? -3.707 -3.27 6.062 1 92.5 149 VAL B CA 1
ATOM 3126 C C . VAL B 1 149 ? -2.562 -3.99 6.77 1 92.5 149 VAL B C 1
ATOM 3128 O O . VAL B 1 149 ? -1.852 -3.395 7.582 1 92.5 149 VAL B O 1
ATOM 3131 N N . SER B 1 150 ? -2.41 -5.227 6.543 1 91.5 150 SER B N 1
ATOM 3132 C CA . SER B 1 150 ? -1.271 -6.023 6.984 1 91.5 150 SER B CA 1
ATOM 3133 C C . SER B 1 150 ? -0.643 -6.781 5.82 1 91.5 150 SER B C 1
ATOM 3135 O O . SER B 1 150 ? -1.313 -7.57 5.152 1 91.5 150 SER B O 1
ATOM 3137 N N . HIS B 1 151 ? 0.557 -6.508 5.609 1 93.19 151 HIS B N 1
ATOM 3138 C CA . HIS B 1 151 ? 1.314 -7.148 4.539 1 93.19 151 HIS B CA 1
ATOM 3139 C C . HIS B 1 151 ? 2.547 -7.859 5.086 1 93.19 151 HIS B C 1
ATOM 3141 O O . HIS B 1 151 ? 3.262 -7.312 5.93 1 93.19 151 HIS B O 1
ATOM 3147 N N . ARG B 1 152 ? 2.754 -9.047 4.609 1 91.38 152 ARG B N 1
ATOM 3148 C CA . ARG B 1 152 ? 3.889 -9.844 5.062 1 91.38 152 ARG B CA 1
ATOM 3149 C C . ARG B 1 152 ? 4.398 -10.758 3.949 1 91.38 152 ARG B C 1
ATOM 3151 O O . ARG B 1 152 ? 3.607 -11.383 3.242 1 91.38 152 ARG B O 1
ATOM 3158 N N . VAL B 1 153 ? 5.668 -10.773 3.789 1 92.44 153 VAL B N 1
ATOM 3159 C CA . VAL B 1 153 ? 6.305 -11.688 2.848 1 92.44 153 VAL B CA 1
ATOM 3160 C C . VAL B 1 153 ? 7.375 -12.5 3.566 1 92.44 153 VAL B C 1
ATOM 3162 O O . VAL B 1 153 ? 8.242 -11.945 4.246 1 92.44 153 VAL B O 1
ATOM 3165 N N . VAL B 1 154 ? 7.281 -13.758 3.416 1 91.06 154 VAL B N 1
ATOM 3166 C CA . VAL B 1 154 ? 8.297 -14.656 3.965 1 91.06 154 VAL B CA 1
ATOM 3167 C C . VAL B 1 154 ? 8.859 -15.539 2.854 1 91.06 154 VAL B C 1
ATOM 3169 O O . VAL B 1 154 ? 8.273 -15.641 1.772 1 91.06 154 VAL B O 1
ATOM 3172 N N . ARG B 1 155 ? 10.016 -16.109 3.184 1 91.62 155 ARG B N 1
ATOM 3173 C CA . ARG B 1 155 ? 10.664 -17.016 2.252 1 91.62 155 ARG B CA 1
ATOM 3174 C C . ARG B 1 155 ? 10.883 -18.391 2.896 1 91.62 155 ARG B C 1
ATOM 3176 O O . ARG B 1 155 ? 11.281 -18.469 4.059 1 91.62 155 ARG B O 1
ATOM 3183 N N . LYS B 1 156 ? 10.516 -19.328 2.107 1 91.25 156 LYS B N 1
ATOM 3184 C CA . LYS B 1 156 ? 10.664 -20.703 2.568 1 91.25 156 LYS B CA 1
ATOM 3185 C C . LYS B 1 156 ? 11.406 -21.547 1.54 1 91.25 156 LYS B C 1
ATOM 3187 O O . LYS B 1 156 ? 11.125 -21.469 0.343 1 91.25 156 LYS B O 1
ATOM 3192 N N . LYS B 1 157 ? 12.312 -22.344 2.076 1 91.56 157 LYS B N 1
ATOM 3193 C CA . LYS B 1 157 ? 13 -23.281 1.191 1 91.56 157 LYS B CA 1
ATOM 3194 C C . LYS B 1 157 ? 12.102 -24.453 0.836 1 91.56 157 LYS B C 1
ATOM 3196 O O . LYS B 1 157 ? 11.43 -25.016 1.705 1 91.56 157 LYS B O 1
ATOM 3201 N N . ASN B 1 158 ? 12.07 -24.719 -0.392 1 93.25 158 ASN B N 1
ATOM 3202 C CA . ASN B 1 158 ? 11.398 -25.922 -0.879 1 93.25 158 ASN B CA 1
ATOM 3203 C C . ASN B 1 158 ? 12.398 -26.953 -1.402 1 93.25 158 ASN B C 1
ATOM 3205 O O . ASN B 1 158 ? 13.008 -26.75 -2.453 1 93.25 158 ASN B O 1
ATOM 3209 N N . ASP B 1 159 ? 12.508 -28.031 -0.779 1 91.94 159 ASP B N 1
ATOM 3210 C CA . ASP B 1 159 ? 13.562 -29 -1.053 1 91.94 159 ASP B CA 1
ATOM 3211 C C . ASP B 1 159 ? 13.336 -29.703 -2.396 1 91.94 159 ASP B C 1
ATOM 3213 O O . ASP B 1 159 ? 14.289 -29.984 -3.123 1 91.94 159 ASP B O 1
ATOM 3217 N N . TYR B 1 160 ? 12.117 -30.016 -2.693 1 94.25 160 TYR B N 1
ATOM 3218 C CA . TYR B 1 160 ? 11.828 -30.688 -3.957 1 94.25 160 TYR B CA 1
ATOM 3219 C C . TYR B 1 160 ? 12.258 -29.828 -5.141 1 94.25 160 TYR B C 1
ATOM 3221 O O . TYR B 1 160 ? 12.859 -30.328 -6.094 1 94.25 160 TYR B O 1
ATOM 3229 N N . LEU B 1 161 ? 12.039 -28.547 -5.051 1 94.81 161 LEU B N 1
ATOM 3230 C CA . LEU B 1 161 ? 12.352 -27.625 -6.148 1 94.81 161 LEU B CA 1
ATOM 3231 C C . LEU B 1 161 ? 13.766 -27.094 -6.023 1 94.81 161 LEU B C 1
ATOM 3233 O O . LEU B 1 161 ? 14.281 -26.453 -6.949 1 94.81 161 LEU B O 1
ATOM 3237 N N . ASP B 1 162 ? 14.367 -27.375 -4.871 1 91.62 162 ASP B N 1
ATOM 3238 C CA . ASP B 1 162 ? 15.648 -26.75 -4.547 1 91.62 162 ASP B CA 1
ATOM 3239 C C . ASP B 1 162 ? 15.625 -25.25 -4.805 1 91.62 162 ASP B C 1
ATOM 3241 O O . ASP B 1 162 ? 16.5 -24.719 -5.484 1 91.62 162 ASP B O 1
ATOM 3245 N N . GLU B 1 163 ? 14.547 -24.625 -4.379 1 92.25 163 GLU B N 1
ATOM 3246 C CA . GLU B 1 163 ? 14.258 -23.203 -4.574 1 92.25 163 GLU B CA 1
ATOM 3247 C C . GLU B 1 163 ? 13.734 -22.562 -3.291 1 92.25 163 GLU B C 1
ATOM 3249 O O . GLU B 1 163 ? 13.188 -23.25 -2.426 1 92.25 163 GLU B O 1
ATOM 3254 N N . LYS B 1 164 ? 14.016 -21.281 -3.223 1 91.5 164 LYS B N 1
ATOM 3255 C CA . LYS B 1 164 ? 13.312 -20.516 -2.199 1 91.5 164 LYS B CA 1
ATOM 3256 C C . LYS B 1 164 ? 12.039 -19.891 -2.756 1 91.5 164 LYS B C 1
ATOM 3258 O O . LYS B 1 164 ? 12.047 -19.297 -3.836 1 91.5 164 LYS B O 1
ATOM 3263 N N . ILE B 1 165 ? 10.984 -20.078 -2.006 1 94.94 165 ILE B N 1
ATOM 3264 C CA . ILE B 1 165 ? 9.68 -19.609 -2.439 1 94.94 165 ILE B CA 1
ATOM 3265 C C . ILE B 1 165 ? 9.242 -18.438 -1.581 1 94.94 165 ILE B C 1
ATOM 3267 O O . ILE B 1 165 ? 9.352 -18.469 -0.354 1 94.94 165 ILE B O 1
ATOM 3271 N N . ASN B 1 166 ? 8.797 -17.406 -2.242 1 94.81 166 ASN B N 1
ATOM 3272 C CA . ASN B 1 166 ? 8.211 -16.266 -1.548 1 94.81 166 ASN B CA 1
ATOM 3273 C C . ASN B 1 166 ? 6.73 -16.484 -1.263 1 94.81 166 ASN B C 1
ATOM 3275 O O . ASN B 1 166 ? 5.969 -16.859 -2.16 1 94.81 166 ASN B O 1
ATOM 3279 N N . ILE B 1 167 ? 6.434 -16.266 -0.073 1 94.94 167 ILE B N 1
ATOM 3280 C CA . ILE B 1 167 ? 5.035 -16.344 0.344 1 94.94 167 ILE B CA 1
ATOM 3281 C C . ILE B 1 167 ? 4.574 -14.992 0.874 1 94.94 167 ILE B C 1
ATOM 3283 O O . ILE B 1 167 ? 4.918 -14.602 1.993 1 94.94 167 ILE B O 1
ATOM 3287 N N . GLY B 1 168 ? 3.795 -14.344 -0.005 1 94.56 168 GLY B N 1
ATOM 3288 C CA . GLY B 1 168 ? 3.277 -13.039 0.369 1 94.56 168 GLY B CA 1
ATOM 3289 C C . GLY B 1 168 ? 1.796 -13.055 0.7 1 94.56 168 GLY B C 1
ATOM 3290 O O . GLY B 1 168 ? 1.018 -13.75 0.046 1 94.56 168 GLY B O 1
ATOM 3291 N N . ARG B 1 169 ? 1.444 -12.312 1.728 1 93.31 169 ARG B N 1
ATOM 3292 C CA . ARG B 1 169 ? 0.044 -12.117 2.09 1 93.31 169 ARG B CA 1
ATOM 3293 C C . ARG B 1 169 ? -0.255 -10.648 2.365 1 93.31 169 ARG B C 1
ATOM 3295 O O . ARG B 1 169 ? 0.529 -9.961 3.025 1 93.31 169 ARG B O 1
ATOM 3302 N N . ASN B 1 170 ? -1.3 -10.234 1.813 1 95 170 ASN B N 1
ATOM 3303 C CA . ASN B 1 170 ? -1.812 -8.891 2.064 1 95 170 ASN B CA 1
ATOM 3304 C C . ASN B 1 170 ? -3.26 -8.93 2.543 1 95 170 ASN B C 1
ATOM 3306 O O . ASN B 1 170 ? -4.133 -9.461 1.856 1 95 170 ASN B O 1
ATOM 3310 N N . LEU B 1 171 ? -3.457 -8.398 3.723 1 93 171 LEU B N 1
ATOM 3311 C CA . LEU B 1 171 ? -4.797 -8.25 4.285 1 93 171 LEU B CA 1
ATOM 3312 C C . LEU B 1 171 ? -5.238 -6.793 4.254 1 93 171 LEU B C 1
ATOM 3314 O O . LEU B 1 171 ? -4.543 -5.918 4.777 1 93 171 LEU B O 1
ATOM 3318 N N . THR B 1 172 ? -6.348 -6.609 3.658 1 94.94 172 THR B N 1
ATOM 3319 C CA . THR B 1 172 ? -6.887 -5.258 3.564 1 94.94 172 THR B CA 1
ATOM 3320 C C . THR B 1 172 ? -8.328 -5.215 4.066 1 94.94 172 THR B C 1
ATOM 3322 O O . THR B 1 172 ? -9.18 -5.957 3.58 1 94.94 172 THR B O 1
ATOM 3325 N N . SER B 1 173 ? -8.555 -4.305 5.004 1 93.94 173 SER B N 1
ATOM 3326 C CA . SER B 1 173 ? -9.938 -4.121 5.438 1 93.94 173 SER B CA 1
ATOM 3327 C C . SER B 1 173 ? -10.797 -3.537 4.324 1 93.94 173 SER B C 1
ATOM 3329 O O . SER B 1 173 ? -10.305 -2.762 3.498 1 93.94 173 SER B O 1
ATOM 3331 N N . ALA B 1 174 ? -11.961 -3.957 4.27 1 92.56 174 ALA B N 1
ATOM 3332 C CA . ALA B 1 174 ? -12.922 -3.434 3.303 1 92.56 174 ALA B CA 1
ATOM 3333 C C . ALA B 1 174 ? -14.242 -3.082 3.979 1 92.56 174 ALA B C 1
ATOM 3335 O O . ALA B 1 174 ? -14.625 -3.701 4.973 1 92.56 174 ALA B O 1
ATOM 3336 N N . THR B 1 175 ? -14.852 -2.018 3.363 1 89.75 175 THR B N 1
ATOM 3337 C CA . THR B 1 175 ? -16.031 -1.47 4.031 1 89.75 175 THR B CA 1
ATOM 3338 C C . THR B 1 175 ? -17.266 -1.643 3.162 1 89.75 175 THR B C 1
ATOM 3340 O O . THR B 1 175 ? -17.156 -1.851 1.951 1 89.75 175 THR B O 1
ATOM 3343 N N . THR B 1 176 ? -18.344 -1.705 3.801 1 85.56 176 THR B N 1
ATOM 3344 C CA . THR B 1 176 ? -19.672 -1.554 3.188 1 85.56 176 THR B CA 1
ATOM 3345 C C . THR B 1 176 ? -20.375 -0.312 3.723 1 85.56 176 THR B C 1
ATOM 3347 O O . THR B 1 176 ? -20.266 0.003 4.91 1 85.56 176 THR B O 1
ATOM 3350 N N . SER B 1 177 ? -20.828 0.46 2.832 1 82.06 177 SER B N 1
ATOM 3351 C CA . SER B 1 177 ? -21.594 1.631 3.244 1 82.06 177 SER B CA 1
ATOM 3352 C C . SER B 1 177 ? -23.094 1.351 3.211 1 82.06 177 SER B C 1
ATOM 3354 O O . SER B 1 177 ? -23.625 0.944 2.18 1 82.06 177 SER B O 1
ATOM 3356 N N . THR B 1 178 ? -23.688 1.335 4.41 1 74.88 178 THR B N 1
ATOM 3357 C CA . THR B 1 178 ? -25.141 1.208 4.504 1 74.88 178 THR B CA 1
ATOM 3358 C C . THR B 1 178 ? -25.734 2.408 5.227 1 74.88 178 THR B C 1
ATOM 3360 O O . THR B 1 178 ? -25.344 2.723 6.352 1 74.88 178 THR B O 1
ATOM 3363 N N . ASN B 1 179 ? -26.75 3.014 4.641 1 77.38 179 ASN B N 1
ATOM 3364 C CA . ASN B 1 179 ? -27.484 4.148 5.195 1 77.38 179 ASN B CA 1
ATOM 3365 C C . ASN B 1 179 ? -26.531 5.23 5.707 1 77.38 179 ASN B C 1
ATOM 3367 O O . ASN B 1 179 ? -26.719 5.746 6.812 1 77.38 179 ASN B O 1
ATOM 3371 N N . GLY B 1 180 ? -25.422 5.445 4.984 1 72.75 180 GLY B N 1
ATOM 3372 C CA . GLY B 1 180 ? -24.531 6.539 5.336 1 72.75 180 GLY B CA 1
ATOM 3373 C C . GLY B 1 180 ? -23.453 6.133 6.324 1 72.75 180 GLY B C 1
ATOM 3374 O O . GLY B 1 180 ? -22.562 6.922 6.625 1 72.75 180 GLY B O 1
ATOM 3375 N N . GLU B 1 181 ? -23.609 4.953 6.918 1 76 181 GLU B N 1
ATOM 3376 C CA . GLU B 1 181 ? -22.594 4.488 7.852 1 76 181 GLU B CA 1
ATOM 3377 C C . GLU B 1 181 ? -21.641 3.5 7.188 1 76 181 GLU B C 1
ATOM 3379 O O . GLU B 1 181 ? -22.078 2.6 6.469 1 76 181 GLU B O 1
ATOM 3384 N N . THR B 1 182 ? -20.391 3.803 7.289 1 81.5 182 THR B N 1
ATOM 3385 C CA . THR B 1 182 ? -19.375 2.918 6.738 1 81.5 182 THR B CA 1
ATOM 3386 C C . THR B 1 182 ? -18.766 2.049 7.836 1 81.5 182 THR B C 1
ATOM 3388 O O . THR B 1 182 ? -18.297 2.562 8.859 1 81.5 182 THR B O 1
ATOM 3391 N N . VAL B 1 183 ? -18.969 0.725 7.617 1 85.25 183 VAL B N 1
ATOM 3392 C CA . VAL B 1 183 ? -18.422 -0.195 8.617 1 85.25 183 VAL B CA 1
ATOM 3393 C C . VAL B 1 183 ? -17.484 -1.188 7.941 1 85.25 183 VAL B C 1
ATOM 3395 O O . VAL B 1 183 ? -17.719 -1.605 6.805 1 85.25 183 VAL B O 1
ATOM 3398 N N . ILE B 1 184 ? -16.484 -1.523 8.641 1 88.62 184 ILE B N 1
ATOM 3399 C CA . ILE B 1 184 ? -15.609 -2.6 8.188 1 88.62 184 ILE B CA 1
ATOM 3400 C C . ILE B 1 184 ? -16.266 -3.949 8.461 1 88.62 184 ILE B C 1
ATOM 3402 O O . ILE B 1 184 ? -16.406 -4.355 9.617 1 88.62 184 ILE B O 1
ATOM 3406 N N . ASP B 1 185 ? -16.672 -4.637 7.348 1 91.69 185 ASP B N 1
ATOM 3407 C CA . ASP B 1 185 ? -17.328 -5.918 7.559 1 91.69 185 ASP B CA 1
ATOM 3408 C C . ASP B 1 185 ? -16.734 -7 6.66 1 91.69 185 ASP B C 1
ATOM 3410 O O . ASP B 1 185 ? -17.25 -8.117 6.594 1 91.69 185 ASP B O 1
ATOM 3414 N N . LYS B 1 186 ? -15.656 -6.625 5.996 1 94.75 186 LYS B N 1
ATOM 3415 C CA . LYS B 1 186 ? -14.969 -7.566 5.117 1 94.75 186 LYS B CA 1
ATOM 3416 C C . LYS B 1 186 ? -13.453 -7.402 5.215 1 94.75 186 LYS B C 1
ATOM 3418 O O . LYS B 1 186 ? -12.961 -6.336 5.602 1 94.75 186 LYS B O 1
ATOM 3423 N N . VAL B 1 187 ? -12.758 -8.438 4.914 1 94.19 187 VAL B N 1
ATOM 3424 C CA . VAL B 1 187 ? -11.312 -8.398 4.758 1 94.19 187 VAL B CA 1
ATOM 3425 C C . VAL B 1 187 ? -10.914 -9.086 3.453 1 94.19 187 VAL B C 1
ATOM 3427 O O . VAL B 1 187 ? -11.32 -10.219 3.189 1 94.19 187 VAL B O 1
ATOM 3430 N N . GLN B 1 188 ? -10.211 -8.375 2.648 1 96.06 188 GLN B N 1
ATOM 3431 C CA . GLN B 1 188 ? -9.641 -8.969 1.443 1 96.06 188 GLN B CA 1
ATOM 3432 C C . GLN B 1 188 ? -8.289 -9.625 1.741 1 96.06 188 GLN B C 1
ATOM 3434 O O . GLN B 1 188 ? -7.434 -9.016 2.385 1 96.06 188 GLN B O 1
ATOM 3439 N N . VAL B 1 189 ? -8.156 -10.797 1.3 1 94.94 189 VAL B N 1
ATOM 3440 C CA . VAL B 1 189 ? -6.918 -11.547 1.468 1 94.94 189 VAL B CA 1
ATOM 3441 C C . VAL B 1 189 ? -6.285 -11.82 0.104 1 94.94 189 VAL B C 1
ATOM 3443 O O . VAL B 1 189 ? -6.828 -12.586 -0.698 1 94.94 189 VAL B O 1
ATOM 3446 N N . ASP B 1 190 ? -5.152 -11.188 -0.127 1 97.06 190 ASP B N 1
ATOM 3447 C CA . ASP B 1 190 ? -4.379 -11.445 -1.338 1 97.06 190 ASP B CA 1
ATOM 3448 C C . ASP B 1 190 ? -3.131 -12.266 -1.029 1 97.06 190 ASP B C 1
ATOM 3450 O O . ASP B 1 190 ? -2.326 -11.891 -0.177 1 97.06 190 ASP B O 1
ATOM 3454 N N . THR B 1 191 ? -3.025 -13.328 -1.655 1 96.25 191 THR B N 1
ATOM 3455 C CA . THR B 1 191 ? -1.815 -14.133 -1.538 1 96.25 191 THR B CA 1
ATOM 3456 C C . THR B 1 191 ? -1.007 -14.086 -2.832 1 96.25 191 THR B C 1
ATOM 3458 O O . THR B 1 191 ? -1.573 -14.117 -3.926 1 96.25 191 THR B O 1
ATOM 3461 N N . ASP B 1 192 ? 0.225 -13.93 -2.703 1 97.25 192 ASP B N 1
ATOM 3462 C CA . ASP B 1 192 ? 1.213 -13.922 -3.777 1 97.25 192 ASP B CA 1
ATOM 3463 C C . ASP B 1 192 ? 2.365 -14.875 -3.471 1 97.25 192 ASP B C 1
ATOM 3465 O O . ASP B 1 192 ? 3.25 -14.555 -2.676 1 97.25 192 ASP B O 1
ATOM 3469 N N . ILE B 1 193 ? 2.32 -16 -4.016 1 96.94 193 ILE B N 1
ATOM 3470 C CA . ILE B 1 193 ? 3.332 -17.031 -3.785 1 96.94 193 ILE B CA 1
ATOM 3471 C C . ILE B 1 193 ? 4.105 -17.297 -5.074 1 96.94 193 ILE B C 1
ATOM 3473 O O . ILE B 1 193 ? 3.51 -17.578 -6.117 1 96.94 193 ILE B O 1
ATOM 3477 N N . ASN B 1 194 ? 5.441 -17.188 -5.012 1 97.44 194 ASN B N 1
ATOM 3478 C CA . ASN B 1 194 ? 6.195 -17.281 -6.258 1 97.44 194 ASN B CA 1
ATOM 3479 C C . ASN B 1 194 ? 7.633 -17.734 -6.004 1 97.44 194 ASN B C 1
ATOM 3481 O O . ASN B 1 194 ? 8.148 -17.578 -4.895 1 97.44 194 ASN B O 1
ATOM 3485 N N . THR B 1 195 ? 8.195 -18.281 -6.988 1 96.5 195 THR B N 1
ATOM 3486 C CA . THR B 1 195 ? 9.633 -18.547 -6.973 1 96.5 195 THR B CA 1
ATOM 3487 C C . THR B 1 195 ? 10.414 -17.25 -7.199 1 96.5 195 THR B C 1
ATOM 3489 O O . THR B 1 195 ? 9.828 -16.219 -7.527 1 96.5 195 THR B O 1
ATOM 3492 N N . ARG B 1 196 ? 11.672 -17.312 -7.02 1 90.19 196 ARG B N 1
ATOM 3493 C CA . ARG B 1 196 ? 12.477 -16.094 -7.07 1 90.19 196 ARG B CA 1
ATOM 3494 C C . ARG B 1 196 ? 12.578 -15.57 -8.5 1 90.19 196 ARG B C 1
ATOM 3496 O O . ARG B 1 196 ? 12.953 -16.312 -9.414 1 90.19 196 ARG B O 1
ATOM 3503 N N . GLY B 1 197 ? 12.383 -14.258 -8.641 1 85.5 197 GLY B N 1
ATOM 3504 C CA . GLY B 1 197 ? 12.406 -13.641 -9.953 1 85.5 197 GLY B CA 1
ATOM 3505 C C . GLY B 1 197 ? 13.805 -13.328 -10.445 1 85.5 197 GLY B C 1
ATOM 3506 O O . GLY B 1 197 ? 14.031 -13.18 -11.648 1 85.5 197 GLY B O 1
ATOM 3507 N N . GLU B 1 198 ? 14.695 -13.258 -9.492 1 83.44 198 GLU B N 1
ATOM 3508 C CA . GLU B 1 198 ? 16.078 -12.906 -9.836 1 83.44 198 GLU B CA 1
ATOM 3509 C C . GLU B 1 198 ? 16.75 -14.031 -10.602 1 83.44 198 GLU B C 1
ATOM 3511 O O . GLU B 1 198 ? 17.688 -13.789 -11.375 1 83.44 198 GLU B O 1
ATOM 3516 N N . ASN B 1 199 ? 16.328 -15.242 -10.445 1 84.75 199 ASN B N 1
ATOM 3517 C CA . ASN B 1 199 ? 16.875 -16.391 -11.164 1 84.75 199 ASN B CA 1
ATOM 3518 C C . ASN B 1 199 ? 16.188 -16.562 -12.516 1 84.75 199 ASN B C 1
ATOM 3520 O O . ASN B 1 199 ? 15.086 -17.109 -12.594 1 84.75 199 ASN B O 1
ATOM 3524 N N . THR B 1 200 ? 16.828 -16.25 -13.523 1 88.44 200 THR B N 1
ATOM 3525 C CA . THR B 1 200 ? 16.219 -16.25 -14.844 1 88.44 200 THR B CA 1
ATOM 3526 C C . THR B 1 200 ? 16.516 -17.562 -15.586 1 88.44 200 THR B C 1
ATOM 3528 O O . THR B 1 200 ? 16.141 -17.719 -16.75 1 88.44 200 THR B O 1
ATOM 3531 N N . LYS B 1 201 ? 17.141 -18.469 -14.969 1 92.56 201 LYS B N 1
ATOM 3532 C CA . LYS B 1 201 ? 17.438 -19.75 -15.602 1 92.56 201 LYS B CA 1
ATOM 3533 C C . LYS B 1 201 ? 16.156 -20.547 -15.844 1 92.56 201 LYS B C 1
ATOM 3535 O O . LYS B 1 201 ? 15.266 -20.578 -14.992 1 92.56 201 LYS B O 1
ATOM 3540 N N . GLU B 1 202 ? 16.141 -21.172 -17.016 1 94.75 202 GLU B N 1
ATOM 3541 C CA . GLU B 1 202 ? 15.039 -22.078 -17.328 1 94.75 202 GLU B CA 1
ATOM 3542 C C . GLU B 1 202 ? 15.195 -23.422 -16.625 1 94.75 202 GLU B C 1
ATOM 3544 O O . GLU B 1 202 ? 15.891 -24.312 -17.109 1 94.75 202 GLU B O 1
ATOM 3549 N N . ARG B 1 203 ? 14.445 -23.594 -15.594 1 93.88 203 ARG B N 1
ATOM 3550 C CA . ARG B 1 203 ? 14.812 -24.734 -14.742 1 93.88 203 ARG B CA 1
ATOM 3551 C C . ARG B 1 203 ? 13.57 -25.516 -14.336 1 93.88 203 ARG B C 1
ATOM 3553 O O . ARG B 1 203 ? 13.68 -26.531 -13.641 1 93.88 203 ARG B O 1
ATOM 3560 N N . PHE B 1 204 ? 12.477 -25.047 -14.758 1 96.75 204 PHE B N 1
ATOM 3561 C CA . PHE B 1 204 ? 11.281 -25.734 -14.281 1 96.75 204 PHE B CA 1
ATOM 3562 C C . PHE B 1 204 ? 10.617 -26.5 -15.422 1 96.75 204 PHE B C 1
ATOM 3564 O O . PHE B 1 204 ? 10.641 -26.062 -16.578 1 96.75 204 PHE B O 1
ATOM 3571 N N . GLU B 1 205 ? 10.016 -27.594 -15.062 1 96.75 205 GLU B N 1
ATOM 3572 C CA . GLU B 1 205 ? 9.156 -28.406 -15.914 1 96.75 205 GLU B CA 1
ATOM 3573 C C . GLU B 1 205 ? 7.75 -28.531 -15.336 1 96.75 205 GLU B C 1
ATOM 3575 O O . GLU B 1 205 ? 7.477 -28.016 -14.25 1 96.75 205 GLU B O 1
ATOM 3580 N N . ILE B 1 206 ? 6.941 -29.188 -16.047 1 97.38 206 ILE B N 1
ATOM 3581 C CA . ILE B 1 206 ? 5.535 -29.266 -15.672 1 97.38 206 ILE B CA 1
ATOM 3582 C C . ILE B 1 206 ? 5.406 -29.938 -14.305 1 97.38 206 ILE B C 1
ATOM 3584 O O . ILE B 1 206 ? 4.531 -29.578 -13.508 1 97.38 206 ILE B O 1
ATOM 3588 N N . ASN B 1 207 ? 6.254 -30.922 -14.062 1 96.94 207 ASN B N 1
ATOM 3589 C CA . ASN B 1 207 ? 6.207 -31.578 -12.766 1 96.94 207 ASN B CA 1
ATOM 3590 C C . ASN B 1 207 ? 6.582 -30.625 -11.641 1 96.94 207 ASN B C 1
ATOM 3592 O O . ASN B 1 207 ? 6.055 -30.734 -10.531 1 96.94 207 ASN B O 1
ATOM 3596 N N . HIS B 1 208 ? 7.496 -29.734 -11.867 1 97.88 208 HIS B N 1
ATOM 3597 C CA . HIS B 1 208 ? 7.844 -28.703 -10.906 1 97.88 208 HIS B CA 1
ATOM 3598 C C . HIS B 1 208 ? 6.668 -27.766 -10.664 1 97.88 208 HIS B C 1
ATOM 3600 O O . HIS B 1 208 ? 6.418 -27.359 -9.523 1 97.88 208 HIS B O 1
ATOM 3606 N N . CYS B 1 209 ? 5.926 -27.469 -11.734 1 98.31 209 CYS B N 1
ATOM 3607 C CA . CYS B 1 209 ? 4.75 -26.625 -11.609 1 98.31 209 CYS B CA 1
ATOM 3608 C C . CYS B 1 209 ? 3.701 -27.281 -10.711 1 98.31 209 CYS B C 1
ATOM 3610 O O . CYS B 1 209 ? 3.121 -26.609 -9.844 1 98.31 209 CYS B O 1
ATOM 3612 N N . GLU B 1 210 ? 3.504 -28.516 -10.961 1 98.25 210 GLU B N 1
ATOM 3613 C CA . GLU B 1 210 ? 2.541 -29.266 -10.156 1 98.25 210 GLU B CA 1
ATOM 3614 C C . GLU B 1 210 ? 2.889 -29.188 -8.672 1 98.25 210 GLU B C 1
ATOM 3616 O O . GLU B 1 210 ? 2.047 -28.812 -7.848 1 98.25 210 GLU B O 1
ATOM 3621 N N . HIS B 1 211 ? 4.121 -29.5 -8.375 1 98.06 211 HIS B N 1
ATOM 3622 C CA . HIS B 1 211 ? 4.57 -29.469 -6.988 1 98.06 211 HIS B CA 1
ATOM 3623 C C . HIS B 1 211 ? 4.438 -28.078 -6.395 1 98.06 211 HIS B C 1
ATOM 3625 O O . HIS B 1 211 ? 3.957 -27.922 -5.27 1 98.06 211 HIS B O 1
ATOM 3631 N N . PHE B 1 212 ? 4.855 -27.125 -7.113 1 98.12 212 PHE B N 1
ATOM 3632 C CA . PHE B 1 212 ? 4.797 -25.75 -6.641 1 98.12 212 PHE B CA 1
ATOM 3633 C C . PHE B 1 212 ? 3.357 -25.328 -6.348 1 98.12 212 PHE B C 1
ATOM 3635 O O . PHE B 1 212 ? 3.068 -24.781 -5.285 1 98.12 212 PHE B O 1
ATOM 3642 N N . PHE B 1 213 ? 2.498 -25.531 -7.316 1 98.44 213 PHE B N 1
ATOM 3643 C CA . PHE B 1 213 ? 1.124 -25.078 -7.148 1 98.44 213 PHE B CA 1
ATOM 3644 C C . PHE B 1 213 ? 0.45 -25.797 -5.984 1 98.44 213 PHE B C 1
ATOM 3646 O O . PHE B 1 213 ? -0.331 -25.188 -5.246 1 98.44 213 PHE B O 1
ATOM 3653 N N . GLU B 1 214 ? 0.693 -27.078 -5.828 1 97.25 214 GLU B N 1
ATOM 3654 C CA . GLU B 1 214 ? 0.175 -27.781 -4.664 1 97.25 214 GLU B CA 1
ATOM 3655 C C . GLU B 1 214 ? 0.649 -27.141 -3.367 1 97.25 214 GLU B C 1
ATOM 3657 O O . GLU B 1 214 ? -0.149 -26.906 -2.457 1 97.25 214 GLU B O 1
ATOM 3662 N N . PHE B 1 215 ? 1.91 -26.875 -3.34 1 95.44 215 PHE B N 1
ATOM 3663 C CA . PHE B 1 215 ? 2.506 -26.234 -2.18 1 95.44 215 PHE B CA 1
ATOM 3664 C C . PHE B 1 215 ? 1.868 -24.875 -1.936 1 95.44 215 PHE B C 1
ATOM 3666 O O . PHE B 1 215 ? 1.498 -24.547 -0.805 1 95.44 215 PHE B O 1
ATOM 3673 N N . ALA B 1 216 ? 1.758 -24.094 -2.994 1 96.38 216 ALA B N 1
ATOM 3674 C CA . ALA B 1 216 ? 1.232 -22.734 -2.902 1 96.38 216 ALA B CA 1
ATOM 3675 C C . ALA B 1 216 ? -0.22 -22.734 -2.434 1 96.38 216 ALA B C 1
ATOM 3677 O O . ALA B 1 216 ? -0.616 -21.906 -1.61 1 96.38 216 ALA B O 1
ATOM 3678 N N . ILE B 1 217 ? -0.967 -23.656 -2.971 1 95.38 217 ILE B N 1
ATOM 3679 C CA . ILE B 1 217 ? -2.369 -23.781 -2.586 1 95.38 217 ILE B CA 1
ATOM 3680 C C . ILE B 1 217 ? -2.469 -24.125 -1.101 1 95.38 217 ILE B C 1
ATOM 3682 O O . ILE B 1 217 ? -3.303 -23.562 -0.382 1 95.38 217 ILE B O 1
ATOM 3686 N N . GLU B 1 218 ? -1.648 -25 -0.678 1 93.81 218 GLU B N 1
ATOM 3687 C CA . GLU B 1 218 ? -1.621 -25.359 0.737 1 93.81 218 GLU B CA 1
ATOM 3688 C C . GLU B 1 218 ? -1.284 -24.156 1.605 1 93.81 218 GLU B C 1
ATOM 3690 O O . GLU B 1 218 ? -1.908 -23.938 2.646 1 93.81 218 GLU B O 1
ATOM 3695 N N . CYS B 1 219 ? -0.278 -23.422 1.21 1 92.81 219 CYS B N 1
ATOM 3696 C CA . CYS B 1 219 ? 0.101 -22.219 1.941 1 92.81 219 CYS B CA 1
ATOM 3697 C C . CYS B 1 219 ? -1.064 -21.234 2.021 1 92.81 219 CYS B C 1
ATOM 3699 O O . CYS B 1 219 ? -1.344 -20.688 3.088 1 92.81 219 CYS B O 1
ATOM 3701 N N . ASP B 1 220 ? -1.689 -21.078 0.924 1 93.31 220 ASP B N 1
ATOM 3702 C CA . ASP B 1 220 ? -2.834 -20.172 0.87 1 93.31 220 ASP B CA 1
ATOM 3703 C C . ASP B 1 220 ? -3.938 -20.625 1.824 1 93.31 220 ASP B C 1
ATOM 3705 O O . ASP B 1 220 ? -4.512 -19.812 2.547 1 93.31 220 ASP B O 1
ATOM 3709 N N . GLN B 1 221 ? -4.203 -21.859 1.751 1 92.12 221 GLN B N 1
ATOM 3710 C CA . GLN B 1 221 ? -5.223 -22.406 2.633 1 92.12 221 GLN B CA 1
ATOM 3711 C C . GLN B 1 221 ? -4.855 -22.203 4.102 1 92.12 221 GLN B C 1
ATOM 3713 O O . GLN B 1 221 ? -5.711 -21.859 4.918 1 92.12 221 GLN B O 1
ATOM 3718 N N . GLU B 1 222 ? -3.67 -22.375 4.41 1 91.06 222 GLU B N 1
ATOM 3719 C CA . GLU B 1 222 ? -3.209 -22.172 5.781 1 91.06 222 GLU B CA 1
ATOM 3720 C C . GLU B 1 222 ? -3.381 -20.719 6.215 1 91.06 222 GLU B C 1
ATOM 3722 O O . GLU B 1 222 ? -3.768 -20.453 7.352 1 91.06 222 GLU B O 1
ATOM 3727 N N . ILE B 1 223 ? -3.08 -19.844 5.352 1 90.69 223 ILE B N 1
ATOM 3728 C CA . ILE B 1 223 ? -3.227 -18.422 5.633 1 90.69 223 ILE B CA 1
ATOM 3729 C C . ILE B 1 223 ? -4.688 -18.109 5.953 1 90.69 223 ILE B C 1
ATOM 3731 O O . ILE B 1 223 ? -4.98 -17.453 6.957 1 90.69 223 ILE B O 1
ATOM 3735 N N . LEU B 1 224 ? -5.531 -18.625 5.164 1 91.25 224 LEU B N 1
ATOM 3736 C CA . LEU B 1 224 ? -6.957 -18.375 5.367 1 91.25 224 LEU B CA 1
ATOM 3737 C C . LEU B 1 224 ? -7.441 -19.031 6.652 1 91.25 224 LEU B C 1
ATOM 3739 O O . LEU B 1 224 ? -8.211 -18.438 7.41 1 91.25 224 LEU B O 1
ATOM 3743 N N . GLU B 1 225 ? -6.984 -20.219 6.859 1 89.25 225 GLU B N 1
ATOM 3744 C CA . GLU B 1 225 ? -7.371 -20.938 8.078 1 89.25 225 GLU B CA 1
ATOM 3745 C C . GLU B 1 225 ? -6.898 -20.188 9.32 1 89.25 225 GLU B C 1
ATOM 3747 O O . GLU B 1 225 ? -7.598 -20.156 10.336 1 89.25 225 GLU B O 1
ATOM 3752 N N . ASN B 1 226 ? -5.793 -19.672 9.25 1 86.31 226 ASN B N 1
ATOM 3753 C CA . ASN B 1 226 ? -5.277 -18.891 10.375 1 86.31 226 ASN B CA 1
ATOM 3754 C C . ASN B 1 226 ? -6.152 -17.672 10.664 1 86.31 226 ASN B C 1
ATOM 3756 O O . ASN B 1 226 ? -6.395 -17.344 11.828 1 86.31 226 ASN B O 1
ATOM 3760 N N . MET B 1 227 ? -6.582 -17.047 9.68 1 86.19 227 MET B N 1
ATOM 3761 C CA . MET B 1 227 ? -7.473 -15.906 9.867 1 86.19 227 MET B CA 1
ATOM 3762 C C . MET B 1 227 ? -8.766 -16.328 10.547 1 86.19 227 MET B C 1
ATOM 3764 O O . MET B 1 227 ? -9.25 -15.648 11.453 1 86.19 227 MET B O 1
ATOM 3768 N N . VAL B 1 228 ? -9.219 -17.438 10.086 1 87.12 228 VAL B N 1
ATOM 3769 C CA . VAL B 1 228 ? -10.453 -17.969 10.656 1 87.12 228 VAL B CA 1
ATOM 3770 C C . VAL B 1 228 ? -10.219 -18.344 12.125 1 87.12 228 VAL B C 1
ATOM 3772 O O . VAL B 1 228 ? -11.078 -18.094 12.977 1 87.12 228 VAL B O 1
ATOM 3775 N N . ARG B 1 229 ? -9.125 -18.875 12.375 1 86.5 229 ARG B N 1
ATOM 3776 C CA . ARG B 1 229 ? -8.789 -19.234 13.75 1 86.5 229 ARG B CA 1
ATOM 3777 C C . ARG B 1 229 ? -8.742 -18 14.641 1 86.5 229 ARG B C 1
ATOM 3779 O O . ARG B 1 229 ? -9.242 -18.016 15.773 1 86.5 229 ARG B O 1
ATOM 3786 N N . VAL B 1 230 ? -8.133 -16.984 14.18 1 83.31 230 VAL B N 1
ATOM 3787 C CA . VAL B 1 230 ? -8.023 -15.734 14.938 1 83.31 230 VAL B CA 1
ATOM 3788 C C . VAL B 1 230 ? -9.422 -15.203 15.25 1 83.31 230 VAL B C 1
ATOM 3790 O O . VAL B 1 230 ? -9.688 -14.758 16.375 1 83.31 230 VAL B O 1
ATOM 3793 N N . ILE B 1 231 ? -10.281 -15.289 14.336 1 85.25 231 ILE B N 1
ATOM 3794 C CA . ILE B 1 231 ? -11.641 -14.797 14.484 1 85.25 231 ILE B CA 1
ATOM 3795 C C . ILE B 1 231 ? -12.383 -15.633 15.523 1 85.25 231 ILE B C 1
ATOM 3797 O O . ILE B 1 231 ? -13.148 -15.094 16.328 1 85.25 231 ILE B O 1
ATOM 3801 N N . ASN B 1 232 ? -12.062 -16.906 15.539 1 84.38 232 ASN B N 1
ATOM 3802 C CA . ASN B 1 232 ? -12.82 -17.812 16.406 1 84.38 232 ASN B CA 1
ATOM 3803 C C . ASN B 1 232 ? -12.195 -17.922 17.781 1 84.38 232 ASN B C 1
ATOM 3805 O O . ASN B 1 232 ? -12.812 -18.453 18.703 1 84.38 232 ASN B O 1
ATOM 3809 N N . GLU B 1 233 ? -10.945 -17.672 17.875 1 76.31 233 GLU B N 1
ATOM 3810 C CA . GLU B 1 233 ? -10.297 -17.766 19.188 1 76.31 233 GLU B CA 1
ATOM 3811 C C . GLU B 1 233 ? -10.898 -16.766 20.172 1 76.31 233 GLU B C 1
ATOM 3813 O O . GLU B 1 233 ? -11.188 -15.625 19.797 1 76.31 233 GLU B O 1
ATOM 3818 N N . SER B 1 234 ? -11.547 -17.281 21.281 1 57.41 234 SER B N 1
ATOM 3819 C CA . SER B 1 234 ? -12.117 -16.516 22.391 1 57.41 234 SER B CA 1
ATOM 3820 C C . SER B 1 234 ? -11.109 -15.531 22.969 1 57.41 234 SER B C 1
ATOM 3822 O O . SER B 1 234 ? -9.906 -15.797 22.969 1 57.41 234 SER B O 1
ATOM 3824 N N . LYS B 1 235 ? -11.547 -14.273 23.141 1 51.31 235 LYS B N 1
ATOM 3825 C CA . LYS B 1 235 ? -10.766 -13.312 23.906 1 51.31 235 LYS B CA 1
ATOM 3826 C C . LYS B 1 235 ? -10.297 -13.922 25.234 1 51.31 235 LYS B C 1
ATOM 3828 O O . LYS B 1 235 ? -11.117 -14.406 26.016 1 51.31 235 LYS B O 1
ATOM 3833 N N . ASN B 1 236 ? -9.25 -14.82 25.344 1 37.97 236 ASN B N 1
ATOM 3834 C CA . ASN B 1 236 ? -8.891 -15.086 26.734 1 37.97 236 ASN B CA 1
ATOM 3835 C C . ASN B 1 236 ? -8.5 -13.805 27.469 1 37.97 236 ASN B C 1
ATOM 3837 O O . ASN B 1 236 ? -7.766 -12.977 26.938 1 37.97 236 ASN B O 1
#

Sequence (472 aa):
MEINVMTVKYSIFGNYDFVDNTPENVSKLYESFGKEGFMPNMVTLLKIEQPQNKVDQLYRPQLVNKSMPCTITILPERVDIETSEGIELEKILDYFKRIIDSFNLKINRIALNKTSIIANLTKDEQEKLNEKLTPPENCCGEQELIEYVSHRVVRKKNDYLDEKINIGRNLTSATTSTNGETVIDKVQVDTDINTRGENTKERFEINHCEHFFEFAIECDQEILENMVRVINESKNMEINVMTVKYSIFGNYDFVDNTPENVSKLYESFGKEGFMPNMVTLLKIEQPQNKVDQLYRPQLVNKSMPCTITILPERVDIETSEGIELEKILDYFKRIIDSFNLKINRIALNKTSIIANLTKDEQEKLNEKLTPPENCCGEQELIEYVSHRVVRKKNDYLDEKINIGRNLTSATTSTNGETVIDKVQVDTDINTRGENTKERFEINHCEHFFEFAIECDQEILENMVRVINESKN

Solvent-accessible surface area (backbone atoms only — not comparable to full-atom values): 24744 Å² total; per-residue (Å²): 109,45,79,43,64,57,37,39,35,41,36,42,22,36,85,32,62,84,60,40,62,39,72,69,52,49,48,55,48,40,71,74,37,34,89,78,53,33,39,85,47,73,46,80,42,83,41,71,41,82,90,76,69,44,76,44,80,44,60,23,36,24,35,40,20,80,92,55,57,33,37,39,38,41,41,48,52,32,37,39,42,36,26,49,55,97,70,57,65,68,58,54,50,50,53,50,49,52,53,32,65,73,66,68,61,60,24,28,35,46,36,42,38,36,37,32,33,42,32,67,38,48,70,68,37,41,50,43,43,38,51,49,36,46,46,75,61,86,69,51,73,86,56,45,79,74,44,41,33,30,32,41,29,31,34,32,78,35,75,92,74,71,40,53,33,37,46,29,39,37,38,33,56,35,69,49,76,55,96,88,43,76,42,66,30,31,36,36,39,36,37,43,30,28,44,52,78,88,50,72,56,71,76,49,51,71,70,53,50,52,53,47,50,55,50,46,51,50,48,50,50,38,48,53,48,50,53,51,45,50,45,64,53,71,88,126,109,45,80,43,64,58,37,38,34,41,35,42,23,37,86,32,62,84,60,40,61,40,72,67,52,49,49,53,48,39,71,75,37,34,89,78,52,34,38,84,47,74,44,81,42,82,39,71,40,81,90,74,68,44,76,41,80,44,60,22,36,26,36,40,20,80,91,57,57,34,38,39,38,41,42,50,50,31,38,39,42,36,25,49,56,95,69,58,64,68,58,54,50,50,54,50,48,52,52,32,66,74,65,66,62,60,24,29,36,45,37,41,36,35,37,33,33,42,31,66,38,48,71,70,37,40,50,42,42,38,52,49,36,46,48,78,64,88,66,48,72,82,58,45,79,72,44,42,33,30,32,40,29,30,35,34,78,36,75,92,73,72,40,54,32,37,45,30,40,36,38,35,56,34,70,49,75,55,96,87,43,75,42,66,29,32,35,37,39,37,38,43,31,27,44,51,76,86,50,72,56,72,75,52,51,70,69,50,49,53,54,48,50,54,51,46,50,49,51,51,50,39,49,55,50,47,52,51,46,49,45,64,52,70,88,123

Organism: NCBI:txid33039